Protein AF-A0A164LSU2-F1 (afdb_monomer_lite)

InterPro domains:
  IPR001678 SAM-dependent methyltransferase RsmB-F/NOP2-type domain [PS51686] (448-570)
  IPR003137 PA domain [PF02225] (157-243)
  IPR029063 S-adenosyl-L-methionine-dependent methyltransferase superfamily [G3DSA:3.40.50.150] (449-662)
  IPR029063 S-adenosyl-L-methionine-dependent methyltransferase superfamily [SSF53335] (451-570)
  IPR039373 Transferrin receptor protein 1/Glutamate carboxypeptidase 2-like [PTHR10404] (7-455)
  IPR046450 PA domain superfamily [SSF52025] (101-316)
  IPR049560 SAM-dependent methyltransferase RsmB-F/NOP2-type, catalytic core [PF01189] (448-568)

Radius of gyration: 34.33 Å; chains: 1; bounding box: 78×91×132 Å

Secondary structure (DSSP, 8-state):
-PPPP-HHHHHHHHHHHHHHHHHHHHHHS-----S--HHHHHHHHHHHHH--HHHHHHHHHHHTSS---TTSHHHHHHHHHHHHHHHHTT-SEEEEEE--EEEE---SSS--EEEEE-TTS-EEEE--SSPPP-S-GGGG-TTSPPS-EETPPPEEEEE-EEE-TT--HHHHHHHHHTT---TTSEEEEESSSS-HHHHHHHHHHTT-SEEEEE--HHHH-TT-TTS-TTSSSSPPTT----EE--SSSS-TTSTTS---TT-----TTTSS---S-EEEE-HHHHHHHHHHS-SSSBPPGGG--SSSS--B---SS-SS-PEEEEEE---EEEE--EEEEEEE-SEEEEEEEEEEE---SS--TTTTHHHHHHHHHHHHHHHHHHHHH----SEEEEEEEESS-TTTSHHHHHHHHHTHHHHHHHEEEEEE-S-S-S-SS-------GGGSSTTTTT-GGGGTS--HHHHHHHHHHHHHHHHHHHHHSPTT-EEEEEES---STTTHHHHHHHHHHSSEEEE-----SSEEP-SEETTEE--GGGGGSEEE-HHHHSS--EEEEEEEE--SPPPP--------PPPPP---------------------------------------------------------------------------------

Organism: NCBI:txid35525

Sequence (670 aa):
MAQKPNWILICAASVIFLIIGILIGRYGINNNKDTESPEKAKMSAVVMEEISASNIGEYLKYLSSVPNLAGTPQDLEVARWVHDRFIKGGLDEAHLVPYKVLLSYPDKNNPNQVSLLDPDGKVNFTTSGRQTPLFSSEEFSPLVQPNFNAYSANGTVEGDLVYANYGRKQDFEYLKSIGIDIRGRIVIARYGAIFRGNIVKSAEDGGALGVILFSDPKDFAPEGRSSVYPNTTRLPGMAVQSGSVLLGYGDPLTPLYPALEGAYRLPETEAPLPKIPVQPIGYDEAEILLRSMSIDNPAPEDWQGGLNTTYFLGSKSTQRKWTVRLQVRMPKSLQQPITQLGSFMEEKNRYVLIGNHMDAWTLGGIDPASGTSVLVEMARTFGHIKEESKWRPRRTLMFCGWGAEEYGMIGSYEWAEEHAKVLIQRAVAYINVDSAMEGNYTLKSQTVPSLGTGVISKDPSAKTSKDSKDINRCSHLQKELILAAIDCADEGGYIVYSTCSVLVQENEWVVDYALKKRHVKVVDTGLEFGREGFPRFQKLVFHPSVKLCRRFYPHTHNMDGFFVAKLKKISNNIPSTAEEIEEEEPAEEKNSNDSDDDTSAKSRRMKRKKGSKANDSNNKNLNPKIKKGSDAKHEKANGVAKTGIVKKKVGNLKKKVLGKQMKGPIKQRK

Structure (mmCIF, N/CA/C/O backbone):
data_AF-A0A164LSU2-F1
#
_entry.id   AF-A0A164LSU2-F1
#
loop_
_atom_site.group_PDB
_atom_site.id
_atom_site.type_symbol
_atom_site.label_atom_id
_atom_site.label_alt_id
_atom_site.label_comp_id
_atom_site.label_asym_id
_atom_site.label_entity_id
_atom_site.label_seq_id
_atom_site.pdbx_PDB_ins_code
_atom_site.Cartn_x
_atom_site.Cartn_y
_atom_site.Cartn_z
_atom_site.occupancy
_atom_site.B_iso_or_equiv
_atom_site.auth_seq_id
_atom_site.auth_comp_id
_atom_site.auth_asym_id
_atom_site.auth_atom_id
_atom_site.pdbx_PDB_model_num
ATOM 1 N N . MET A 1 1 ? -15.999 5.440 -84.286 1.00 41.38 1 MET A N 1
ATOM 2 C CA . MET A 1 1 ? -15.565 4.047 -84.035 1.00 41.38 1 MET A CA 1
ATOM 3 C C . MET A 1 1 ? -14.816 4.022 -82.714 1.00 41.38 1 MET A C 1
ATOM 5 O O . MET A 1 1 ? -13.760 4.629 -82.632 1.00 41.38 1 MET A O 1
ATOM 9 N N . ALA A 1 2 ? -15.381 3.407 -81.676 1.00 46.34 2 ALA A N 1
ATOM 10 C CA . ALA A 1 2 ? -14.697 3.241 -80.395 1.00 46.34 2 ALA A CA 1
ATOM 11 C C . ALA A 1 2 ? -13.743 2.037 -80.486 1.00 46.34 2 ALA A C 1
ATOM 13 O O . ALA A 1 2 ? -14.178 0.933 -80.821 1.00 46.34 2 ALA A O 1
ATOM 14 N N . GLN A 1 3 ? -12.449 2.259 -80.235 1.00 56.78 3 GLN A N 1
ATOM 15 C CA . GLN A 1 3 ? -11.451 1.194 -80.123 1.00 56.78 3 GLN A CA 1
ATOM 16 C C . GLN A 1 3 ? -11.831 0.277 -78.956 1.00 56.78 3 GLN A C 1
ATOM 18 O O . GLN A 1 3 ? -11.955 0.725 -77.817 1.00 56.78 3 GLN A O 1
ATOM 23 N N . LYS A 1 4 ? -12.036 -1.012 -79.245 1.00 59.34 4 LYS A N 1
ATOM 24 C CA . LYS A 1 4 ? -12.250 -2.024 -78.208 1.00 59.34 4 LYS A CA 1
ATOM 25 C C . LYS A 1 4 ? -10.976 -2.136 -77.355 1.00 59.34 4 LYS A C 1
ATOM 27 O O . LYS A 1 4 ? -9.890 -2.219 -77.932 1.00 59.34 4 LYS A O 1
ATOM 32 N N . PRO A 1 5 ? -11.082 -2.161 -76.016 1.00 61.16 5 PRO A N 1
ATOM 33 C CA . PRO A 1 5 ? -9.924 -2.334 -75.153 1.00 61.16 5 PRO A CA 1
ATOM 34 C C . PRO A 1 5 ? -9.273 -3.690 -75.426 1.00 61.16 5 PRO A C 1
ATOM 36 O O . PRO A 1 5 ? -9.946 -4.717 -75.548 1.00 61.16 5 PRO A O 1
ATOM 39 N N . ASN A 1 6 ? -7.950 -3.675 -75.566 1.00 71.94 6 ASN A N 1
ATOM 40 C CA . ASN A 1 6 ? -7.164 -4.851 -75.900 1.00 71.94 6 ASN A CA 1
ATOM 41 C C . ASN A 1 6 ? -6.973 -5.693 -74.629 1.00 71.94 6 ASN A C 1
ATOM 43 O O . ASN A 1 6 ? -5.971 -5.574 -73.927 1.00 71.94 6 ASN A O 1
ATOM 47 N N . TRP A 1 7 ? -7.984 -6.500 -74.301 1.00 69.19 7 TRP A N 1
ATOM 48 C CA . TRP A 1 7 ? -8.053 -7.330 -73.090 1.00 69.19 7 TRP A CA 1
ATOM 49 C C . TRP A 1 7 ? -6.818 -8.215 -72.882 1.00 69.19 7 TRP A C 1
ATOM 51 O O . TRP A 1 7 ? -6.429 -8.467 -71.748 1.00 69.19 7 TRP A O 1
ATOM 61 N N . ILE A 1 8 ? -6.144 -8.598 -73.967 1.00 71.56 8 ILE A N 1
ATOM 62 C CA . ILE A 1 8 ? -4.902 -9.378 -73.936 1.00 71.56 8 ILE A CA 1
ATOM 63 C C . ILE A 1 8 ? -3.775 -8.611 -73.225 1.00 71.56 8 ILE A C 1
ATOM 65 O O . ILE A 1 8 ? -3.051 -9.189 -72.420 1.00 71.56 8 ILE A O 1
ATOM 69 N N . LEU A 1 9 ? -3.656 -7.301 -73.461 1.00 71.69 9 LEU A N 1
ATOM 70 C CA . LEU A 1 9 ? -2.646 -6.443 -72.828 1.00 71.69 9 LEU A CA 1
ATOM 71 C C . LEU A 1 9 ? -2.929 -6.228 -71.338 1.00 71.69 9 LEU A C 1
ATOM 73 O O . LEU A 1 9 ? -2.002 -6.211 -70.533 1.00 71.69 9 LEU A O 1
ATOM 77 N N . ILE A 1 10 ? -4.207 -6.116 -70.969 1.00 76.00 10 ILE A N 1
ATOM 78 C CA . ILE A 1 10 ? -4.624 -5.969 -69.570 1.00 76.00 10 ILE A CA 1
ATOM 79 C C . ILE A 1 10 ? -4.348 -7.270 -68.809 1.00 76.00 10 ILE A C 1
ATOM 81 O O . ILE A 1 10 ? -3.718 -7.232 -67.757 1.00 76.00 10 ILE A O 1
ATOM 85 N N . CYS A 1 11 ? -4.721 -8.424 -69.371 1.00 75.25 11 CYS A N 1
ATOM 86 C CA . CYS A 1 11 ? -4.433 -9.724 -68.766 1.00 75.25 11 CYS A CA 1
ATOM 87 C C . CYS A 1 11 ? -2.925 -9.985 -68.641 1.00 75.25 11 CYS A C 1
ATOM 89 O O . CYS A 1 11 ? -2.476 -10.449 -67.594 1.00 75.25 11 CYS A O 1
ATOM 91 N N . ALA A 1 12 ? -2.129 -9.640 -69.660 1.00 76.94 12 ALA A N 1
ATOM 92 C CA . ALA A 1 12 ? -0.674 -9.776 -69.603 1.00 76.94 12 ALA A CA 1
ATOM 93 C C . ALA A 1 12 ? -0.057 -8.895 -68.502 1.00 76.94 12 ALA A C 1
ATOM 95 O O . ALA A 1 12 ? 0.768 -9.371 -67.723 1.00 76.94 12 ALA A O 1
ATOM 96 N N . ALA A 1 13 ? -0.503 -7.641 -68.377 1.00 79.19 13 ALA A N 1
ATOM 97 C CA . ALA A 1 13 ? -0.054 -6.749 -67.313 1.00 79.19 13 ALA A CA 1
ATOM 98 C C . ALA A 1 13 ? -0.434 -7.282 -65.921 1.00 79.19 13 ALA A C 1
ATOM 100 O O . ALA A 1 13 ? 0.404 -7.289 -65.021 1.00 79.19 13 ALA A O 1
ATOM 101 N N . SER A 1 14 ? -1.657 -7.792 -65.742 1.00 76.69 14 SER A N 1
ATOM 102 C CA . SER A 1 14 ? -2.103 -8.376 -64.470 1.00 76.69 14 SER A CA 1
ATOM 103 C C . SER A 1 14 ? -1.270 -9.590 -64.054 1.00 76.69 14 SER A C 1
ATOM 105 O O . SER A 1 14 ? -0.922 -9.711 -62.881 1.00 76.69 14 SER A O 1
ATOM 107 N N . VAL A 1 15 ? -0.896 -10.457 -65.001 1.00 84.06 15 VAL A N 1
ATOM 108 C CA . VAL A 1 15 ? -0.025 -11.613 -64.729 1.00 84.06 15 VAL A CA 1
ATOM 109 C C . VAL A 1 15 ? 1.380 -11.158 -64.332 1.00 84.06 15 VAL A C 1
ATOM 111 O O . VAL A 1 15 ? 1.945 -11.690 -63.379 1.00 84.06 15 VAL A O 1
ATOM 114 N N . ILE A 1 16 ? 1.924 -10.131 -64.989 1.00 87.12 16 ILE A N 1
ATOM 115 C CA . ILE A 1 16 ? 3.232 -9.563 -64.634 1.00 87.12 16 ILE A CA 1
ATOM 116 C C . ILE A 1 16 ? 3.203 -8.964 -63.221 1.00 87.12 16 ILE A C 1
ATOM 118 O O . ILE A 1 16 ? 4.091 -9.257 -62.422 1.00 87.12 16 ILE A O 1
ATOM 122 N N . PHE A 1 17 ? 2.171 -8.191 -62.868 1.00 84.44 17 PHE A N 1
ATOM 123 C CA . PHE A 1 17 ? 2.026 -7.647 -61.512 1.00 84.44 17 PHE A CA 1
ATOM 124 C C . PHE A 1 17 ? 1.844 -8.741 -60.454 1.00 84.44 17 PHE A C 1
ATOM 126 O O . PHE A 1 17 ? 2.392 -8.616 -59.359 1.00 84.44 17 PHE A O 1
ATOM 133 N N . LEU A 1 18 ? 1.145 -9.833 -60.780 1.00 84.75 18 LEU A N 1
ATOM 134 C CA . LEU A 1 18 ? 1.013 -10.989 -59.894 1.00 84.75 18 LEU A CA 1
ATOM 135 C C . LEU A 1 18 ? 2.369 -11.677 -59.667 1.00 84.75 18 LEU A C 1
ATOM 137 O O . LEU A 1 18 ? 2.725 -11.965 -58.529 1.00 84.75 18 LEU A O 1
ATOM 141 N N . ILE A 1 19 ? 3.152 -11.890 -60.729 1.00 86.69 19 ILE A N 1
ATOM 142 C CA . ILE A 1 19 ? 4.489 -12.497 -60.645 1.00 86.69 19 ILE A CA 1
ATOM 143 C C . ILE A 1 19 ? 5.437 -11.602 -59.842 1.00 86.69 19 ILE A C 1
ATOM 145 O O . ILE A 1 19 ? 6.143 -12.098 -58.967 1.00 86.69 19 ILE A O 1
ATOM 149 N N . ILE A 1 20 ? 5.420 -10.286 -60.072 1.00 86.50 20 ILE A N 1
ATOM 150 C CA . ILE A 1 20 ? 6.201 -9.321 -59.286 1.00 86.50 20 ILE A CA 1
ATOM 151 C C . ILE A 1 20 ? 5.758 -9.347 -57.817 1.00 86.50 20 ILE A C 1
ATOM 153 O O . ILE A 1 20 ? 6.609 -9.389 -56.934 1.00 86.50 20 ILE A O 1
ATOM 157 N N . GLY A 1 21 ? 4.453 -9.398 -57.538 1.00 78.50 21 GLY A N 1
ATOM 158 C CA . GLY A 1 21 ? 3.919 -9.526 -56.180 1.00 78.50 21 GLY A CA 1
ATOM 159 C C . GLY A 1 21 ? 4.359 -10.818 -55.483 1.00 78.50 21 GLY A C 1
ATOM 160 O O . GLY A 1 21 ? 4.750 -10.782 -54.318 1.00 78.50 21 GLY A O 1
ATOM 161 N N . ILE A 1 22 ? 4.381 -11.944 -56.202 1.00 78.75 22 ILE A N 1
ATOM 162 C CA . ILE A 1 22 ? 4.872 -13.236 -55.697 1.00 78.75 22 ILE A CA 1
ATOM 163 C C . ILE A 1 22 ? 6.383 -13.187 -55.452 1.00 78.75 22 ILE A C 1
ATOM 165 O O . ILE A 1 22 ? 6.847 -13.698 -54.437 1.00 78.75 22 ILE A O 1
ATOM 169 N N . LEU A 1 23 ? 7.160 -12.557 -56.336 1.00 77.19 23 LEU A N 1
ATOM 170 C CA . LEU A 1 23 ? 8.607 -12.405 -56.167 1.00 77.19 23 LEU A CA 1
ATOM 171 C C . LEU A 1 23 ? 8.943 -11.471 -54.996 1.00 77.19 23 LEU A C 1
ATOM 173 O O . LEU A 1 23 ? 9.800 -11.811 -54.186 1.00 77.19 23 LEU A O 1
ATOM 177 N N . ILE A 1 24 ? 8.229 -10.354 -54.833 1.00 77.50 24 ILE A N 1
ATOM 178 C CA . ILE A 1 24 ? 8.365 -9.472 -53.664 1.00 77.50 24 ILE A CA 1
ATOM 179 C C . ILE A 1 24 ? 7.932 -10.204 -52.388 1.00 77.50 24 ILE A C 1
ATOM 181 O O . ILE A 1 24 ? 8.610 -10.096 -51.375 1.00 77.50 24 ILE A O 1
ATOM 185 N N . GLY A 1 25 ? 6.862 -11.001 -52.418 1.00 67.06 25 GLY A N 1
ATOM 186 C CA . GLY A 1 25 ? 6.458 -11.823 -51.273 1.00 67.06 25 GLY A CA 1
ATOM 187 C C . GLY A 1 25 ? 7.486 -12.904 -50.923 1.00 67.06 25 GLY A C 1
ATOM 188 O O . GLY A 1 25 ? 7.773 -13.133 -49.752 1.00 67.06 25 GLY A O 1
ATOM 189 N N . ARG A 1 26 ? 8.091 -13.539 -51.932 1.00 69.62 26 ARG A N 1
ATOM 190 C CA . ARG A 1 26 ? 9.056 -14.636 -51.765 1.00 69.62 26 ARG A CA 1
ATOM 191 C C . ARG A 1 26 ? 10.452 -14.163 -51.353 1.00 69.62 26 ARG A C 1
ATOM 193 O O . ARG A 1 26 ? 11.137 -14.901 -50.654 1.00 69.62 26 ARG A O 1
ATOM 200 N N . TYR A 1 27 ? 10.868 -12.968 -51.775 1.00 66.81 27 TYR A N 1
ATOM 201 C CA . TYR A 1 27 ? 12.208 -12.423 -51.508 1.00 66.81 27 TYR A CA 1
ATOM 202 C C . TYR A 1 27 ? 12.222 -11.218 -50.552 1.00 66.81 27 TYR A C 1
ATOM 204 O O . TYR A 1 27 ? 13.272 -10.888 -50.013 1.00 66.81 27 TYR A O 1
ATOM 212 N N . GLY A 1 28 ? 11.082 -10.564 -50.316 1.00 54.28 28 GLY A N 1
ATOM 213 C CA . GLY A 1 28 ? 10.928 -9.463 -49.357 1.00 54.28 28 GLY A CA 1
ATOM 214 C C . GLY A 1 28 ? 10.588 -9.924 -47.937 1.00 54.28 28 GLY A C 1
ATOM 215 O O . GLY A 1 28 ? 10.787 -9.173 -46.983 1.00 54.28 28 GLY A O 1
ATOM 216 N N . ILE A 1 29 ? 10.128 -11.168 -47.771 1.00 47.47 29 ILE A N 1
ATOM 217 C CA . ILE A 1 29 ? 10.026 -11.812 -46.461 1.00 47.47 29 ILE A CA 1
ATOM 218 C C . ILE A 1 29 ? 11.379 -12.460 -46.173 1.00 47.47 29 ILE A C 1
ATOM 220 O O . ILE A 1 29 ? 11.641 -13.601 -46.551 1.00 47.47 29 ILE A O 1
ATOM 224 N N . ASN A 1 30 ? 12.257 -11.721 -45.495 1.00 41.25 30 ASN A N 1
ATOM 225 C CA . ASN A 1 30 ? 13.386 -12.340 -44.813 1.00 41.25 30 ASN A CA 1
ATOM 226 C C . ASN A 1 30 ? 12.823 -13.381 -43.838 1.00 41.25 30 ASN A C 1
ATOM 228 O O . ASN A 1 30 ? 12.221 -13.027 -42.824 1.00 41.25 30 ASN A O 1
ATOM 232 N N . ASN A 1 31 ? 13.039 -14.661 -44.138 1.00 40.84 31 ASN A N 1
ATOM 233 C CA . ASN A 1 31 ? 12.878 -15.756 -43.190 1.00 40.84 31 ASN A CA 1
ATOM 234 C C . ASN A 1 31 ? 13.967 -15.644 -42.110 1.00 40.84 31 ASN A C 1
ATOM 236 O O . ASN A 1 31 ? 14.868 -16.476 -42.032 1.00 40.84 31 ASN A O 1
ATOM 240 N N . ASN A 1 32 ? 13.877 -14.631 -41.248 1.00 40.03 32 ASN A N 1
ATOM 241 C CA . ASN A 1 32 ? 14.422 -14.758 -39.906 1.00 40.03 32 ASN A CA 1
ATOM 242 C C . ASN A 1 32 ? 13.497 -15.727 -39.178 1.00 40.03 32 ASN A C 1
ATOM 244 O O . ASN A 1 32 ? 12.478 -15.339 -38.611 1.00 40.03 32 ASN A O 1
ATOM 248 N N . LYS A 1 33 ? 13.827 -17.017 -39.260 1.00 38.34 33 LYS A N 1
ATOM 249 C CA . LYS A 1 33 ? 13.331 -17.988 -38.294 1.00 38.34 33 LYS A CA 1
ATOM 250 C C . LYS A 1 33 ? 13.700 -17.442 -36.912 1.00 38.34 33 LYS A C 1
ATOM 252 O O . LYS A 1 33 ? 14.879 -17.244 -36.636 1.00 38.34 33 LYS A O 1
ATOM 257 N N . ASP A 1 34 ? 12.698 -17.179 -36.078 1.00 42.25 34 ASP A N 1
ATOM 258 C CA . ASP A 1 34 ? 12.845 -16.864 -34.654 1.00 42.25 34 ASP A CA 1
ATOM 259 C C . ASP A 1 34 ? 13.326 -18.111 -33.885 1.00 42.25 34 ASP A C 1
ATOM 261 O O . ASP A 1 34 ? 12.666 -18.618 -32.985 1.00 42.25 34 ASP A O 1
ATOM 265 N N . THR A 1 35 ? 14.490 -18.642 -34.246 1.00 38.69 35 THR A N 1
ATOM 266 C CA . THR A 1 35 ? 15.383 -19.219 -33.243 1.00 38.69 35 THR A CA 1
ATOM 267 C C . THR A 1 35 ? 15.925 -18.035 -32.454 1.00 38.69 35 THR A C 1
ATOM 269 O O . THR A 1 35 ? 16.334 -17.052 -33.080 1.00 38.69 35 THR A O 1
ATOM 272 N N . GLU A 1 36 ? 15.907 -18.064 -31.118 1.00 40.91 36 GLU A N 1
ATOM 273 C CA . GLU A 1 36 ? 16.626 -17.057 -30.333 1.00 40.91 36 GLU A CA 1
ATOM 274 C C . GLU A 1 36 ? 18.027 -16.888 -30.922 1.00 40.91 36 GLU A C 1
ATOM 276 O O . GLU A 1 36 ? 18.828 -17.821 -30.933 1.00 40.91 36 GLU A O 1
ATOM 281 N N . SER A 1 37 ? 18.302 -15.715 -31.500 1.00 38.75 37 SER A N 1
ATOM 282 C CA . SER A 1 37 ? 19.644 -15.422 -31.983 1.00 38.75 37 SER A CA 1
ATOM 283 C C . SER A 1 37 ? 20.595 -15.612 -30.796 1.00 38.75 37 SER A C 1
ATOM 285 O O . SER A 1 37 ? 20.305 -15.064 -29.727 1.00 38.75 37 SER A O 1
ATOM 287 N N . PRO A 1 38 ? 21.730 -16.313 -30.955 1.00 45.00 38 PRO A N 1
ATOM 288 C CA . PRO A 1 38 ? 22.782 -16.394 -29.941 1.00 45.00 38 PRO A CA 1
ATOM 289 C C . PRO A 1 38 ? 23.180 -15.022 -29.361 1.00 45.00 38 PRO A C 1
ATOM 291 O O . PRO A 1 38 ? 23.678 -14.940 -28.242 1.00 45.00 38 PRO A O 1
ATOM 294 N N . GLU A 1 39 ? 22.920 -13.927 -30.085 1.00 54.09 39 GLU A N 1
ATOM 295 C CA . GLU A 1 39 ? 23.113 -12.547 -29.627 1.00 54.09 39 GLU A CA 1
ATOM 296 C C . GLU A 1 39 ? 22.120 -12.087 -28.541 1.00 54.09 39 GLU A C 1
ATOM 298 O O . GLU A 1 39 ? 22.494 -11.277 -27.693 1.00 54.09 39 GLU A O 1
ATOM 303 N N . LYS A 1 40 ? 20.875 -12.590 -28.519 1.00 52.19 40 LYS A N 1
ATOM 304 C CA . LYS A 1 40 ? 19.867 -12.234 -27.497 1.00 52.19 40 LYS A CA 1
ATOM 305 C C . LYS A 1 40 ? 20.192 -12.868 -26.144 1.00 52.19 40 LYS A C 1
ATOM 307 O O . LYS A 1 40 ? 20.240 -12.156 -25.143 1.00 52.19 40 LYS A O 1
ATOM 312 N N . ALA A 1 41 ? 20.496 -14.169 -26.135 1.00 54.25 41 ALA A N 1
ATOM 313 C CA . ALA A 1 41 ? 20.966 -14.877 -24.942 1.00 54.25 41 ALA A CA 1
ATOM 314 C C . ALA A 1 41 ? 22.271 -14.258 -24.401 1.00 54.25 41 ALA A C 1
ATOM 316 O O . ALA A 1 41 ? 22.444 -14.110 -23.192 1.00 54.25 41 ALA A O 1
ATOM 317 N N . LYS A 1 42 ? 23.148 -13.790 -25.302 1.00 71.31 42 LYS A N 1
ATOM 318 C CA . LYS A 1 42 ? 24.362 -13.044 -24.950 1.00 71.31 42 LYS A CA 1
ATOM 319 C C . LYS A 1 42 ? 24.061 -11.693 -24.287 1.00 71.31 42 LYS A C 1
ATOM 321 O O . LYS A 1 42 ? 24.708 -11.365 -23.302 1.00 71.31 42 LYS A O 1
ATOM 326 N N . MET A 1 43 ? 23.085 -10.921 -24.773 1.00 80.44 43 MET A N 1
ATOM 327 C CA . MET A 1 43 ? 22.747 -9.618 -24.178 1.00 80.44 43 MET A CA 1
ATOM 328 C C . MET A 1 43 ? 22.082 -9.750 -22.803 1.00 80.44 43 MET A C 1
ATOM 330 O O . MET A 1 43 ? 22.392 -8.974 -21.905 1.00 80.44 43 MET A O 1
ATOM 334 N N . SER A 1 44 ? 21.213 -10.747 -22.605 1.00 79.31 44 SER A N 1
ATOM 335 C CA . SER A 1 44 ? 20.643 -11.002 -21.275 1.00 79.31 44 SER A CA 1
ATOM 336 C C . SER A 1 44 ? 21.735 -11.313 -20.251 1.00 79.31 44 SER A C 1
ATOM 338 O O . SER A 1 44 ? 21.678 -10.798 -19.141 1.00 79.31 44 SER A O 1
ATOM 340 N N . ALA A 1 45 ? 22.737 -12.120 -20.616 1.00 82.62 45 ALA A N 1
ATOM 341 C CA . ALA A 1 45 ? 23.872 -12.404 -19.741 1.00 82.62 45 ALA A CA 1
ATOM 342 C C . ALA A 1 45 ? 24.674 -11.133 -19.416 1.00 82.62 45 ALA A C 1
ATOM 344 O O . ALA A 1 45 ? 24.942 -10.880 -18.249 1.00 82.62 45 ALA A O 1
ATOM 345 N N . VAL A 1 46 ? 24.957 -10.289 -20.417 1.00 87.81 46 VAL A N 1
ATOM 346 C CA . VAL A 1 46 ? 25.655 -9.003 -20.221 1.00 87.81 46 VAL A CA 1
ATOM 347 C C . VAL A 1 46 ? 24.894 -8.085 -19.259 1.00 87.81 46 VAL A C 1
ATOM 349 O O . VAL A 1 46 ? 25.499 -7.519 -18.356 1.00 87.81 46 VAL A O 1
ATOM 352 N N . VAL A 1 47 ? 23.569 -7.963 -19.404 1.00 89.12 47 VAL A N 1
ATOM 353 C CA . VAL A 1 47 ? 22.741 -7.182 -18.467 1.00 89.12 47 VAL A CA 1
ATOM 354 C C . VAL A 1 47 ? 22.852 -7.739 -17.049 1.00 89.12 47 VAL A C 1
ATOM 356 O O . VAL A 1 47 ? 23.045 -6.975 -16.112 1.00 89.12 47 VAL A O 1
ATOM 359 N N . MET A 1 48 ? 22.753 -9.060 -16.885 1.00 89.88 48 MET A N 1
ATOM 360 C CA . MET A 1 48 ? 22.820 -9.694 -15.565 1.00 89.88 48 MET A CA 1
ATOM 361 C C . MET A 1 48 ? 24.205 -9.572 -14.915 1.00 89.88 48 MET A C 1
ATOM 363 O O . MET A 1 48 ? 24.282 -9.446 -13.697 1.00 89.88 48 MET A O 1
ATOM 367 N N . GLU A 1 49 ? 25.281 -9.596 -15.704 1.00 91.88 49 GLU A N 1
ATOM 368 C CA . GLU A 1 49 ? 26.662 -9.408 -15.232 1.00 91.88 49 GLU A CA 1
ATOM 369 C C . GLU A 1 49 ? 26.962 -7.956 -14.828 1.00 91.88 49 GLU A C 1
ATOM 371 O O . GLU A 1 49 ? 27.784 -7.726 -13.943 1.00 91.88 49 GLU A O 1
ATOM 376 N N . GLU A 1 50 ? 26.294 -6.982 -15.450 1.00 93.81 50 GLU A N 1
ATOM 377 C CA . GLU A 1 50 ? 26.485 -5.552 -15.182 1.00 93.81 50 GLU A CA 1
ATOM 378 C C . GLU A 1 50 ? 25.759 -5.071 -13.911 1.00 93.81 50 GLU A C 1
ATOM 380 O O . GLU A 1 50 ? 26.172 -4.078 -13.308 1.00 93.81 50 GLU A O 1
ATOM 385 N N . ILE A 1 51 ? 24.696 -5.759 -13.476 1.00 95.75 51 ILE A N 1
ATOM 386 C CA . ILE A 1 51 ? 23.930 -5.386 -12.277 1.00 95.75 51 ILE A CA 1
ATOM 387 C C . ILE A 1 51 ? 24.788 -5.544 -11.013 1.00 95.75 51 ILE A C 1
ATOM 389 O O . ILE A 1 51 ? 25.289 -6.623 -10.693 1.00 95.75 51 ILE A O 1
ATOM 393 N N . SER A 1 52 ? 24.883 -4.474 -10.224 1.00 97.06 52 SER A N 1
ATOM 394 C CA . SER A 1 52 ? 25.669 -4.426 -8.992 1.00 97.06 52 SER A CA 1
ATOM 395 C C . SER A 1 52 ? 24.790 -4.400 -7.742 1.00 97.06 52 SER A C 1
ATOM 397 O O . SER A 1 52 ? 24.129 -3.407 -7.429 1.00 97.06 52 SER A O 1
ATOM 399 N N . ALA A 1 53 ? 24.867 -5.465 -6.938 1.00 96.69 53 ALA A N 1
ATOM 400 C CA . ALA A 1 53 ? 24.236 -5.508 -5.617 1.00 96.69 53 ALA A CA 1
ATOM 401 C C . ALA A 1 53 ? 24.777 -4.421 -4.663 1.00 96.69 53 ALA A C 1
ATOM 403 O O . ALA A 1 53 ? 24.040 -3.927 -3.810 1.00 96.69 53 ALA A O 1
ATOM 404 N N . SER A 1 54 ? 26.046 -4.018 -4.822 1.00 97.94 54 SER A N 1
ATOM 405 C CA . SER A 1 54 ? 26.646 -2.942 -4.021 1.00 97.94 54 SER A CA 1
ATOM 406 C C . SER A 1 54 ? 25.981 -1.598 -4.311 1.00 97.94 54 SER A C 1
ATOM 408 O O . SER A 1 54 ? 25.635 -0.878 -3.377 1.00 97.94 54 SER A O 1
ATOM 410 N N . ASN A 1 55 ? 25.738 -1.290 -5.590 1.00 98.19 55 ASN A N 1
ATOM 411 C CA . ASN A 1 55 ? 25.052 -0.060 -5.990 1.00 98.19 55 ASN A CA 1
ATOM 412 C C . ASN A 1 55 ? 23.629 -0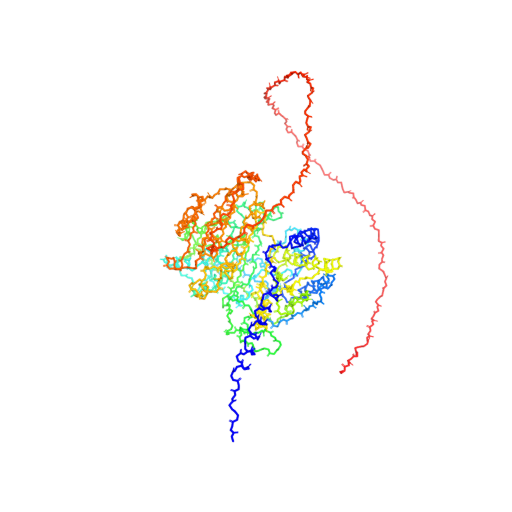.028 -5.431 1.00 98.19 55 ASN A C 1
ATOM 414 O O . ASN A 1 55 ? 23.234 0.963 -4.822 1.00 98.19 55 ASN A O 1
ATOM 418 N N . ILE A 1 56 ? 22.889 -1.136 -5.571 1.00 98.31 56 ILE A N 1
ATOM 419 C CA . ILE A 1 56 ? 21.528 -1.266 -5.029 1.00 98.31 56 ILE A CA 1
ATOM 420 C C . ILE A 1 56 ? 21.532 -1.007 -3.515 1.00 98.31 56 ILE A C 1
ATOM 422 O O . ILE A 1 56 ? 20.694 -0.254 -3.025 1.00 98.31 56 ILE A O 1
ATOM 426 N N . GLY A 1 57 ? 22.497 -1.563 -2.774 1.00 97.94 57 GLY A N 1
ATOM 427 C CA . GLY A 1 57 ? 22.635 -1.330 -1.333 1.00 97.94 57 GLY A CA 1
ATOM 428 C C . GLY A 1 57 ? 22.936 0.129 -0.963 1.00 97.94 57 GLY A C 1
ATOM 429 O O . GLY A 1 57 ? 22.386 0.647 0.012 1.00 97.94 57 GLY A O 1
ATOM 430 N N . GLU A 1 58 ? 23.773 0.818 -1.740 1.00 98.25 58 GLU A N 1
ATOM 431 C CA . GLU A 1 58 ? 24.062 2.245 -1.541 1.00 98.25 58 GLU A CA 1
ATOM 432 C C . GLU A 1 58 ? 22.852 3.135 -1.850 1.00 98.25 58 GLU A C 1
ATOM 434 O O . GLU A 1 58 ? 22.562 4.070 -1.096 1.00 98.25 58 GLU A O 1
ATOM 439 N N . TYR A 1 59 ? 22.127 2.835 -2.930 1.00 98.44 59 TYR A N 1
ATOM 440 C CA . TYR A 1 59 ? 20.897 3.534 -3.305 1.00 98.44 59 TYR A CA 1
ATOM 441 C C . TYR A 1 59 ? 19.829 3.356 -2.237 1.00 98.44 59 TYR A C 1
ATOM 443 O O . TYR A 1 59 ? 19.253 4.349 -1.791 1.00 98.44 59 TYR A O 1
ATOM 451 N N . LEU A 1 60 ? 19.654 2.127 -1.755 1.00 98.12 60 LEU A N 1
ATOM 452 C CA . LEU A 1 60 ? 18.691 1.811 -0.714 1.00 98.12 60 LEU A CA 1
ATOM 453 C C . LEU A 1 60 ? 18.985 2.608 0.555 1.00 98.12 60 LEU A C 1
ATOM 455 O O . LEU A 1 60 ? 18.100 3.276 1.084 1.00 98.12 60 LEU A O 1
ATOM 459 N N . LYS A 1 61 ? 20.247 2.614 0.997 1.00 96.62 61 LYS A N 1
ATOM 460 C CA . LYS A 1 61 ? 20.668 3.366 2.183 1.00 96.62 61 LYS A CA 1
ATOM 461 C C . LYS A 1 61 ? 20.406 4.866 2.049 1.00 96.62 61 LYS A C 1
ATOM 463 O O . LYS A 1 61 ? 20.065 5.507 3.039 1.00 96.62 61 LYS A O 1
ATOM 468 N N . TYR A 1 62 ? 20.588 5.436 0.857 1.00 97.06 62 TYR A N 1
ATOM 469 C CA . TYR A 1 62 ? 20.263 6.841 0.616 1.00 97.06 62 TYR A CA 1
ATOM 470 C C . TYR A 1 62 ? 18.750 7.079 0.674 1.00 97.06 62 TYR A C 1
ATOM 472 O O . TYR A 1 62 ? 18.295 7.947 1.421 1.00 97.06 62 TYR A O 1
ATOM 480 N N . LEU A 1 63 ? 17.984 6.302 -0.094 1.00 97.31 63 LEU A N 1
ATOM 481 C CA . LEU A 1 63 ? 16.539 6.473 -0.250 1.00 97.31 63 LEU A CA 1
ATOM 482 C C . LEU A 1 63 ? 15.791 6.263 1.070 1.00 97.31 63 LEU A C 1
ATOM 484 O O . LEU A 1 63 ? 14.824 6.969 1.327 1.00 97.31 63 LEU A O 1
ATOM 488 N N . SER A 1 64 ? 16.291 5.386 1.945 1.00 95.81 64 SER A N 1
ATOM 489 C CA . SER A 1 64 ? 15.682 5.103 3.247 1.00 95.81 64 SER A CA 1
ATOM 490 C C . SER A 1 64 ? 16.259 5.907 4.421 1.00 95.81 64 SER A C 1
ATOM 492 O O . SER A 1 64 ? 16.063 5.531 5.578 1.00 95.81 64 SER A O 1
ATOM 494 N N . SER A 1 65 ? 17.029 6.971 4.161 1.00 95.50 65 SER A N 1
ATOM 495 C CA . SER A 1 65 ? 17.701 7.750 5.220 1.00 95.50 65 SER A CA 1
ATOM 496 C C . SER A 1 65 ? 16.858 8.888 5.800 1.00 95.50 65 SER A C 1
ATOM 498 O O . SER A 1 65 ? 17.121 9.355 6.909 1.00 95.50 65 SER A O 1
ATOM 500 N N . VAL A 1 66 ? 15.848 9.356 5.065 1.00 96.50 66 VAL A N 1
ATOM 501 C CA . VAL A 1 66 ? 14.994 10.482 5.461 1.00 96.50 66 VAL A CA 1
ATOM 502 C C . VAL A 1 66 ? 13.550 10.158 5.091 1.00 96.50 66 VAL A C 1
ATOM 504 O O . VAL A 1 66 ? 13.318 9.782 3.946 1.00 96.50 66 VAL A O 1
ATOM 507 N N . PRO A 1 67 ? 12.571 10.348 5.999 1.00 96.00 67 PRO A N 1
ATOM 508 C CA . PRO A 1 67 ? 11.181 10.079 5.665 1.00 96.00 67 PRO A CA 1
ATOM 509 C C . PRO A 1 67 ? 10.679 10.910 4.480 1.00 96.00 67 PRO A C 1
ATOM 511 O O . PRO A 1 67 ? 10.770 12.142 4.515 1.00 96.00 67 PRO A O 1
ATOM 514 N N . ASN A 1 68 ? 10.126 10.250 3.464 1.00 95.56 68 ASN A N 1
ATOM 515 C CA . ASN A 1 68 ? 9.783 10.841 2.168 1.00 95.56 68 ASN A CA 1
ATOM 516 C C . ASN A 1 68 ? 8.297 10.657 1.812 1.00 95.56 68 ASN A C 1
ATOM 518 O O . ASN A 1 68 ? 7.933 10.163 0.749 1.00 95.56 68 ASN A O 1
ATOM 522 N N . LEU A 1 69 ? 7.426 11.099 2.717 1.00 97.00 69 LEU A N 1
ATOM 523 C CA . LEU A 1 69 ? 5.981 11.062 2.512 1.00 97.00 69 LEU A CA 1
ATOM 524 C C . LEU A 1 69 ? 5.553 11.892 1.293 1.00 97.00 69 LEU A C 1
ATOM 526 O O . LEU A 1 69 ? 6.042 13.010 1.106 1.00 97.00 69 LEU A O 1
ATOM 530 N N . ALA A 1 70 ? 4.600 11.373 0.518 1.00 98.00 70 ALA A N 1
ATOM 531 C CA . ALA A 1 70 ? 4.093 11.999 -0.700 1.00 98.00 70 ALA A CA 1
ATOM 532 C C . ALA A 1 70 ? 3.714 13.476 -0.514 1.00 98.00 70 ALA A C 1
ATOM 534 O O . ALA A 1 70 ? 3.096 13.854 0.489 1.00 98.00 70 ALA A O 1
ATOM 535 N N . GLY A 1 71 ? 4.071 14.316 -1.487 1.00 96.56 71 GLY A N 1
ATOM 536 C CA . GLY A 1 71 ? 3.763 15.750 -1.498 1.00 96.56 71 GLY A CA 1
ATOM 537 C C . GLY A 1 71 ? 4.570 16.593 -0.501 1.00 96.56 71 GLY A C 1
ATOM 538 O O . GLY A 1 71 ? 4.363 17.803 -0.414 1.00 96.56 71 GLY A O 1
ATOM 539 N N . THR A 1 72 ? 5.495 15.998 0.259 1.00 96.25 72 THR A N 1
ATOM 540 C CA . THR A 1 72 ? 6.406 16.753 1.133 1.00 96.25 72 THR A CA 1
ATOM 541 C C . THR A 1 72 ? 7.618 17.288 0.360 1.00 96.25 72 THR A C 1
ATOM 543 O O . THR A 1 72 ? 7.932 16.802 -0.723 1.00 96.25 72 THR A O 1
ATOM 546 N N . PRO A 1 73 ? 8.383 18.254 0.908 1.00 96.38 73 PRO A N 1
ATOM 547 C CA . PRO A 1 73 ? 9.627 18.687 0.271 1.00 96.38 73 PRO A CA 1
ATOM 548 C C . PRO A 1 73 ? 10.628 17.548 0.026 1.00 96.38 73 PRO A C 1
ATOM 550 O O . PRO A 1 73 ? 11.367 17.597 -0.950 1.00 96.38 73 PRO A O 1
ATOM 553 N N . GLN A 1 74 ? 10.641 16.519 0.883 1.00 96.19 74 GLN A N 1
ATOM 554 C CA . GLN A 1 74 ? 11.540 15.376 0.726 1.00 96.19 74 GLN A CA 1
ATOM 555 C C . GLN A 1 74 ? 11.149 14.483 -0.460 1.00 96.19 74 GLN A C 1
ATOM 557 O O . GLN A 1 74 ? 12.035 13.952 -1.121 1.00 96.19 74 GLN A O 1
ATOM 562 N N . ASP A 1 75 ? 9.854 14.358 -0.765 1.00 96.12 75 ASP A N 1
ATOM 563 C CA . ASP A 1 75 ? 9.355 13.651 -1.955 1.00 96.12 75 ASP A CA 1
ATOM 564 C C . ASP A 1 75 ? 9.946 14.256 -3.245 1.00 96.12 75 ASP A C 1
ATOM 566 O O . ASP A 1 75 ? 10.544 13.561 -4.066 1.00 96.12 75 ASP A O 1
ATOM 570 N N . LEU A 1 76 ? 9.930 15.591 -3.359 1.00 96.94 76 LEU A N 1
ATOM 571 C CA . LEU A 1 76 ? 10.564 16.301 -4.475 1.00 96.94 76 LEU A CA 1
ATOM 572 C C . LEU A 1 76 ? 12.084 16.071 -4.544 1.00 96.94 76 LEU A C 1
ATOM 574 O O . LEU A 1 76 ? 12.633 15.936 -5.640 1.00 96.94 76 LEU A O 1
ATOM 578 N N . GLU A 1 77 ? 12.778 16.039 -3.405 1.00 97.62 77 GLU A N 1
ATOM 579 C CA . GLU A 1 77 ? 14.223 15.780 -3.375 1.00 97.62 77 GLU A CA 1
ATOM 580 C C . GLU A 1 77 ? 14.557 14.350 -3.826 1.00 97.62 77 GLU A C 1
ATOM 582 O O . GLU A 1 77 ? 15.505 14.163 -4.592 1.00 97.62 77 GLU A O 1
ATOM 587 N N . VAL A 1 78 ? 13.749 13.354 -3.444 1.00 97.75 78 VAL A N 1
ATOM 588 C CA . VAL A 1 78 ? 13.883 11.974 -3.940 1.00 97.75 78 VAL A CA 1
ATOM 589 C C . VAL A 1 78 ? 13.624 11.909 -5.447 1.00 97.75 78 VAL A C 1
ATOM 591 O O . VAL A 1 78 ? 14.450 11.365 -6.182 1.00 97.75 78 VAL A O 1
ATOM 594 N N . ALA A 1 79 ? 12.553 12.533 -5.943 1.00 97.94 79 ALA A N 1
ATOM 595 C CA . ALA A 1 79 ? 12.246 12.551 -7.374 1.00 97.94 79 ALA A CA 1
ATOM 596 C C . ALA A 1 79 ? 13.365 13.211 -8.208 1.00 97.94 79 ALA A C 1
ATOM 598 O O . ALA A 1 79 ? 13.753 12.700 -9.262 1.00 97.94 79 ALA A O 1
ATOM 599 N N . ARG A 1 80 ? 13.950 14.314 -7.715 1.00 98.12 80 ARG A N 1
ATOM 600 C CA . ARG A 1 80 ? 15.131 14.960 -8.323 1.00 98.12 80 ARG A CA 1
ATOM 601 C C . ARG A 1 80 ? 16.357 14.061 -8.296 1.00 98.12 80 ARG A C 1
ATOM 603 O O . ARG A 1 80 ? 17.088 13.979 -9.280 1.00 98.12 80 ARG A O 1
ATOM 610 N N . TRP A 1 81 ? 16.581 13.370 -7.185 1.00 98.25 81 TRP A N 1
ATOM 611 C CA . TRP A 1 81 ? 17.701 12.451 -7.052 1.00 98.25 81 TRP A CA 1
ATOM 612 C C . TRP A 1 81 ? 17.621 11.300 -8.060 1.00 98.25 81 TRP A C 1
ATOM 614 O O . TRP A 1 81 ? 18.646 10.970 -8.669 1.00 98.25 81 TRP A O 1
ATOM 624 N N . VAL A 1 82 ? 16.423 10.736 -8.270 1.00 98.38 82 VAL A N 1
ATOM 625 C CA . VAL A 1 82 ? 16.152 9.704 -9.287 1.00 98.38 82 VAL A CA 1
ATOM 626 C C . VAL A 1 82 ? 16.346 10.276 -10.691 1.00 98.38 82 VAL A C 1
ATOM 628 O O . VAL A 1 82 ? 17.089 9.696 -11.481 1.00 98.38 82 VAL A O 1
ATOM 631 N N . HIS A 1 83 ? 15.777 11.451 -10.977 1.00 98.19 83 HIS A N 1
ATOM 632 C CA . HIS A 1 83 ? 15.971 12.160 -12.246 1.00 98.19 83 HIS A CA 1
ATOM 633 C C . HIS A 1 83 ? 17.457 12.327 -12.597 1.00 98.19 83 HIS A C 1
ATOM 635 O O . HIS A 1 83 ? 17.890 11.966 -13.692 1.00 98.19 83 HIS A O 1
ATOM 641 N N . ASP A 1 84 ? 18.265 12.816 -11.657 1.00 98.00 84 ASP A N 1
ATOM 642 C CA . ASP A 1 84 ? 19.693 13.037 -11.884 1.00 98.00 84 ASP A CA 1
ATOM 643 C C . ASP A 1 84 ? 20.447 11.736 -12.162 1.00 98.00 84 ASP A C 1
ATOM 645 O O . ASP A 1 84 ? 21.416 11.729 -12.923 1.00 98.00 84 ASP A O 1
ATOM 649 N N . ARG A 1 85 ? 20.019 10.626 -11.555 1.00 97.94 85 ARG A N 1
ATOM 650 C CA . ARG A 1 85 ? 20.579 9.295 -11.821 1.00 97.94 85 ARG A CA 1
ATOM 651 C C . ARG A 1 85 ? 20.145 8.719 -13.146 1.00 97.94 85 ARG A C 1
ATOM 653 O O . ARG A 1 85 ? 20.952 8.049 -13.771 1.00 97.94 85 ARG A O 1
ATOM 660 N N . PHE A 1 86 ? 18.939 9.012 -13.603 1.00 97.56 86 PHE A N 1
ATOM 661 C CA . PHE A 1 86 ? 18.506 8.631 -14.940 1.00 97.56 86 PHE A CA 1
ATOM 662 C C . PHE A 1 86 ? 19.338 9.345 -16.007 1.00 97.56 86 PHE A C 1
ATOM 664 O O . PHE A 1 86 ? 19.872 8.691 -16.899 1.00 97.56 86 PHE A O 1
ATOM 671 N N . ILE A 1 87 ? 19.558 10.656 -15.860 1.00 96.56 87 ILE A N 1
ATOM 672 C CA . ILE A 1 87 ? 20.424 11.418 -16.773 1.00 96.56 87 ILE A CA 1
ATOM 673 C C . ILE A 1 87 ? 21.876 10.924 -16.720 1.00 96.56 87 ILE A C 1
ATOM 675 O O . ILE A 1 87 ? 22.474 10.647 -17.757 1.00 96.56 87 ILE A O 1
ATOM 679 N N . LYS A 1 88 ? 22.455 10.778 -15.520 1.00 95.75 88 LYS A N 1
ATOM 680 C CA . LYS A 1 88 ? 23.834 10.271 -15.358 1.00 95.75 88 LYS A CA 1
ATOM 681 C C . LYS A 1 88 ? 23.988 8.821 -15.802 1.00 95.75 88 LYS A C 1
ATOM 683 O O . LYS A 1 88 ? 25.058 8.439 -16.250 1.00 95.75 88 LYS A O 1
ATOM 688 N N . GLY A 1 89 ? 22.929 8.034 -15.664 1.00 93.31 89 GLY A N 1
ATOM 689 C CA . GLY A 1 89 ? 22.827 6.658 -16.123 1.00 93.31 89 GLY A CA 1
ATOM 690 C C . GLY A 1 89 ? 22.538 6.553 -17.613 1.00 93.31 89 GLY A C 1
ATOM 691 O O . GLY A 1 89 ? 22.117 5.496 -18.050 1.00 93.31 89 GLY A O 1
ATOM 692 N N . GLY A 1 90 ? 22.713 7.622 -18.393 1.00 93.50 90 GLY A N 1
ATOM 693 C CA . GLY A 1 90 ? 22.713 7.560 -19.848 1.00 93.50 90 GLY A CA 1
ATOM 694 C C . GLY A 1 90 ? 21.336 7.447 -20.498 1.00 93.50 90 GLY A C 1
ATOM 695 O O . GLY A 1 90 ? 21.283 7.114 -21.682 1.00 93.50 90 GLY A O 1
ATOM 696 N N . LEU A 1 91 ? 20.227 7.715 -19.800 1.00 94.75 91 LEU A N 1
ATOM 697 C CA . LEU A 1 91 ? 18.913 7.793 -20.452 1.00 94.75 91 LEU A CA 1
ATOM 698 C C . LEU A 1 91 ? 18.881 8.987 -21.417 1.00 94.75 91 LEU A C 1
ATOM 700 O O . LEU A 1 91 ? 19.554 9.994 -21.201 1.00 94.75 91 LEU A O 1
ATOM 704 N N . ASP A 1 92 ? 18.125 8.866 -22.510 1.00 93.81 92 ASP A N 1
ATOM 705 C CA . ASP A 1 92 ? 18.095 9.901 -23.549 1.00 93.81 92 ASP A CA 1
ATOM 706 C C . ASP A 1 92 ? 17.279 11.126 -23.095 1.00 93.81 92 ASP A C 1
ATOM 708 O O . ASP A 1 92 ? 17.615 12.257 -23.440 1.00 93.81 92 ASP A O 1
ATOM 712 N N . GLU A 1 93 ? 16.238 10.905 -22.287 1.00 94.56 93 GLU A N 1
ATOM 713 C CA . GLU A 1 93 ? 15.426 11.957 -21.670 1.00 94.56 93 GLU A CA 1
ATOM 714 C C . GLU A 1 93 ? 14.993 11.566 -20.253 1.00 94.56 93 GLU A C 1
ATOM 716 O O . GLU A 1 93 ? 14.749 10.387 -19.978 1.00 94.56 93 GLU A O 1
ATOM 721 N N . ALA A 1 94 ? 14.836 12.566 -19.380 1.00 96.62 94 ALA A N 1
ATOM 722 C CA . ALA A 1 94 ? 14.202 12.424 -18.076 1.00 96.62 94 ALA A CA 1
ATOM 723 C C . ALA A 1 94 ? 13.386 13.680 -17.727 1.00 96.62 94 ALA A C 1
ATOM 725 O O . ALA A 1 94 ? 13.830 14.797 -17.983 1.00 96.62 94 ALA A O 1
ATOM 726 N N . HIS A 1 95 ? 12.206 13.492 -17.135 1.00 96.25 95 HIS A N 1
ATOM 727 C CA . HIS A 1 95 ? 11.233 14.547 -16.846 1.00 96.25 95 HIS A CA 1
ATOM 728 C C . HIS A 1 95 ? 10.616 14.359 -15.457 1.00 96.25 95 HIS A C 1
ATOM 730 O O . HIS A 1 95 ? 10.473 13.233 -14.977 1.00 96.25 95 HIS A O 1
ATOM 736 N N . LEU A 1 96 ? 10.231 15.468 -14.825 1.00 97.62 96 LEU A N 1
ATOM 737 C CA . LEU A 1 96 ? 9.423 15.487 -13.605 1.00 97.62 96 LEU A CA 1
ATOM 738 C C . LEU A 1 96 ? 8.011 15.957 -13.959 1.00 97.62 96 LEU A C 1
ATOM 740 O O . LEU A 1 96 ? 7.850 17.011 -14.574 1.00 97.62 96 LEU A O 1
ATOM 744 N N . VAL A 1 97 ? 7.006 15.186 -13.562 1.00 96.69 97 VAL A N 1
ATOM 745 C CA . VAL A 1 97 ? 5.596 15.397 -13.895 1.00 96.69 97 VAL A CA 1
ATOM 746 C C . VAL A 1 97 ? 4.791 15.543 -12.599 1.00 96.69 97 VAL A C 1
ATOM 748 O O . VAL A 1 97 ? 4.591 14.556 -11.889 1.00 96.69 97 VAL A O 1
ATOM 751 N N . PRO A 1 98 ? 4.365 16.767 -12.244 1.00 95.88 98 PRO A N 1
ATOM 752 C CA . PRO A 1 98 ? 3.522 17.000 -11.079 1.00 95.88 98 PRO A CA 1
ATOM 753 C C . PRO A 1 98 ? 2.028 16.903 -11.426 1.00 95.88 98 PRO A C 1
ATOM 755 O O . PRO A 1 98 ? 1.572 17.508 -12.396 1.00 95.88 98 PRO A O 1
ATOM 758 N N . TYR A 1 99 ? 1.249 16.263 -10.553 1.00 97.06 99 TYR A N 1
ATOM 759 C CA . TYR A 1 99 ? -0.219 16.322 -10.558 1.00 97.06 99 TYR A CA 1
ATOM 760 C C . TYR A 1 99 ? -0.715 17.017 -9.294 1.00 97.06 99 TYR A C 1
ATOM 762 O O . TYR A 1 99 ? -0.134 16.843 -8.227 1.00 97.06 99 TYR A O 1
ATOM 770 N N . LYS A 1 100 ? -1.774 17.829 -9.383 1.00 97.31 100 LYS A N 1
ATOM 771 C CA . LYS A 1 100 ? -2.309 18.568 -8.230 1.00 97.31 100 LYS A CA 1
ATOM 772 C C . LYS A 1 100 ? -3.472 17.801 -7.600 1.00 97.31 100 LYS A C 1
ATOM 774 O O . LYS A 1 100 ? -4.618 17.991 -7.992 1.00 97.31 100 LYS A O 1
ATOM 779 N N . VAL A 1 101 ? -3.182 16.985 -6.600 1.00 98.00 101 VAL A N 1
ATOM 780 C CA . VAL A 1 101 ? -4.085 15.935 -6.094 1.00 98.00 101 VAL A CA 1
ATOM 781 C C . VAL A 1 101 ? -4.458 16.164 -4.634 1.00 98.00 101 VAL A C 1
ATOM 783 O O . VAL A 1 101 ? -3.734 16.855 -3.910 1.00 98.00 101 VAL A O 1
ATOM 786 N N . LEU A 1 102 ? -5.576 15.603 -4.176 1.00 98.12 102 LEU A N 1
ATOM 787 C CA . LEU A 1 102 ? -5.975 15.677 -2.772 1.00 98.12 102 LEU A CA 1
ATOM 788 C C . LEU A 1 102 ? -5.215 14.644 -1.937 1.00 98.12 102 LEU A C 1
ATOM 790 O O . LEU A 1 102 ? -5.472 13.448 -2.037 1.00 98.12 102 LEU A O 1
ATOM 794 N N . LEU A 1 103 ? -4.351 15.109 -1.035 1.00 98.31 103 LEU A N 1
ATOM 795 C CA . LEU A 1 103 ? -3.700 14.272 -0.020 1.00 98.31 103 LEU A CA 1
ATOM 796 C C . LEU A 1 103 ? -4.209 14.623 1.384 1.00 98.31 103 LEU A C 1
ATOM 798 O O . LEU A 1 103 ? -4.836 15.664 1.608 1.00 98.31 103 LEU A O 1
ATOM 802 N N . SER A 1 104 ? -3.925 13.754 2.354 1.00 97.75 104 SER A N 1
ATOM 803 C CA . SER A 1 104 ? -4.314 13.938 3.757 1.00 97.75 104 SER A CA 1
ATOM 804 C C . SER A 1 104 ? -3.155 13.665 4.710 1.00 97.75 104 SER A C 1
ATOM 806 O O . SER A 1 104 ? -2.434 12.681 4.537 1.00 97.75 104 SER A O 1
ATOM 808 N N . TYR A 1 105 ? -3.027 14.457 5.766 1.00 97.62 105 TYR A N 1
ATOM 809 C CA . TYR A 1 105 ? -1.969 14.285 6.764 1.00 97.62 105 TYR A CA 1
ATOM 810 C C . TYR A 1 105 ? -2.547 14.402 8.169 1.00 97.62 105 TYR A C 1
ATOM 812 O O . TYR A 1 105 ? -3.506 15.151 8.348 1.00 97.62 105 TYR A O 1
ATOM 820 N N . PRO A 1 106 ? -1.987 13.711 9.172 1.00 96.75 106 PRO A N 1
ATOM 821 C CA . PRO A 1 106 ? -2.372 13.947 10.555 1.00 96.75 106 PRO A CA 1
ATOM 822 C C . PRO A 1 106 ? -1.912 15.333 11.014 1.00 96.75 106 PRO A C 1
ATOM 824 O O . PRO A 1 106 ? -0.867 15.838 10.592 1.00 96.75 106 PRO A O 1
ATOM 827 N N . ASP A 1 107 ? -2.656 15.935 11.939 1.00 94.50 107 ASP A N 1
ATOM 828 C CA . ASP A 1 107 ? -2.166 17.114 12.653 1.00 94.50 107 ASP A CA 1
ATOM 829 C C . ASP A 1 107 ? -0.950 16.733 13.519 1.00 94.50 107 ASP A C 1
ATOM 831 O O . ASP A 1 107 ? -1.054 16.014 14.516 1.00 94.50 107 ASP A O 1
ATOM 835 N N . LYS A 1 108 ? 0.229 17.241 13.140 1.00 91.31 108 LYS A N 1
ATOM 836 C CA . LYS A 1 108 ? 1.502 16.971 13.827 1.00 91.31 108 LYS A CA 1
ATOM 837 C C . LYS A 1 108 ? 1.514 17.414 15.289 1.00 91.31 108 LYS A C 1
ATOM 839 O O . LYS A 1 108 ? 2.184 16.768 16.103 1.00 91.31 108 LYS A O 1
ATOM 844 N N . ASN A 1 109 ? 0.827 18.515 15.591 1.00 92.38 109 ASN A N 1
ATOM 845 C CA . ASN A 1 109 ? 0.809 19.141 16.912 1.00 92.38 109 ASN A CA 1
ATOM 846 C C . ASN A 1 109 ? -0.278 18.540 17.799 1.00 92.38 109 ASN A C 1
ATOM 848 O O . ASN A 1 109 ? -0.123 18.504 19.017 1.00 92.38 109 ASN A O 1
ATOM 852 N N . ASN A 1 110 ? -1.346 18.030 17.186 1.00 93.56 110 ASN A N 1
ATOM 853 C CA . ASN A 1 110 ? -2.455 17.392 17.879 1.00 93.56 110 ASN A CA 1
ATOM 854 C C . ASN A 1 110 ? -2.676 15.972 17.327 1.00 93.56 110 ASN A C 1
ATOM 856 O O . ASN A 1 110 ? -3.653 15.763 16.596 1.00 93.56 110 ASN A O 1
ATOM 860 N N . PRO A 1 111 ? -1.816 14.992 17.684 1.00 95.44 111 PRO A N 1
ATOM 861 C CA . PRO A 1 111 ? -1.936 13.608 17.228 1.00 95.44 111 PRO A CA 1
ATOM 862 C C . PRO A 1 111 ? -3.338 13.037 17.431 1.00 95.44 111 PRO A C 1
ATOM 864 O O . PRO A 1 111 ? -4.037 13.408 18.378 1.00 95.44 111 PRO A O 1
ATOM 867 N N . ASN A 1 112 ? -3.738 12.122 16.555 1.00 98.00 112 ASN A N 1
ATOM 868 C CA . ASN A 1 112 ? -4.968 11.361 16.732 1.00 98.00 112 ASN A CA 1
ATOM 869 C C . ASN A 1 112 ? -4.876 10.500 17.996 1.00 98.00 112 ASN A C 1
ATOM 871 O O . ASN A 1 112 ? -3.800 10.005 18.345 1.00 98.00 112 ASN A O 1
ATOM 875 N N . GLN A 1 113 ? -6.000 10.332 18.686 1.00 97.12 113 GLN A N 1
ATOM 876 C CA . GLN A 1 113 ? -6.041 9.670 19.985 1.00 97.12 113 GLN A CA 1
ATOM 877 C C . GLN A 1 113 ? -7.242 8.741 20.101 1.00 97.12 113 GLN A C 1
ATOM 879 O O . GLN A 1 113 ? -8.345 9.053 19.649 1.00 97.12 113 GLN A O 1
ATOM 884 N N . VAL A 1 114 ? -7.013 7.618 20.773 1.00 98.50 114 VAL A N 1
ATOM 885 C CA . VAL A 1 114 ? -8.053 6.743 21.302 1.00 98.50 114 VAL A CA 1
ATOM 886 C C . VAL A 1 114 ? -7.951 6.782 22.820 1.00 98.50 114 VAL A C 1
ATOM 888 O O . VAL A 1 114 ? -6.887 6.511 23.378 1.00 98.50 114 VAL A O 1
ATOM 891 N N . SER A 1 115 ? -9.046 7.123 23.490 1.00 98.31 115 SER A N 1
ATOM 892 C CA . SER A 1 115 ? -9.112 7.199 24.948 1.00 98.31 115 SER A CA 1
ATOM 893 C C . SER A 1 115 ? -10.145 6.235 25.510 1.00 98.31 115 SER A C 1
ATOM 895 O O . SER A 1 115 ? -11.201 6.031 24.916 1.00 98.31 115 SER A O 1
ATOM 897 N N . LEU A 1 116 ? -9.852 5.688 26.685 1.00 96.88 116 LEU A N 1
ATOM 898 C CA . LEU A 1 116 ? -10.760 4.864 27.472 1.00 96.88 116 LEU A CA 1
ATOM 899 C C . LEU A 1 116 ? -11.321 5.696 28.631 1.00 96.88 116 LEU A C 1
ATOM 901 O O . LEU A 1 116 ? -10.553 6.241 29.432 1.00 96.88 116 LEU A O 1
ATOM 905 N N . LEU A 1 117 ? -12.645 5.789 28.708 1.00 95.25 117 LEU A N 1
ATOM 906 C CA . LEU A 1 117 ? -13.380 6.595 29.677 1.00 95.25 117 LEU A CA 1
ATOM 907 C C . LEU A 1 117 ? -14.160 5.703 30.627 1.00 95.25 117 LEU A C 1
ATOM 909 O O . LEU A 1 117 ? -14.824 4.762 30.189 1.00 95.25 117 LEU A O 1
ATOM 913 N N . ASP A 1 118 ? -14.080 6.012 31.914 1.00 91.06 118 ASP A N 1
ATOM 914 C CA . ASP A 1 118 ? -14.883 5.350 32.938 1.00 91.06 118 ASP A CA 1
ATOM 915 C C . ASP A 1 118 ? -16.355 5.827 32.919 1.00 91.06 118 ASP A C 1
ATOM 917 O O . ASP A 1 118 ? -16.705 6.728 32.146 1.00 91.06 118 ASP A O 1
ATOM 921 N N . PRO A 1 119 ? -17.245 5.236 33.743 1.00 87.88 119 PRO A N 1
ATOM 922 C CA . PRO A 1 119 ? -18.658 5.613 33.774 1.00 87.88 119 PRO A CA 1
ATOM 923 C C . PRO A 1 119 ? -18.922 7.081 34.139 1.00 87.88 119 PRO A C 1
ATOM 925 O O . PRO A 1 119 ? -19.989 7.592 33.798 1.00 87.88 119 PRO A O 1
ATOM 928 N N . ASP A 1 120 ? -17.974 7.745 34.809 1.00 90.44 120 ASP A N 1
ATOM 929 C CA . ASP A 1 120 ? -18.056 9.156 35.200 1.00 90.44 120 ASP A CA 1
ATOM 930 C C . ASP A 1 120 ? -17.503 10.092 34.104 1.00 90.44 120 ASP A C 1
ATOM 932 O O . ASP A 1 120 ? -17.492 11.315 34.260 1.00 90.44 120 ASP A O 1
ATOM 936 N N . GLY A 1 121 ? -17.044 9.535 32.977 1.00 89.50 121 GLY A N 1
ATOM 937 C CA . GLY A 1 121 ? -16.475 10.275 31.851 1.00 89.50 121 GLY A CA 1
ATOM 938 C C . GLY A 1 121 ? -15.014 10.686 32.052 1.00 89.50 121 GLY A C 1
ATOM 939 O O . GLY A 1 121 ? -14.491 11.502 31.283 1.00 89.50 121 GLY A O 1
ATOM 940 N N . LYS A 1 122 ? -14.326 10.142 33.060 1.00 94.25 122 LYS A N 1
ATOM 941 C CA . LYS A 1 122 ? -12.908 10.417 33.298 1.00 94.25 122 LYS A CA 1
ATOM 942 C C . LYS A 1 122 ? -12.039 9.523 32.416 1.00 94.25 122 LYS A C 1
ATOM 944 O O . LYS A 1 122 ? -12.242 8.318 32.295 1.00 94.25 122 LYS A O 1
ATOM 949 N N . VAL A 1 123 ? -11.027 10.138 31.805 1.00 96.56 123 VAL A N 1
ATOM 950 C CA . VAL A 1 123 ? -10.054 9.454 30.949 1.00 96.56 123 VAL A CA 1
ATOM 951 C C . VAL A 1 123 ? -9.067 8.666 31.809 1.00 96.56 123 VAL A C 1
ATOM 953 O O . VAL A 1 123 ? -8.315 9.258 32.585 1.00 96.56 123 VAL A O 1
ATOM 956 N N . ASN A 1 124 ? -9.038 7.344 31.632 1.00 95.44 124 ASN A N 1
ATOM 957 C CA . ASN A 1 124 ? -8.133 6.444 32.358 1.00 95.44 124 ASN A CA 1
ATOM 958 C C . ASN A 1 124 ? -6.983 5.915 31.497 1.00 95.44 124 ASN A C 1
ATOM 960 O O . ASN A 1 124 ? -5.948 5.521 32.029 1.00 95.44 124 ASN A O 1
ATOM 964 N N . PHE A 1 125 ? -7.137 5.938 30.176 1.00 97.38 125 PHE A N 1
ATOM 965 C CA . PHE A 1 125 ? -6.076 5.609 29.231 1.00 97.38 125 PHE A CA 1
ATOM 966 C C . PHE A 1 125 ? -6.233 6.449 27.965 1.00 97.38 125 PHE A C 1
ATOM 968 O O . PHE A 1 125 ? -7.358 6.717 27.547 1.00 97.38 125 PHE A O 1
ATOM 975 N N . THR A 1 126 ? -5.114 6.828 27.352 1.00 97.94 126 THR A N 1
ATOM 976 C CA . THR A 1 126 ? -5.058 7.471 26.037 1.00 97.94 126 THR A CA 1
ATOM 977 C C . THR A 1 126 ? -3.854 6.927 25.287 1.00 97.94 126 THR A C 1
ATOM 979 O O . THR A 1 126 ? -2.760 6.869 25.848 1.00 97.94 126 THR A O 1
ATOM 982 N N . THR A 1 127 ? -4.048 6.557 24.025 1.00 97.62 127 THR A N 1
ATOM 983 C CA . THR A 1 127 ? -2.963 6.118 23.141 1.00 97.62 127 THR A CA 1
ATOM 984 C C . THR A 1 127 ? -1.939 7.226 22.911 1.00 97.62 127 THR A C 1
ATOM 986 O O . THR A 1 127 ? -2.303 8.403 22.841 1.00 97.62 127 THR A O 1
ATOM 989 N N . SER A 1 128 ? -0.678 6.866 22.681 1.00 94.62 128 SER A N 1
ATOM 990 C CA . SER A 1 128 ? 0.403 7.821 22.402 1.00 94.62 128 SER A CA 1
ATOM 991 C C . SER A 1 128 ? 0.160 8.648 21.132 1.00 94.62 128 SER A C 1
ATOM 993 O O . SER A 1 128 ? 0.645 9.776 21.019 1.00 94.62 128 SER A O 1
ATOM 995 N N . GLY A 1 129 ? -0.545 8.072 20.150 1.00 93.81 129 GLY A N 1
ATOM 996 C CA . GLY A 1 129 ? -0.705 8.639 18.808 1.00 93.81 129 GLY A CA 1
ATOM 997 C C . GLY A 1 129 ? 0.594 8.664 17.989 1.00 93.81 129 GLY A C 1
ATOM 998 O O . GLY A 1 129 ? 0.625 9.251 16.907 1.00 93.81 129 GLY A O 1
ATOM 999 N N . ARG A 1 130 ? 1.681 8.055 18.485 1.00 92.25 130 ARG A N 1
ATOM 1000 C CA . ARG A 1 130 ? 3.006 8.017 17.848 1.00 92.25 130 ARG A CA 1
ATOM 1001 C C . ARG A 1 130 ? 3.694 6.679 18.103 1.00 92.25 130 ARG A C 1
ATOM 1003 O O . ARG A 1 130 ? 3.636 6.148 19.210 1.00 92.25 130 ARG A O 1
ATOM 1010 N N . GLN A 1 131 ? 4.388 6.168 17.093 1.00 88.81 131 GLN A N 1
ATOM 1011 C CA . GLN A 1 131 ? 5.282 5.024 17.268 1.00 88.81 131 GLN A CA 1
ATOM 1012 C C . GLN A 1 131 ? 6.452 5.390 18.188 1.00 88.81 131 GLN A C 1
ATOM 1014 O O . GLN A 1 131 ? 6.895 6.541 18.218 1.00 88.81 131 GLN A O 1
ATOM 1019 N N . THR A 1 132 ? 6.962 4.398 18.913 1.00 86.56 132 THR A N 1
ATOM 1020 C CA . THR A 1 132 ? 8.186 4.527 19.711 1.00 86.56 132 THR A CA 1
ATOM 1021 C C . THR A 1 132 ? 9.388 4.177 18.832 1.00 86.56 132 THR A C 1
ATOM 1023 O O . THR A 1 132 ? 9.459 3.027 18.401 1.00 86.56 132 THR A O 1
ATOM 1026 N N . PRO A 1 133 ? 10.331 5.105 18.577 1.00 86.38 133 PRO A N 1
ATOM 1027 C CA . PRO A 1 133 ? 11.596 4.783 17.917 1.00 86.38 133 PRO A CA 1
ATOM 1028 C C . PRO A 1 133 ? 12.391 3.762 18.739 1.00 86.38 133 PRO A C 1
ATOM 1030 O O . PRO A 1 133 ? 12.441 3.867 19.968 1.00 86.38 133 PRO A O 1
ATOM 1033 N N . LEU A 1 134 ? 13.013 2.785 18.082 1.00 84.38 134 LEU A N 1
ATOM 1034 C CA . LEU A 1 134 ? 13.638 1.639 18.749 1.00 84.38 134 LEU A CA 1
ATOM 1035 C C . LEU A 1 134 ? 15.148 1.581 18.580 1.00 84.38 134 LEU A C 1
ATOM 1037 O O . LEU A 1 134 ? 15.841 1.245 19.541 1.00 84.38 134 LEU A O 1
ATOM 1041 N N . PHE A 1 135 ? 15.661 1.855 17.381 1.00 80.25 135 PHE A N 1
ATOM 1042 C CA . PHE A 1 135 ? 17.052 1.524 17.075 1.00 80.25 135 PHE A CA 1
ATOM 1043 C C . PHE A 1 135 ? 17.791 2.611 16.304 1.00 80.25 135 PHE A C 1
ATOM 1045 O O . PHE A 1 135 ? 18.828 3.088 16.769 1.00 80.25 135 PHE A O 1
ATOM 1052 N N . SER A 1 136 ? 17.288 2.997 15.133 1.00 82.56 136 SER A N 1
ATOM 1053 C CA . SER A 1 136 ? 18.033 3.862 14.218 1.00 82.56 136 SER A CA 1
ATOM 1054 C C . SER A 1 136 ? 17.819 5.348 14.528 1.00 82.56 136 SER A C 1
ATOM 1056 O O . SER A 1 136 ? 16.761 5.755 15.005 1.00 82.56 136 SER A O 1
ATOM 1058 N N . SER A 1 137 ? 18.820 6.193 14.253 1.00 86.19 137 SER A N 1
ATO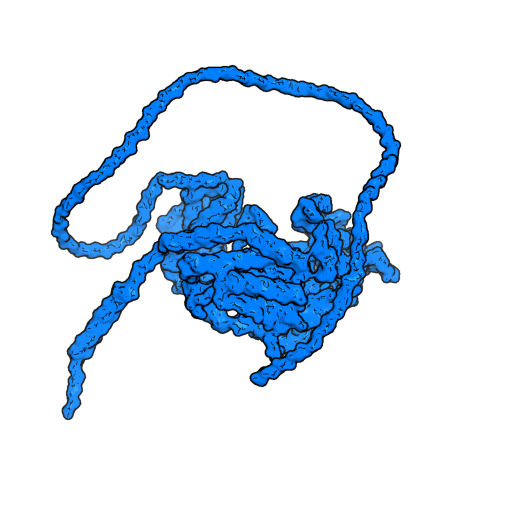M 1059 C CA . SER A 1 137 ? 18.695 7.651 14.426 1.00 86.19 137 SER A CA 1
ATOM 1060 C C . SER A 1 137 ? 17.641 8.269 13.507 1.00 86.19 137 SER A C 1
ATOM 1062 O O . SER A 1 137 ? 17.031 9.280 13.851 1.00 86.19 137 SER A O 1
ATOM 1064 N N . GLU A 1 138 ? 17.418 7.654 12.351 1.00 88.44 138 GLU A N 1
ATOM 1065 C CA . GLU A 1 138 ? 16.450 8.061 11.336 1.00 88.44 138 GLU A CA 1
ATOM 1066 C C . GLU A 1 138 ? 15.007 7.913 11.849 1.00 88.44 138 GLU A C 1
ATOM 1068 O O . GLU A 1 138 ? 14.159 8.749 11.532 1.00 88.44 138 GLU A O 1
ATOM 1073 N N . GLU A 1 139 ? 14.742 6.931 12.722 1.00 86.25 139 GLU A N 1
ATOM 1074 C CA . GLU A 1 139 ? 13.441 6.746 13.388 1.00 86.25 139 GLU A CA 1
ATOM 1075 C C . GLU A 1 139 ? 13.082 7.922 14.322 1.00 86.25 139 GLU A C 1
ATOM 1077 O O . GLU A 1 139 ? 11.905 8.199 14.552 1.00 86.25 139 GLU A O 1
ATOM 1082 N N . PHE A 1 140 ? 14.076 8.665 14.828 1.00 89.19 140 PHE A N 1
ATOM 1083 C CA . PHE A 1 140 ? 13.868 9.862 15.659 1.00 89.19 140 PHE A CA 1
ATOM 1084 C C . PHE A 1 140 ? 13.618 11.137 14.839 1.00 89.19 140 PHE A C 1
ATOM 1086 O O . PHE A 1 140 ? 13.508 12.230 15.405 1.00 89.19 140 PHE A O 1
ATOM 1093 N N . SER A 1 141 ? 13.549 11.036 13.509 1.00 92.56 141 SER A N 1
ATOM 1094 C CA . SER A 1 141 ? 13.336 12.192 12.645 1.00 92.56 141 SER A CA 1
ATOM 1095 C C . SER A 1 141 ? 11.999 12.888 12.952 1.00 92.56 141 SER A C 1
ATOM 1097 O O . SER A 1 141 ? 10.952 12.239 12.975 1.00 92.56 141 SER A O 1
ATOM 1099 N N . PRO A 1 142 ? 11.970 14.230 13.088 1.00 91.31 142 PRO A N 1
ATOM 1100 C CA . PRO A 1 142 ? 10.723 14.983 13.266 1.00 91.31 142 PRO A CA 1
ATOM 1101 C C . PRO A 1 142 ? 9.821 14.957 12.017 1.00 91.31 142 PRO A C 1
ATOM 1103 O O . PRO A 1 142 ? 8.704 15.484 12.042 1.00 91.31 142 PRO A O 1
ATOM 1106 N N . LEU A 1 143 ? 10.309 14.390 10.908 1.00 93.50 143 LEU A N 1
ATOM 1107 C CA . LEU A 1 143 ? 9.537 14.176 9.686 1.00 93.50 143 LEU A CA 1
ATOM 1108 C C . LEU A 1 143 ? 8.637 12.936 9.767 1.00 93.50 143 LEU A C 1
ATOM 1110 O O . LEU A 1 143 ? 7.671 12.864 9.006 1.00 93.50 143 LEU A O 1
ATOM 1114 N N . VAL A 1 144 ? 8.897 12.014 10.704 1.00 93.38 144 VAL A N 1
ATOM 1115 C CA . VAL A 1 144 ? 7.999 10.886 10.984 1.00 93.38 144 VAL A CA 1
ATOM 1116 C C . VAL A 1 144 ? 6.671 11.428 11.519 1.00 93.38 144 VAL A C 1
ATOM 1118 O O . VAL A 1 144 ? 6.611 12.160 12.517 1.00 93.38 144 VAL A O 1
ATOM 1121 N N . GLN A 1 145 ? 5.588 11.098 10.819 1.00 94.69 145 GLN A N 1
ATOM 1122 C CA . GLN A 1 145 ? 4.249 11.563 11.167 1.00 94.69 145 GLN A CA 1
ATOM 1123 C C . GLN A 1 145 ? 3.700 10.826 12.400 1.00 94.69 145 GLN A C 1
ATOM 1125 O O . GLN A 1 145 ? 4.096 9.691 12.667 1.00 94.69 145 GLN A O 1
ATOM 1130 N N . PRO A 1 146 ? 2.766 11.441 13.153 1.00 96.12 146 PRO A N 1
ATOM 1131 C CA . PRO A 1 146 ? 1.881 10.700 14.051 1.00 96.12 146 PRO A CA 1
ATOM 1132 C C . PRO A 1 146 ? 1.189 9.523 13.357 1.00 96.12 146 PRO A C 1
ATOM 1134 O O . PRO A 1 146 ? 1.033 9.540 12.143 1.00 96.12 146 PRO A O 1
ATOM 1137 N N . ASN A 1 147 ? 0.721 8.542 14.128 1.00 96.31 147 ASN A N 1
ATOM 1138 C CA . ASN A 1 147 ? 0.005 7.371 13.615 1.00 96.31 147 ASN A CA 1
ATOM 1139 C C . ASN A 1 147 ? -1.310 7.790 12.948 1.00 96.31 147 ASN A C 1
ATOM 1141 O O . ASN A 1 147 ? -2.087 8.532 13.554 1.00 96.31 147 ASN A O 1
ATOM 1145 N N . PHE A 1 148 ? -1.600 7.284 11.748 1.00 97.94 148 PHE A N 1
ATOM 1146 C CA . PHE A 1 148 ? -2.813 7.654 11.019 1.00 97.94 148 PHE A CA 1
ATOM 1147 C C . PHE A 1 148 ? -3.192 6.655 9.926 1.00 97.94 148 PHE A C 1
ATOM 1149 O O . PHE A 1 148 ? -2.354 5.908 9.423 1.00 97.94 148 PHE A O 1
ATOM 1156 N N . ASN A 1 149 ? -4.459 6.707 9.517 1.00 98.38 149 ASN A N 1
ATOM 1157 C CA . ASN A 1 149 ? -4.904 6.195 8.228 1.00 98.38 149 ASN A CA 1
ATOM 1158 C C . ASN A 1 149 ? -5.267 7.374 7.316 1.00 98.38 149 ASN A C 1
ATOM 1160 O O . ASN A 1 149 ? -6.049 8.248 7.703 1.00 98.38 149 ASN A O 1
ATOM 1164 N N . ALA A 1 150 ? -4.691 7.417 6.113 1.00 98.38 150 ALA A N 1
ATOM 1165 C CA . ALA A 1 150 ? -4.959 8.494 5.163 1.00 98.38 150 ALA A CA 1
ATOM 1166 C C . ALA A 1 150 ? -6.422 8.466 4.696 1.00 98.38 150 ALA A C 1
ATOM 1168 O O . ALA A 1 150 ? -7.002 7.397 4.521 1.00 98.38 150 ALA A O 1
ATOM 1169 N N . TYR A 1 151 ? -6.999 9.653 4.502 1.00 98.44 151 TYR A N 1
ATOM 1170 C CA . TYR A 1 151 ? -8.403 9.924 4.170 1.00 98.44 151 TYR A CA 1
ATOM 1171 C C . TYR A 1 151 ? -9.440 9.577 5.240 1.00 98.44 151 TYR A C 1
ATOM 1173 O O . TYR A 1 151 ? -10.633 9.684 4.966 1.00 98.44 151 TYR A O 1
ATOM 1181 N N . SER A 1 152 ? -9.031 9.234 6.465 1.00 98.44 152 SER A N 1
ATOM 1182 C CA . SER A 1 152 ? -9.983 9.134 7.576 1.00 98.44 152 SER A CA 1
ATOM 1183 C C . SER A 1 152 ? -10.807 10.420 7.721 1.00 98.44 152 SER A C 1
ATOM 1185 O O . SER A 1 152 ? -10.269 11.527 7.614 1.00 98.44 152 SER A O 1
ATOM 1187 N N . ALA A 1 153 ? -12.093 10.281 8.051 1.00 98.06 153 ALA A N 1
ATOM 1188 C CA . ALA A 1 153 ? -12.921 11.430 8.381 1.00 98.06 153 ALA A CA 1
ATOM 1189 C C . ALA A 1 153 ? -12.423 12.128 9.657 1.00 98.06 153 ALA A C 1
ATOM 1191 O O . ALA A 1 153 ? -11.877 11.500 10.570 1.00 98.06 153 ALA A O 1
ATOM 1192 N N . ASN A 1 154 ? -12.642 13.441 9.717 1.00 97.31 154 ASN A N 1
ATOM 1193 C CA . ASN A 1 154 ? -12.413 14.236 10.917 1.00 97.31 154 ASN A CA 1
ATOM 1194 C C . ASN A 1 154 ? -13.574 14.054 11.887 1.00 97.31 154 ASN A C 1
ATOM 1196 O O . ASN A 1 154 ? -14.733 14.072 11.476 1.00 97.31 154 ASN A O 1
ATOM 1200 N N . GLY A 1 155 ? -13.280 13.962 13.179 1.00 97.19 155 GLY A N 1
ATOM 1201 C CA . GLY A 1 155 ? -14.331 13.905 14.184 1.00 97.19 155 GLY A CA 1
ATOM 1202 C C . GLY A 1 155 ? -13.846 13.445 15.545 1.00 97.19 155 GLY A C 1
ATOM 1203 O O . GLY A 1 155 ? -12.757 12.897 15.700 1.00 97.19 155 GLY A O 1
ATOM 1204 N N . THR A 1 156 ? -14.680 13.690 16.549 1.00 98.38 156 THR A N 1
ATOM 1205 C CA . THR A 1 156 ? -14.579 13.041 17.854 1.00 98.38 156 THR A CA 1
ATOM 1206 C C . THR A 1 156 ? -15.878 12.289 18.079 1.00 98.38 156 THR A C 1
ATOM 1208 O O . THR A 1 156 ? -16.943 12.901 18.057 1.00 98.38 156 THR A O 1
ATOM 1211 N N . VAL A 1 157 ? -15.784 10.976 18.251 1.00 98.38 157 VAL A N 1
ATOM 1212 C CA . VAL A 1 157 ? -16.929 10.099 18.513 1.00 98.38 157 VAL A CA 1
ATOM 1213 C C . VAL A 1 157 ? -16.688 9.314 19.790 1.00 98.38 157 VAL A C 1
ATOM 1215 O O . VAL A 1 157 ? -15.546 8.992 20.122 1.00 98.38 157 VAL A O 1
ATOM 1218 N N . GLU A 1 158 ? -17.763 9.012 20.505 1.00 97.44 158 GLU A N 1
ATOM 1219 C CA . GLU A 1 158 ? -17.735 8.203 21.717 1.00 97.44 158 GLU A CA 1
ATOM 1220 C C . GLU A 1 158 ? -18.723 7.054 21.583 1.00 97.44 158 GLU A C 1
ATOM 1222 O O . GLU A 1 158 ? -19.850 7.258 21.132 1.00 97.44 158 GLU A O 1
ATOM 1227 N N . GLY A 1 159 ? -18.309 5.851 21.964 1.00 94.00 159 GLY A N 1
ATOM 1228 C CA . GLY A 1 159 ? -19.182 4.689 21.928 1.00 94.00 159 GLY A CA 1
ATOM 1229 C C . GLY A 1 159 ? -18.548 3.444 22.527 1.00 94.00 159 GLY A C 1
ATOM 1230 O O . GLY A 1 159 ? -17.350 3.402 22.818 1.00 94.00 159 GLY A O 1
ATOM 1231 N N . ASP A 1 160 ? -19.378 2.420 22.694 1.00 92.56 160 ASP A N 1
ATOM 1232 C CA . ASP A 1 160 ? -18.932 1.103 23.133 1.00 92.56 160 ASP A CA 1
ATOM 1233 C C . ASP A 1 160 ? -18.050 0.453 22.063 1.00 92.56 160 ASP A C 1
ATOM 1235 O O . ASP A 1 160 ? -18.249 0.652 20.861 1.00 92.56 160 ASP A O 1
ATOM 1239 N N . LEU A 1 161 ? -17.097 -0.366 22.502 1.00 94.44 161 LEU A N 1
ATOM 1240 C CA . LEU A 1 161 ? -16.192 -1.091 21.619 1.00 94.44 161 LEU A CA 1
ATOM 1241 C C . LEU A 1 161 ? -16.804 -2.434 21.180 1.00 94.44 161 LEU A C 1
ATOM 1243 O O . LEU A 1 161 ? -17.300 -3.198 22.013 1.00 94.44 161 LEU A O 1
ATOM 1247 N N . VAL A 1 162 ? -16.723 -2.753 19.886 1.00 96.25 162 VAL A N 1
ATOM 1248 C CA . VAL A 1 162 ? -17.056 -4.075 19.321 1.00 96.25 162 VAL A CA 1
ATOM 1249 C C . VAL A 1 162 ? -15.868 -4.622 18.548 1.00 96.25 162 VAL A C 1
ATOM 1251 O O . VAL A 1 162 ? -15.347 -3.953 17.659 1.00 96.25 162 VAL A O 1
ATOM 1254 N N . TYR A 1 163 ? -15.463 -5.854 18.854 1.00 98.12 163 TYR A N 1
ATOM 1255 C CA . TYR A 1 163 ? -14.403 -6.537 18.117 1.00 98.12 163 TYR A CA 1
ATOM 1256 C C . TYR A 1 163 ? -14.979 -7.279 16.911 1.00 98.12 163 TYR A C 1
ATOM 1258 O O . TYR A 1 163 ? -15.851 -8.136 17.060 1.00 98.12 163 TYR A O 1
ATOM 1266 N N . ALA A 1 164 ? -14.471 -6.964 15.720 1.00 98.00 164 ALA A N 1
ATOM 1267 C CA . ALA A 1 164 ? -14.969 -7.492 14.450 1.00 98.00 164 ALA A CA 1
ATOM 1268 C C . ALA A 1 164 ? -13.941 -8.351 13.699 1.00 98.00 164 ALA A C 1
ATOM 1270 O O . ALA A 1 164 ? -13.961 -8.390 12.470 1.00 98.00 164 ALA A O 1
ATOM 1271 N N . ASN A 1 165 ? -13.043 -9.045 14.410 1.00 98.50 165 ASN A N 1
ATOM 1272 C CA . ASN A 1 165 ? -12.030 -9.912 13.798 1.00 98.50 165 ASN A CA 1
ATOM 1273 C C . ASN A 1 165 ? -11.202 -9.167 12.737 1.00 98.50 165 ASN A C 1
ATOM 1275 O O . ASN A 1 165 ? -10.629 -8.126 13.050 1.00 98.50 165 ASN A O 1
ATOM 1279 N N . TYR A 1 166 ? -11.157 -9.661 11.496 1.00 98.06 166 TYR A N 1
ATOM 1280 C CA . TYR A 1 166 ? -10.479 -9.015 10.371 1.00 98.06 166 TYR A CA 1
ATOM 1281 C C . TYR A 1 166 ? -11.367 -8.008 9.624 1.00 98.06 166 TYR A C 1
ATOM 1283 O O . TYR A 1 166 ? -10.979 -7.507 8.570 1.00 98.06 166 TYR A O 1
ATOM 1291 N N . GLY A 1 167 ? -12.576 -7.735 10.120 1.00 97.69 167 GLY A N 1
ATOM 1292 C CA . GLY A 1 167 ? -13.508 -6.785 9.522 1.00 97.69 167 GLY A CA 1
ATOM 1293 C C . GLY A 1 167 ? -14.063 -7.230 8.170 1.00 97.69 167 GLY A C 1
ATOM 1294 O O . GLY A 1 167 ? -14.403 -6.391 7.336 1.00 97.69 167 GLY A O 1
ATOM 1295 N N . ARG A 1 168 ? -14.136 -8.540 7.909 1.00 95.38 168 ARG A N 1
ATOM 1296 C CA . ARG A 1 168 ? -14.736 -9.067 6.677 1.00 95.38 168 ARG A CA 1
ATOM 1297 C C . ARG A 1 168 ? -16.247 -8.929 6.746 1.00 95.38 168 ARG A C 1
ATOM 1299 O O . ARG A 1 168 ? -16.841 -8.976 7.819 1.00 95.38 168 ARG A O 1
ATOM 1306 N N . LYS A 1 169 ? -16.898 -8.888 5.584 1.00 93.31 169 LYS A N 1
ATOM 1307 C CA . LYS A 1 169 ? -18.366 -8.896 5.505 1.00 93.31 169 LYS A CA 1
ATOM 1308 C C . LYS A 1 169 ? -18.988 -10.045 6.320 1.00 93.31 169 LYS A C 1
ATOM 1310 O O . LYS A 1 169 ? -19.930 -9.821 7.068 1.00 93.31 169 LYS A O 1
ATOM 1315 N N . GLN A 1 170 ? -18.388 -11.234 6.246 1.00 95.56 170 GLN A N 1
ATOM 1316 C CA . GLN A 1 170 ? -18.792 -12.425 7.005 1.00 95.56 170 GLN A CA 1
ATOM 1317 C C . GLN A 1 170 ? -18.625 -12.254 8.524 1.00 95.56 170 GLN A C 1
ATOM 1319 O O . GLN A 1 170 ? -19.425 -12.785 9.287 1.00 95.56 170 GLN A O 1
ATOM 1324 N N . ASP A 1 171 ? -17.615 -11.496 8.971 1.00 97.56 171 ASP A N 1
ATOM 1325 C CA . ASP A 1 171 ? -17.406 -11.216 10.394 1.00 97.56 171 ASP A CA 1
ATOM 1326 C C . ASP A 1 171 ? -18.551 -10.332 10.926 1.00 97.56 171 ASP A C 1
ATOM 1328 O O . ASP A 1 171 ? -19.145 -10.627 11.963 1.00 97.56 171 ASP A O 1
ATOM 1332 N N . PHE A 1 172 ? -18.945 -9.299 10.174 1.00 97.06 172 PHE A N 1
ATOM 1333 C CA . PHE A 1 172 ? -20.097 -8.458 10.524 1.00 97.06 172 PHE A CA 1
ATOM 1334 C C . PHE A 1 172 ? -21.436 -9.209 10.451 1.00 97.06 172 PHE A C 1
ATOM 1336 O O . PHE A 1 172 ? -22.302 -9.020 11.308 1.00 97.06 172 PHE A O 1
ATOM 1343 N N . GLU A 1 173 ? -21.616 -10.084 9.459 1.00 96.06 173 GLU A N 1
ATOM 1344 C CA . GLU A 1 173 ? -22.791 -10.959 9.354 1.00 96.06 173 GLU A CA 1
ATOM 1345 C C . GLU A 1 173 ? -22.887 -11.916 10.551 1.00 96.06 173 GLU A C 1
ATOM 1347 O O . GLU A 1 173 ? -23.968 -12.074 11.125 1.00 96.06 173 GLU A O 1
ATOM 1352 N N . TYR A 1 174 ? -21.758 -12.487 10.983 1.00 96.25 174 TYR A N 1
ATOM 1353 C CA . TYR A 1 174 ? -21.690 -13.321 12.179 1.00 96.25 174 TYR A CA 1
ATOM 1354 C C . TYR A 1 174 ? -22.074 -12.538 13.439 1.00 96.25 174 TYR A C 1
ATOM 1356 O O . TYR A 1 174 ? -22.976 -12.974 14.158 1.00 96.25 174 TYR A O 1
ATOM 1364 N N . LEU A 1 175 ? -21.482 -11.356 13.670 1.00 96.06 175 LEU A N 1
ATOM 1365 C CA . LEU A 1 175 ? -21.839 -10.485 14.802 1.00 96.06 175 LEU A CA 1
ATOM 1366 C C . LEU A 1 175 ? -23.349 -10.215 14.848 1.00 96.06 175 LEU A C 1
ATOM 1368 O O . LEU A 1 175 ? -23.989 -10.394 15.888 1.00 96.06 175 LEU A O 1
ATOM 1372 N N . LYS A 1 176 ? -23.942 -9.878 13.699 1.00 94.69 176 LYS A N 1
ATOM 1373 C CA . LYS A 1 176 ? -25.386 -9.659 13.576 1.00 94.69 176 LYS A CA 1
ATOM 1374 C C . LYS A 1 176 ? -26.195 -10.918 13.901 1.00 94.69 176 LYS A C 1
ATOM 1376 O O . LYS A 1 176 ? -27.218 -10.811 14.576 1.00 94.69 176 LYS A O 1
ATOM 1381 N N . SER A 1 177 ? -25.746 -12.097 13.465 1.00 95.19 177 SER A N 1
ATOM 1382 C CA . SER A 1 177 ? -26.446 -13.373 13.689 1.00 95.19 177 SER A CA 1
ATOM 1383 C C . SER A 1 177 ? -26.565 -13.758 15.169 1.00 95.19 177 SER A C 1
ATOM 1385 O O . SER A 1 177 ? -27.576 -14.323 15.578 1.00 95.19 177 SER A O 1
ATOM 1387 N N . ILE A 1 178 ? -25.585 -13.374 15.992 1.00 93.50 178 ILE A N 1
ATOM 1388 C CA . ILE A 1 178 ? -25.594 -13.581 17.452 1.00 93.50 178 ILE A CA 1
ATOM 1389 C C . ILE A 1 178 ? -26.163 -12.368 18.221 1.00 93.50 178 ILE A C 1
ATOM 1391 O O . ILE A 1 178 ? -26.181 -12.312 19.458 1.00 93.50 178 ILE A O 1
ATOM 1395 N N . GLY A 1 179 ? -26.678 -11.377 17.489 1.00 92.25 179 GLY A N 1
ATOM 1396 C CA . GLY A 1 179 ? -27.336 -10.188 18.021 1.00 92.25 179 GLY A CA 1
ATOM 1397 C C . GLY A 1 179 ? -26.388 -9.126 18.580 1.00 92.25 179 GLY A C 1
ATOM 1398 O O . GLY A 1 179 ? -26.802 -8.364 19.452 1.00 92.25 179 GLY A O 1
ATOM 1399 N N . ILE A 1 180 ? -25.133 -9.080 18.135 1.00 92.56 180 ILE A N 1
ATOM 1400 C CA . ILE A 1 180 ? -24.220 -7.966 18.412 1.00 92.56 180 ILE A CA 1
ATOM 1401 C C . ILE A 1 180 ? -24.398 -6.927 17.305 1.00 92.56 180 ILE A C 1
ATOM 1403 O O . ILE A 1 180 ? -24.040 -7.155 16.152 1.00 92.56 180 ILE A O 1
ATOM 1407 N N . ASP A 1 181 ? -24.987 -5.789 17.663 1.00 91.31 181 ASP A N 1
ATOM 1408 C CA . ASP A 1 181 ? -25.181 -4.656 16.759 1.00 91.31 181 ASP A CA 1
ATOM 1409 C C . ASP A 1 181 ? -23.966 -3.725 16.813 1.00 91.31 181 ASP A C 1
ATOM 1411 O O . ASP A 1 181 ? -23.457 -3.449 17.897 1.00 91.31 181 ASP A O 1
ATOM 1415 N N . ILE A 1 182 ? -23.510 -3.239 15.661 1.00 95.31 182 ILE A N 1
ATOM 1416 C CA . ILE A 1 182 ? -22.400 -2.277 15.554 1.00 95.31 182 ILE A CA 1
ATOM 1417 C C . ILE A 1 182 ? -22.882 -0.838 15.353 1.00 95.31 182 ILE A C 1
ATOM 1419 O O . ILE A 1 182 ? -22.077 0.092 15.432 1.00 95.31 182 ILE A O 1
ATOM 1423 N N . ARG A 1 183 ? -24.185 -0.630 15.128 1.00 96.19 183 ARG A N 1
ATOM 1424 C CA . ARG A 1 183 ? -24.759 0.707 14.960 1.00 96.19 183 ARG A CA 1
ATOM 1425 C C . ARG A 1 183 ? -24.524 1.554 16.205 1.00 96.19 183 ARG A C 1
ATOM 1427 O O . ARG A 1 183 ? -24.864 1.139 17.312 1.00 96.19 183 ARG A O 1
ATOM 1434 N N . GLY A 1 184 ? -23.959 2.745 16.020 1.00 95.31 184 GLY A N 1
ATOM 1435 C CA . GLY A 1 184 ? -23.657 3.652 17.130 1.00 95.31 184 GLY A CA 1
ATOM 1436 C C . GLY A 1 184 ? -22.484 3.200 18.011 1.00 95.31 184 GLY A C 1
ATOM 1437 O O . GLY A 1 184 ? -22.354 3.685 19.131 1.00 95.31 184 GLY A O 1
ATOM 1438 N N . ARG A 1 185 ? -21.644 2.269 17.539 1.00 95.88 185 ARG A N 1
ATOM 1439 C CA . ARG A 1 185 ? -20.490 1.732 18.280 1.00 95.88 185 ARG A CA 1
ATOM 1440 C C . ARG A 1 185 ? -19.179 1.984 17.547 1.00 95.88 185 ARG A C 1
ATOM 1442 O O . ARG A 1 185 ? -19.174 2.257 16.348 1.00 95.88 185 ARG A O 1
ATOM 1449 N N . ILE A 1 186 ? -18.065 1.878 18.262 1.00 98.25 186 ILE A N 1
ATOM 1450 C CA . ILE A 1 186 ? -16.724 1.925 17.675 1.00 98.25 186 ILE A CA 1
ATOM 1451 C C . ILE A 1 186 ? -16.272 0.490 17.416 1.00 98.25 186 ILE A C 1
ATOM 1453 O O . ILE A 1 186 ? -16.287 -0.357 18.309 1.00 98.25 186 ILE A O 1
ATOM 1457 N N . VAL A 1 187 ? -15.875 0.207 16.181 1.00 98.56 187 VAL A N 1
ATOM 1458 C CA . VAL A 1 187 ? -15.383 -1.115 15.786 1.00 98.56 187 VAL A CA 1
ATOM 1459 C C . VAL A 1 187 ? -13.874 -1.169 15.988 1.00 98.56 187 VAL A C 1
ATOM 1461 O O . VAL A 1 187 ? -13.167 -0.273 15.544 1.00 98.56 187 VAL A O 1
ATOM 1464 N N . ILE A 1 188 ? -13.364 -2.232 16.604 1.00 98.75 188 ILE A N 1
ATOM 1465 C CA . ILE A 1 188 ? -11.942 -2.583 16.585 1.00 98.75 188 ILE A CA 1
ATOM 1466 C C . ILE A 1 188 ? -11.738 -3.842 15.741 1.00 98.75 188 ILE A C 1
ATOM 1468 O O . ILE A 1 188 ? -12.427 -4.847 15.926 1.00 98.75 188 ILE A O 1
ATOM 1472 N N . ALA A 1 189 ? -10.806 -3.790 14.794 1.00 98.75 189 ALA A N 1
ATOM 1473 C CA . ALA A 1 189 ? -10.503 -4.897 13.891 1.00 98.75 189 ALA A CA 1
ATOM 1474 C C . ALA A 1 189 ? -8.991 -5.039 13.687 1.00 98.75 189 ALA A C 1
ATOM 1476 O O . ALA A 1 189 ? -8.248 -4.056 13.726 1.00 98.75 189 ALA A O 1
ATOM 1477 N N . ARG A 1 190 ? -8.534 -6.271 13.463 1.00 98.44 190 ARG A N 1
ATOM 1478 C CA . ARG A 1 190 ? -7.135 -6.559 13.137 1.00 98.44 190 ARG A CA 1
ATOM 1479 C C . ARG A 1 190 ? -6.891 -6.525 11.629 1.00 98.44 190 ARG A C 1
ATOM 1481 O O . ARG A 1 190 ? -7.738 -6.949 10.844 1.00 98.44 190 ARG A O 1
ATOM 1488 N N . TYR A 1 191 ? -5.721 -6.045 11.222 1.00 98.12 191 TYR A N 1
ATOM 1489 C CA . TYR A 1 191 ? -5.246 -6.146 9.840 1.00 98.12 191 TYR A CA 1
ATOM 1490 C C . TYR A 1 191 ? -4.964 -7.604 9.442 1.00 98.12 191 TYR A C 1
ATOM 1492 O O . TYR A 1 191 ? -4.675 -8.425 10.304 1.00 98.12 191 TYR A O 1
ATOM 1500 N N . GLY A 1 192 ? -4.998 -7.920 8.138 1.00 90.31 192 GLY A N 1
ATOM 1501 C CA . GLY A 1 192 ? -4.391 -9.153 7.604 1.00 90.31 192 GLY A CA 1
ATOM 1502 C C . GLY A 1 192 ? -5.182 -9.905 6.527 1.00 90.31 192 GLY A C 1
ATOM 1503 O O . GLY A 1 192 ? -4.567 -10.517 5.662 1.00 90.31 192 GLY A O 1
ATOM 1504 N N . ALA A 1 193 ? -6.520 -9.853 6.525 1.00 91.38 193 ALA A N 1
ATOM 1505 C CA . ALA A 1 193 ? -7.321 -10.688 5.611 1.00 91.38 193 ALA A CA 1
ATOM 1506 C C . ALA A 1 193 ? -7.858 -9.963 4.366 1.00 91.38 193 ALA A C 1
ATOM 1508 O O . ALA A 1 193 ? -8.035 -10.583 3.320 1.00 91.38 193 ALA A O 1
ATOM 1509 N N . ILE A 1 194 ? -8.165 -8.671 4.479 1.00 91.75 194 ILE A N 1
ATOM 1510 C CA . ILE A 1 194 ? -8.710 -7.845 3.394 1.00 91.75 194 ILE A CA 1
ATOM 1511 C C . ILE A 1 194 ? -8.075 -6.455 3.426 1.00 91.75 194 ILE A C 1
ATOM 1513 O O . ILE A 1 194 ? -7.472 -6.058 4.425 1.00 91.75 194 ILE A O 1
ATOM 1517 N N . PHE A 1 195 ? -8.232 -5.701 2.339 1.00 94.12 195 PHE A N 1
ATOM 1518 C CA . PHE A 1 195 ? -7.789 -4.314 2.293 1.00 94.12 195 PHE A CA 1
ATOM 1519 C C . PHE A 1 195 ? -8.519 -3.464 3.345 1.00 94.12 195 PHE A C 1
ATOM 1521 O O . PHE A 1 195 ? -9.731 -3.567 3.542 1.00 94.12 195 PHE A O 1
ATOM 1528 N N . ARG A 1 196 ? -7.768 -2.590 4.019 1.00 97.31 196 ARG A N 1
ATOM 1529 C CA . ARG A 1 196 ? -8.245 -1.803 5.164 1.00 97.31 196 ARG A CA 1
ATOM 1530 C C . ARG A 1 196 ? -9.426 -0.888 4.846 1.00 97.31 196 ARG A C 1
ATOM 1532 O O . ARG A 1 196 ? -10.333 -0.774 5.666 1.00 97.31 196 ARG A O 1
ATOM 1539 N N . GLY A 1 197 ? -9.480 -0.314 3.642 1.00 96.38 197 GLY A N 1
ATOM 1540 C CA . GLY A 1 197 ? -10.636 0.472 3.202 1.00 96.38 197 GLY A CA 1
ATOM 1541 C C . GLY A 1 197 ? -11.931 -0.349 3.155 1.00 96.38 197 GLY A C 1
ATOM 1542 O O . GLY A 1 197 ? -13.001 0.174 3.453 1.00 96.38 197 GLY A O 1
ATOM 1543 N N . ASN A 1 198 ? -11.863 -1.660 2.874 1.00 97.38 198 ASN A N 1
ATOM 1544 C CA . ASN A 1 198 ? -13.047 -2.527 2.895 1.00 97.38 198 ASN A CA 1
ATOM 1545 C C . ASN A 1 198 ? -13.554 -2.804 4.318 1.00 97.38 198 ASN A C 1
ATOM 1547 O O . ASN A 1 198 ? -14.767 -2.933 4.503 1.00 97.38 198 ASN A O 1
ATOM 1551 N N . ILE A 1 199 ? -12.657 -2.855 5.312 1.00 98.44 199 ILE A N 1
ATOM 1552 C CA . ILE A 1 199 ? -13.033 -2.932 6.733 1.00 98.44 199 ILE A CA 1
ATOM 1553 C C . ILE A 1 199 ? -13.834 -1.684 7.106 1.00 98.44 199 ILE A C 1
ATOM 1555 O O . ILE A 1 199 ? -14.948 -1.786 7.619 1.00 98.44 199 ILE A O 1
ATOM 1559 N N . VAL A 1 200 ? -13.282 -0.509 6.784 1.00 98.44 200 VAL A N 1
ATOM 1560 C CA . VAL A 1 200 ? -13.900 0.792 7.074 1.00 98.44 200 VAL A CA 1
ATOM 1561 C C . VAL A 1 200 ? -15.259 0.910 6.399 1.00 98.44 200 VAL A C 1
ATOM 1563 O O . VAL A 1 200 ? -16.237 1.234 7.064 1.00 98.44 200 VAL A O 1
ATOM 1566 N N . LYS A 1 201 ? -15.355 0.562 5.113 1.00 97.44 201 LYS A N 1
ATOM 1567 C CA . LYS A 1 201 ? -16.620 0.610 4.375 1.00 97.44 201 LYS A CA 1
ATOM 1568 C C . LYS A 1 201 ? -17.684 -0.312 4.957 1.00 97.44 201 LYS A C 1
ATOM 1570 O O . LYS A 1 201 ? -18.838 0.085 5.061 1.00 97.44 201 LYS A O 1
ATOM 1575 N N . SER A 1 202 ? -17.305 -1.527 5.350 1.00 97.44 202 SER A N 1
ATOM 1576 C CA . SER A 1 202 ? -18.243 -2.481 5.951 1.00 97.44 202 SER A CA 1
ATOM 1577 C C . SER A 1 202 ? -18.742 -1.999 7.318 1.00 97.44 202 SER A C 1
ATOM 1579 O O . SER A 1 202 ? -19.922 -2.149 7.628 1.00 97.44 202 SER A O 1
ATOM 1581 N N . ALA A 1 203 ? -17.866 -1.380 8.117 1.00 98.38 203 ALA A N 1
ATOM 1582 C CA . ALA A 1 203 ? -18.240 -0.763 9.386 1.00 98.38 203 ALA A CA 1
ATOM 1583 C C . ALA A 1 203 ? -19.142 0.470 9.184 1.00 98.38 203 ALA A C 1
ATOM 1585 O O . ALA A 1 203 ? -20.148 0.607 9.881 1.00 98.38 203 ALA A O 1
ATOM 1586 N N . GLU A 1 204 ? -18.823 1.326 8.208 1.00 98.12 204 GLU A N 1
ATOM 1587 C CA . GLU A 1 204 ? -19.627 2.493 7.822 1.00 98.12 204 GLU A CA 1
ATOM 1588 C C . GLU A 1 204 ? -21.036 2.078 7.375 1.00 98.12 204 GLU A C 1
ATOM 1590 O O . GLU A 1 204 ? -22.023 2.583 7.908 1.00 98.12 204 GLU A O 1
ATOM 1595 N N . ASP A 1 205 ? -21.147 1.094 6.478 1.00 96.75 205 ASP A N 1
ATOM 1596 C CA . ASP A 1 205 ? -22.435 0.552 6.015 1.00 96.75 205 ASP A CA 1
ATOM 1597 C C . ASP A 1 205 ? -23.240 -0.093 7.148 1.00 96.75 205 ASP A C 1
ATOM 1599 O O . ASP A 1 205 ? -24.474 -0.088 7.141 1.00 96.75 205 ASP A O 1
ATOM 1603 N N . GLY A 1 206 ? -22.539 -0.645 8.138 1.00 96.50 206 GLY A N 1
ATOM 1604 C CA . GLY A 1 206 ? -23.120 -1.176 9.363 1.00 96.50 206 GLY A CA 1
ATOM 1605 C C . GLY A 1 206 ? -23.525 -0.114 10.387 1.00 96.50 206 GLY A C 1
ATOM 1606 O O . GLY A 1 206 ? -24.102 -0.473 11.410 1.00 96.50 206 GLY A O 1
ATOM 1607 N N . GLY A 1 207 ? -23.259 1.172 10.138 1.00 97.62 207 GLY A N 1
ATOM 1608 C CA . GLY A 1 207 ? -23.606 2.288 11.021 1.00 97.62 207 GLY A CA 1
ATOM 1609 C C . GLY A 1 207 ? -22.681 2.466 12.228 1.00 97.62 207 GLY A C 1
ATOM 1610 O O . GLY A 1 207 ? -23.103 3.042 13.236 1.00 97.62 207 GLY A O 1
ATOM 1611 N N . ALA A 1 208 ? -21.447 1.959 12.161 1.00 98.44 208 ALA A N 1
ATOM 1612 C CA . ALA A 1 208 ? -20.430 2.225 13.175 1.00 98.44 208 ALA A CA 1
ATOM 1613 C C . ALA A 1 208 ? -20.095 3.726 13.242 1.00 98.44 208 ALA A C 1
ATOM 1615 O O . ALA A 1 208 ? -20.139 4.432 12.238 1.00 98.44 208 ALA A O 1
ATOM 1616 N N . LEU A 1 209 ? -19.722 4.211 14.427 1.00 98.50 209 LEU A N 1
ATOM 1617 C CA . LEU A 1 209 ? -19.282 5.595 14.633 1.00 98.50 209 LEU A CA 1
ATOM 1618 C C . LEU A 1 209 ? -17.844 5.829 14.173 1.00 98.50 209 LEU A C 1
ATOM 1620 O O . LEU A 1 209 ? -17.486 6.955 13.851 1.00 98.50 209 LEU A O 1
ATOM 1624 N N . GLY A 1 210 ? -17.017 4.786 14.181 1.00 98.69 210 GLY A N 1
ATOM 1625 C CA . GLY A 1 210 ? -15.608 4.855 13.824 1.00 98.69 210 GLY A CA 1
ATOM 1626 C C . GLY A 1 210 ? -14.923 3.499 13.929 1.00 98.69 210 GLY A C 1
ATOM 1627 O O . GLY A 1 210 ? -15.511 2.531 14.425 1.00 98.69 210 GLY A O 1
ATOM 1628 N N . VAL A 1 211 ? -13.683 3.433 13.447 1.00 98.88 211 VAL A N 1
ATOM 1629 C CA . VAL A 1 211 ? -12.901 2.194 13.361 1.00 98.88 211 VAL A CA 1
ATOM 1630 C C . VAL A 1 211 ? -11.517 2.373 13.979 1.00 98.88 211 VAL A C 1
ATOM 1632 O O . VAL A 1 211 ? -10.811 3.342 13.715 1.00 98.88 211 VAL A O 1
ATOM 1635 N N . ILE A 1 212 ? -11.107 1.398 14.778 1.00 98.88 212 ILE A N 1
ATOM 1636 C CA . ILE A 1 212 ? -9.755 1.252 15.304 1.00 98.88 212 ILE A CA 1
ATOM 1637 C C . ILE A 1 212 ? -9.128 0.033 14.635 1.00 98.88 212 ILE A C 1
ATOM 1639 O O . ILE A 1 212 ? -9.700 -1.058 14.661 1.00 98.88 212 ILE A O 1
ATOM 1643 N N . LEU A 1 213 ? -7.953 0.212 14.038 1.00 98.88 213 LEU A N 1
ATOM 1644 C CA . LEU A 1 213 ? -7.219 -0.865 13.373 1.00 98.88 213 LEU A CA 1
ATOM 1645 C C . LEU A 1 213 ? -5.940 -1.193 14.142 1.00 98.88 213 LEU A C 1
ATOM 1647 O O . LEU A 1 213 ? -5.260 -0.295 14.629 1.00 98.88 213 LEU A O 1
ATOM 1651 N N . PHE A 1 214 ? -5.590 -2.471 14.254 1.00 98.69 214 PHE A N 1
ATOM 1652 C CA . PHE A 1 214 ? -4.335 -2.884 14.888 1.00 98.69 214 PHE A CA 1
ATOM 1653 C C . PHE A 1 214 ? -3.733 -4.116 14.208 1.00 98.69 214 PHE A C 1
ATOM 1655 O O . PHE A 1 214 ? -4.422 -4.872 13.524 1.00 98.69 214 PHE A O 1
ATOM 1662 N N . SER A 1 215 ? -2.432 -4.325 14.385 1.00 98.31 215 SER A N 1
ATOM 1663 C CA . SER A 1 215 ? -1.707 -5.477 13.835 1.00 98.31 215 SER A CA 1
ATOM 1664 C C . SER A 1 215 ? -1.534 -6.545 14.913 1.00 98.31 215 SER A C 1
ATOM 1666 O O . SER A 1 215 ? -0.673 -6.418 15.774 1.00 98.31 215 SER A O 1
ATOM 1668 N N . ASP A 1 216 ? -2.367 -7.584 14.899 1.00 98.38 216 ASP A N 1
ATOM 1669 C CA . ASP A 1 216 ? -2.369 -8.615 15.943 1.00 98.38 216 ASP A CA 1
ATOM 1670 C C . ASP A 1 216 ? -1.053 -9.432 15.965 1.00 98.38 216 ASP A C 1
ATOM 1672 O O . ASP A 1 216 ? -0.602 -9.881 14.906 1.00 98.38 216 ASP A O 1
ATOM 1676 N N . PRO A 1 217 ? -0.434 -9.696 17.135 1.00 97.62 217 PRO A N 1
ATOM 1677 C CA . PRO A 1 217 ? 0.788 -10.496 17.223 1.00 97.62 217 PRO A CA 1
ATOM 1678 C C . PRO A 1 217 ? 0.651 -11.907 16.661 1.00 97.62 217 PRO A C 1
ATOM 1680 O O . PRO A 1 217 ? 1.650 -12.461 16.215 1.00 97.62 217 PRO A O 1
ATOM 1683 N N . LYS A 1 218 ? -0.560 -12.481 16.625 1.00 96.50 218 LYS A N 1
ATOM 1684 C CA . LYS A 1 218 ? -0.806 -13.775 15.968 1.00 96.50 218 LYS A CA 1
ATOM 1685 C C . LYS A 1 218 ? -0.308 -13.783 14.522 1.00 96.50 218 LYS A C 1
ATOM 1687 O O . LYS A 1 218 ? 0.235 -14.788 14.075 1.00 96.50 218 LYS A O 1
ATOM 1692 N N . ASP A 1 219 ? -0.468 -12.658 13.831 1.00 95.88 219 ASP A N 1
ATOM 1693 C CA . ASP A 1 219 ? -0.146 -12.517 12.414 1.00 95.88 219 ASP A CA 1
ATOM 1694 C C . ASP A 1 219 ? 1.218 -11.839 12.204 1.00 95.88 219 ASP A C 1
ATOM 1696 O O . ASP A 1 219 ? 1.958 -12.198 11.288 1.00 95.88 219 ASP A O 1
ATOM 1700 N N . PHE A 1 220 ? 1.580 -10.878 13.065 1.00 96.06 220 PHE A N 1
ATOM 1701 C CA . PHE A 1 220 ? 2.730 -9.987 12.842 1.00 96.06 220 PHE A CA 1
ATOM 1702 C C . PHE A 1 220 ? 3.915 -10.189 13.806 1.00 96.06 220 PHE A C 1
ATOM 1704 O O . PHE A 1 220 ? 5.012 -9.687 13.540 1.00 96.06 220 PHE A O 1
ATOM 1711 N N . ALA A 1 221 ? 3.728 -10.925 14.904 1.00 96.50 221 ALA A N 1
ATOM 1712 C CA . ALA A 1 221 ? 4.777 -11.258 15.873 1.00 96.50 221 ALA A CA 1
ATOM 1713 C C . ALA A 1 221 ? 4.526 -12.622 16.562 1.00 96.50 221 ALA A C 1
ATOM 1715 O O . ALA A 1 221 ? 4.435 -12.681 17.795 1.00 96.50 221 ALA A O 1
ATOM 1716 N N . PRO A 1 222 ? 4.398 -13.727 15.796 1.00 94.06 222 PRO A N 1
ATOM 1717 C CA . PRO A 1 222 ? 3.965 -15.020 16.333 1.00 94.06 222 PRO A CA 1
ATOM 1718 C C . PRO A 1 222 ? 4.969 -15.637 17.318 1.00 94.06 222 PRO A C 1
ATOM 1720 O O . PRO A 1 222 ? 4.588 -16.433 18.173 1.00 94.06 222 PRO A O 1
ATOM 1723 N N . GLU A 1 223 ? 6.244 -15.249 17.248 1.00 93.69 223 GLU A N 1
ATOM 1724 C CA . GLU A 1 223 ? 7.295 -15.665 18.186 1.00 93.69 223 GLU A CA 1
ATOM 1725 C C . GLU A 1 223 ? 7.294 -14.851 19.500 1.00 93.69 223 GLU A C 1
ATOM 1727 O O . GLU A 1 223 ? 8.116 -15.088 20.390 1.00 93.69 223 GLU A O 1
ATOM 1732 N N . GLY A 1 224 ? 6.362 -13.905 19.647 1.00 90.56 224 GLY A N 1
ATOM 1733 C CA . GLY A 1 224 ? 6.140 -13.119 20.857 1.00 90.56 224 GLY A CA 1
ATOM 1734 C C . GLY A 1 224 ? 6.990 -11.849 20.968 1.00 90.56 224 GLY A C 1
ATOM 1735 O O . GLY A 1 224 ? 7.928 -11.600 20.213 1.00 90.56 224 GLY A O 1
ATOM 1736 N N . ARG A 1 225 ? 6.667 -11.027 21.977 1.00 91.06 225 ARG A N 1
ATOM 1737 C CA . ARG A 1 225 ? 7.216 -9.667 22.182 1.00 91.06 225 ARG A CA 1
ATOM 1738 C C . ARG A 1 225 ? 8.727 -9.596 22.407 1.00 91.06 225 ARG A C 1
ATOM 1740 O O . ARG A 1 225 ? 9.315 -8.541 22.212 1.00 91.06 225 ARG A O 1
ATOM 1747 N N . SER A 1 226 ? 9.359 -10.683 22.840 1.00 90.19 226 SER A N 1
ATOM 1748 C CA . SER A 1 226 ? 10.817 -10.744 23.013 1.00 90.19 226 SER A CA 1
ATOM 1749 C C . SER A 1 226 ? 11.569 -10.932 21.695 1.00 90.19 226 SER A C 1
ATOM 1751 O O . SER A 1 226 ? 12.781 -10.739 21.653 1.00 90.19 226 SER A O 1
ATOM 1753 N N . SER A 1 227 ? 10.866 -11.329 20.634 1.00 94.50 227 SER A N 1
ATOM 1754 C CA . SER A 1 227 ? 11.429 -11.718 19.344 1.00 94.50 227 SER A CA 1
ATOM 1755 C C . SER A 1 227 ? 10.965 -10.770 18.235 1.00 94.50 227 SER A C 1
ATOM 1757 O O . SER A 1 227 ? 10.478 -11.218 17.199 1.00 94.50 227 SER A O 1
ATOM 1759 N N . VAL A 1 228 ? 11.119 -9.461 18.460 1.00 95.25 228 VAL A N 1
ATOM 1760 C CA . VAL A 1 228 ? 10.711 -8.368 17.553 1.00 95.25 228 VAL A CA 1
ATOM 1761 C C . VAL A 1 228 ? 11.898 -7.495 17.135 1.00 95.25 228 VAL A C 1
ATOM 1763 O O . VAL A 1 228 ? 12.993 -7.611 17.698 1.00 95.25 228 VAL A O 1
ATOM 1766 N N . TYR A 1 229 ? 11.690 -6.616 16.152 1.00 93.94 229 TYR A N 1
ATOM 1767 C CA . TYR A 1 229 ? 12.669 -5.597 15.760 1.00 93.94 229 TYR A CA 1
ATOM 1768 C C . TYR A 1 229 ? 13.140 -4.787 16.989 1.00 93.94 229 TYR A C 1
ATOM 1770 O O . TYR A 1 229 ? 12.311 -4.417 17.825 1.00 93.94 229 TYR A O 1
ATOM 1778 N N . PRO A 1 230 ? 14.454 -4.526 17.148 1.00 91.88 230 PRO A N 1
ATOM 1779 C CA . PRO A 1 230 ? 15.524 -4.672 16.149 1.00 91.88 230 PRO A CA 1
ATOM 1780 C C . PRO A 1 230 ? 16.172 -6.060 16.047 1.00 91.88 230 PRO A C 1
ATOM 1782 O O . PRO A 1 230 ? 17.056 -6.257 15.219 1.00 91.88 230 PRO A O 1
ATOM 1785 N N . ASN A 1 231 ? 15.769 -7.030 16.868 1.00 91.12 231 ASN A N 1
ATOM 1786 C CA . ASN A 1 231 ? 16.437 -8.336 16.912 1.00 91.12 231 ASN A CA 1
ATOM 1787 C C . ASN A 1 231 ? 15.960 -9.295 15.811 1.00 91.12 231 ASN A C 1
ATOM 1789 O O . ASN A 1 231 ? 16.685 -10.212 15.431 1.00 91.12 231 ASN A O 1
ATOM 1793 N N . THR A 1 232 ? 14.738 -9.103 15.313 1.00 93.12 232 THR A N 1
ATOM 1794 C CA . THR A 1 232 ? 14.136 -9.884 14.223 1.00 93.12 232 THR A CA 1
ATOM 1795 C C . THR A 1 232 ? 13.373 -8.963 13.266 1.00 93.12 232 THR A C 1
ATOM 1797 O O . THR A 1 232 ? 13.286 -7.756 13.482 1.00 93.12 232 THR A O 1
ATOM 1800 N N . THR A 1 233 ? 12.772 -9.526 12.217 1.00 91.62 233 THR A N 1
ATOM 1801 C CA . THR A 1 233 ? 11.893 -8.803 11.282 1.00 91.62 233 THR A CA 1
ATOM 1802 C C . THR A 1 233 ? 10.442 -8.683 11.767 1.00 91.62 233 THR A C 1
ATOM 1804 O O . THR A 1 233 ? 9.581 -8.229 11.016 1.00 91.62 233 THR A O 1
ATOM 1807 N N . ARG A 1 234 ? 10.131 -9.119 12.997 1.00 95.06 234 ARG A N 1
ATOM 1808 C CA . ARG A 1 234 ? 8.762 -9.101 13.534 1.00 95.06 234 ARG A CA 1
ATOM 1809 C C . ARG A 1 234 ? 8.384 -7.749 14.119 1.00 95.06 234 ARG A C 1
ATOM 1811 O O . ARG A 1 234 ? 9.238 -7.008 14.610 1.00 95.06 234 ARG A O 1
ATOM 1818 N N . LEU A 1 235 ? 7.085 -7.461 14.084 1.00 95.69 235 LEU A N 1
ATOM 1819 C CA . LEU A 1 235 ? 6.531 -6.160 14.437 1.00 95.69 235 LEU A CA 1
ATOM 1820 C C . LEU A 1 235 ? 6.630 -5.896 15.954 1.00 95.69 235 LEU A C 1
ATOM 1822 O O . LEU A 1 235 ? 6.170 -6.727 16.731 1.00 95.69 235 LEU A O 1
ATOM 1826 N N . PRO A 1 236 ? 7.183 -4.753 16.393 1.00 96.06 236 PRO A N 1
ATOM 1827 C CA . PRO A 1 236 ? 7.156 -4.318 17.794 1.00 96.06 236 PRO A CA 1
ATOM 1828 C C . PRO A 1 236 ? 5.770 -3.845 18.261 1.00 96.06 236 PRO A C 1
ATOM 1830 O O . PRO A 1 236 ? 4.965 -3.372 17.466 1.00 96.06 236 PRO A O 1
ATOM 1833 N N . GLY A 1 237 ? 5.508 -3.866 19.571 1.00 95.62 237 GLY A N 1
ATOM 1834 C CA . GLY A 1 237 ? 4.152 -3.644 20.107 1.00 95.62 237 GLY A CA 1
ATOM 1835 C C . GLY A 1 237 ? 3.586 -2.241 20.031 1.00 95.62 237 GLY A C 1
ATOM 1836 O O . GLY A 1 237 ? 2.367 -2.079 19.963 1.00 95.62 237 GLY A O 1
ATOM 1837 N N . MET A 1 238 ? 4.457 -1.242 19.942 1.00 94.62 238 MET A N 1
ATOM 1838 C CA . MET A 1 238 ? 4.072 0.149 19.695 1.00 94.62 238 MET A CA 1
ATOM 1839 C C . MET A 1 238 ? 4.136 0.532 18.209 1.00 94.62 238 MET A C 1
ATOM 1841 O O . MET A 1 238 ? 3.827 1.673 17.864 1.00 94.62 238 MET A O 1
ATOM 1845 N N . ALA A 1 239 ? 4.565 -0.379 17.327 1.00 94.62 239 ALA A N 1
ATOM 1846 C CA . ALA A 1 239 ? 4.613 -0.117 15.895 1.00 94.62 239 ALA A CA 1
ATOM 1847 C C . ALA A 1 239 ? 3.208 -0.205 15.288 1.00 94.62 239 ALA A C 1
ATOM 1849 O O . ALA A 1 239 ? 2.360 -0.983 15.726 1.00 94.62 239 ALA A O 1
ATOM 1850 N N . VAL A 1 240 ? 2.961 0.623 14.276 1.00 95.44 240 VAL A N 1
ATOM 1851 C CA . VAL A 1 240 ? 1.633 0.820 13.689 1.00 95.44 240 VAL A CA 1
ATOM 1852 C C . VAL A 1 240 ? 1.707 0.728 12.175 1.00 95.44 240 VAL A C 1
ATOM 1854 O O . VAL A 1 240 ? 2.550 1.360 11.547 1.00 95.44 240 VAL A O 1
ATOM 1857 N N . GLN A 1 241 ? 0.790 -0.020 11.574 1.00 96.00 241 GLN A N 1
ATOM 1858 C CA . GLN A 1 241 ? 0.626 -0.016 10.128 1.00 96.00 241 GLN A CA 1
ATOM 1859 C C . GLN A 1 241 ? -0.181 1.219 9.690 1.00 96.00 241 GLN A C 1
ATOM 1861 O O . GLN A 1 241 ? -1.398 1.282 9.901 1.00 96.00 241 GLN A O 1
ATOM 1866 N N . SER A 1 242 ? 0.506 2.184 9.073 1.00 94.75 242 SER A N 1
ATOM 1867 C CA . SER A 1 242 ? -0.115 3.278 8.316 1.00 94.75 242 SER A CA 1
ATOM 1868 C C . SER A 1 242 ? -0.728 2.759 7.009 1.00 94.75 242 SER A C 1
ATOM 1870 O O . SER A 1 242 ? -0.487 1.625 6.591 1.00 94.75 242 SER A O 1
ATOM 1872 N N . GLY A 1 243 ? -1.567 3.572 6.371 1.00 96.81 243 GLY A N 1
ATOM 1873 C CA . GLY A 1 243 ? -2.144 3.221 5.076 1.00 96.81 243 GLY A CA 1
ATOM 1874 C C . GLY A 1 243 ? -3.355 4.063 4.711 1.00 96.81 243 GLY A C 1
ATOM 1875 O O . GLY A 1 243 ? -4.087 4.520 5.597 1.00 96.81 243 GLY A O 1
ATOM 1876 N N . SER A 1 244 ? -3.606 4.207 3.412 1.00 97.94 244 SER A N 1
ATOM 1877 C CA . SER A 1 244 ? -4.845 4.781 2.888 1.00 97.94 244 SER A CA 1
ATOM 1878 C C . SER A 1 244 ? -6.045 3.875 3.166 1.00 97.94 244 SER A C 1
ATOM 1880 O O . SER A 1 244 ? -5.961 2.647 3.036 1.00 97.94 244 SER A O 1
ATOM 1882 N N . VAL A 1 245 ? -7.158 4.489 3.577 1.00 98.19 245 VAL A N 1
ATOM 1883 C CA . VAL A 1 245 ? -8.481 3.846 3.691 1.00 98.19 245 VAL A CA 1
ATOM 1884 C C . VAL A 1 245 ? -9.430 4.267 2.563 1.00 98.19 245 VAL A C 1
ATOM 1886 O O . VAL A 1 245 ? -10.612 3.927 2.605 1.00 98.19 245 VAL A O 1
ATOM 1889 N N . LEU A 1 246 ? -8.924 4.978 1.548 1.00 96.31 246 LEU A N 1
ATOM 1890 C CA . LEU A 1 246 ? -9.667 5.297 0.331 1.00 96.31 246 LEU A CA 1
ATOM 1891 C C . LEU A 1 246 ? -10.065 4.009 -0.402 1.00 96.31 246 LEU A C 1
ATOM 1893 O O . LEU A 1 246 ? -9.263 3.085 -0.537 1.00 96.31 246 LEU A O 1
ATOM 1897 N N . LEU A 1 247 ? -11.302 3.957 -0.895 1.00 90.00 247 LEU A N 1
ATOM 1898 C CA . LEU A 1 247 ? -11.743 2.918 -1.819 1.00 90.00 247 LEU A CA 1
ATOM 1899 C C . LEU A 1 247 ? -11.660 3.446 -3.249 1.00 90.00 247 LEU A C 1
ATOM 1901 O O . LEU A 1 247 ? -12.497 4.241 -3.667 1.00 90.00 247 LEU A O 1
ATOM 1905 N N . GLY A 1 248 ? -10.664 2.977 -3.993 1.00 87.44 248 GLY A N 1
ATOM 1906 C CA . GLY A 1 248 ? -10.413 3.390 -5.369 1.00 87.44 248 GLY A CA 1
ATOM 1907 C C . GLY A 1 248 ? -8.931 3.632 -5.622 1.00 87.44 248 GLY A C 1
ATOM 1908 O O . GLY A 1 248 ? -8.096 3.368 -4.758 1.00 87.44 248 GLY A O 1
ATOM 1909 N N . TYR A 1 249 ? -8.640 4.131 -6.818 1.00 93.12 249 TYR A N 1
ATOM 1910 C CA . TYR A 1 249 ? -7.308 4.508 -7.280 1.00 93.12 249 TYR A CA 1
ATOM 1911 C C . TYR A 1 249 ? -7.386 5.898 -7.923 1.00 93.12 249 TYR A C 1
ATOM 1913 O O . TYR A 1 249 ? -8.462 6.277 -8.391 1.00 93.12 249 TYR A O 1
ATOM 1921 N N . GLY A 1 250 ? -6.269 6.623 -7.957 1.00 96.62 250 GLY A N 1
ATOM 1922 C CA . GLY A 1 250 ? -6.212 7.998 -8.456 1.00 96.62 250 GLY A CA 1
ATOM 1923 C C . GLY A 1 250 ? -6.649 9.047 -7.434 1.00 96.62 250 GLY A C 1
ATOM 1924 O O . GLY A 1 250 ? -6.983 8.737 -6.285 1.00 96.62 250 GLY A O 1
ATOM 1925 N N . ASP A 1 251 ? -6.615 10.311 -7.851 1.00 98.19 251 ASP A N 1
ATOM 1926 C CA . ASP A 1 251 ? -7.099 11.438 -7.061 1.00 98.19 251 ASP A CA 1
ATOM 1927 C C . ASP A 1 251 ? -8.616 11.304 -6.842 1.00 98.19 251 ASP A C 1
ATOM 1929 O O . ASP A 1 251 ? -9.391 11.295 -7.804 1.00 98.19 251 ASP A O 1
ATOM 1933 N N . PRO A 1 252 ? -9.100 11.256 -5.585 1.00 97.50 252 PRO A N 1
ATOM 1934 C CA . PRO A 1 252 ? -10.531 11.121 -5.309 1.00 97.50 252 PRO A CA 1
ATOM 1935 C C . PRO A 1 252 ? -11.378 12.293 -5.831 1.00 97.50 252 PRO A C 1
ATOM 1937 O O . PRO A 1 252 ? -12.606 12.188 -5.845 1.00 97.50 252 PRO A O 1
ATOM 1940 N N . LEU A 1 253 ? -10.758 13.414 -6.220 1.00 97.94 253 LEU A N 1
ATOM 1941 C CA . LEU A 1 253 ? -11.461 14.595 -6.723 1.00 97.94 253 LEU A CA 1
ATOM 1942 C C . LEU A 1 253 ? -11.543 14.688 -8.250 1.00 97.94 253 LEU A C 1
ATOM 1944 O O . LEU A 1 253 ? -12.340 15.495 -8.739 1.00 97.94 253 LEU A O 1
ATOM 1948 N N . THR A 1 254 ? -10.766 13.906 -8.999 1.00 97.00 254 THR A N 1
ATOM 1949 C CA . THR A 1 254 ? -10.744 13.945 -10.472 1.00 97.00 254 THR A CA 1
ATOM 1950 C C . THR A 1 254 ? -10.932 12.560 -11.089 1.00 97.00 254 THR A C 1
ATOM 1952 O O . THR A 1 254 ? -10.132 12.134 -11.911 1.00 97.00 254 THR A O 1
ATOM 1955 N N . PRO A 1 255 ? -11.993 11.816 -10.732 1.00 93.94 255 PRO A N 1
ATOM 1956 C CA . PRO A 1 255 ? -12.177 10.491 -11.302 1.00 93.94 255 PRO A CA 1
ATOM 1957 C C . PRO A 1 255 ? -12.348 10.574 -12.826 1.00 93.94 255 PRO A C 1
ATOM 1959 O O . PRO A 1 255 ? -13.224 11.297 -13.312 1.00 93.94 255 PRO A O 1
ATOM 1962 N N . LEU A 1 256 ? -11.600 9.738 -13.556 1.00 88.75 256 LEU A N 1
ATOM 1963 C CA . LEU A 1 256 ? -11.650 9.536 -15.012 1.00 88.75 256 LEU A CA 1
ATOM 1964 C C . LEU A 1 256 ? -10.899 10.580 -15.858 1.00 88.75 256 LEU A C 1
ATOM 1966 O O . LEU A 1 256 ? -11.001 10.531 -17.091 1.00 88.75 256 LEU A O 1
ATOM 1970 N N . TYR A 1 257 ? -10.185 11.529 -15.253 1.00 94.06 257 TYR A N 1
ATOM 1971 C CA . TYR A 1 257 ? -9.386 12.516 -15.980 1.00 94.06 257 TYR A CA 1
ATOM 1972 C C . TYR A 1 257 ? -8.251 13.071 -15.108 1.00 94.06 257 TYR A C 1
ATOM 1974 O O . TYR A 1 257 ? -8.454 13.332 -13.927 1.00 94.06 257 TYR A O 1
ATOM 1982 N N . PRO A 1 258 ? -7.089 13.391 -15.706 1.00 97.00 258 PRO A N 1
ATOM 1983 C CA . PRO A 1 258 ? -5.900 13.710 -14.932 1.00 97.00 258 PRO A CA 1
ATOM 1984 C C . PRO A 1 258 ? -6.059 14.995 -14.109 1.00 97.00 258 PRO A C 1
ATOM 1986 O O . PRO A 1 258 ? -6.576 16.014 -14.593 1.00 97.00 258 PRO A O 1
ATOM 1989 N N . ALA A 1 259 ? -5.508 14.982 -12.897 1.00 97.44 259 ALA A N 1
ATOM 1990 C CA . ALA A 1 259 ? -5.496 16.064 -11.915 1.00 97.44 259 ALA A CA 1
ATOM 1991 C C . ALA A 1 259 ? -4.557 17.230 -12.285 1.00 97.44 259 ALA A C 1
ATOM 1993 O O . ALA A 1 259 ? -3.745 17.711 -11.483 1.00 97.44 259 ALA A O 1
ATOM 1994 N N . LEU A 1 260 ? -4.681 17.731 -13.512 1.00 95.50 260 LEU A N 1
ATOM 1995 C CA . LEU A 1 260 ? -3.924 18.861 -14.036 1.00 95.50 260 LEU A CA 1
ATOM 1996 C C . LEU A 1 260 ? -4.330 20.188 -13.374 1.00 95.50 260 LEU A C 1
ATOM 1998 O O . LEU A 1 260 ? -5.350 20.324 -12.675 1.00 95.50 260 LEU A O 1
ATOM 2002 N N . GLU A 1 261 ? -3.510 21.210 -13.612 1.00 90.62 261 GLU A N 1
ATOM 2003 C CA . GLU A 1 261 ? -3.874 22.585 -13.298 1.00 90.62 261 GLU A CA 1
ATOM 2004 C C . GLU A 1 261 ? -5.105 23.004 -14.119 1.00 90.62 261 GLU A C 1
ATOM 2006 O O . GLU A 1 261 ? -5.171 22.792 -15.326 1.00 90.62 261 GLU A O 1
ATOM 2011 N N . GLY A 1 262 ? -6.119 23.555 -13.448 1.00 91.19 262 GLY A N 1
ATOM 2012 C CA . GLY A 1 262 ? -7.394 23.921 -14.076 1.00 91.19 262 GLY A CA 1
ATOM 2013 C C . GLY A 1 262 ? -8.408 22.780 -14.238 1.00 91.19 262 GLY A C 1
ATOM 2014 O O . GLY A 1 262 ? -9.544 23.060 -14.611 1.00 91.19 262 GLY A O 1
ATOM 2015 N N . ALA A 1 263 ? -8.056 21.527 -13.915 1.00 95.69 263 ALA A N 1
ATOM 2016 C CA . ALA A 1 263 ? -9.015 20.419 -13.919 1.00 95.69 263 ALA A CA 1
ATOM 2017 C C . ALA A 1 263 ? -10.181 20.677 -12.942 1.00 95.69 263 ALA A C 1
ATOM 2019 O O . ALA A 1 263 ? -9.972 21.163 -11.822 1.00 95.69 263 ALA A O 1
ATOM 2020 N N . TYR A 1 264 ? -11.405 20.338 -13.356 1.00 96.38 264 TYR A N 1
ATOM 2021 C CA . TYR A 1 264 ? -12.569 20.365 -12.470 1.00 96.38 264 TYR A CA 1
ATOM 2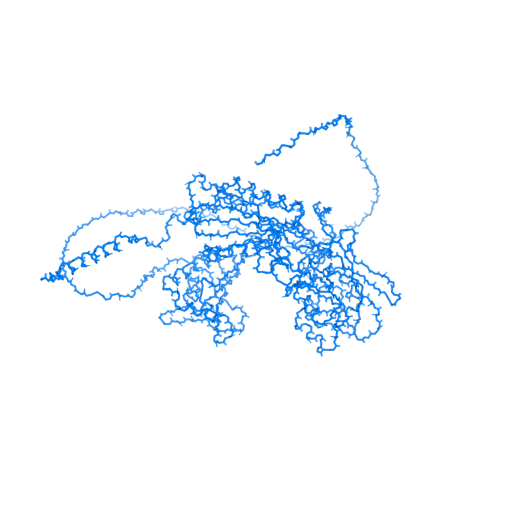022 C C . TYR A 1 264 ? -12.365 19.370 -11.325 1.00 96.38 264 TYR A C 1
ATOM 2024 O O . TYR A 1 264 ? -11.873 18.272 -11.552 1.00 96.38 264 TYR A O 1
ATOM 2032 N N . ARG A 1 265 ? -12.726 19.739 -10.097 1.00 97.50 265 ARG A N 1
ATOM 2033 C CA . ARG A 1 265 ? -12.587 18.873 -8.922 1.00 97.50 265 ARG A CA 1
ATOM 2034 C C . ARG A 1 265 ? -13.939 18.714 -8.259 1.00 97.50 265 ARG A C 1
ATOM 2036 O O . ARG A 1 265 ? -14.623 19.714 -8.029 1.00 97.50 265 ARG A O 1
ATOM 2043 N N . LEU A 1 266 ? -14.296 17.471 -7.953 1.00 97.00 266 LEU A N 1
ATOM 2044 C CA . LEU A 1 266 ? -15.495 17.175 -7.185 1.00 97.00 266 LEU A CA 1
ATOM 2045 C C . LEU A 1 266 ? -15.437 17.889 -5.826 1.00 97.00 266 LEU A C 1
ATOM 2047 O O . LEU A 1 266 ? -14.363 17.992 -5.222 1.00 97.00 266 LEU A O 1
ATOM 2051 N N . PRO A 1 267 ? -16.576 18.365 -5.301 1.00 96.25 267 PRO A N 1
ATOM 2052 C CA . PRO A 1 267 ? -16.673 18.712 -3.892 1.00 96.25 267 PRO A CA 1
ATOM 2053 C C . PRO A 1 267 ? -16.315 17.498 -3.021 1.00 96.25 267 PRO A C 1
ATOM 2055 O O . PRO A 1 267 ? -16.740 16.381 -3.311 1.00 96.25 267 PRO A O 1
ATOM 2058 N N . GLU A 1 268 ? -15.595 17.698 -1.910 1.00 93.31 268 GLU A N 1
ATOM 2059 C CA . GLU A 1 268 ? -15.218 16.591 -1.006 1.00 93.31 268 GLU A CA 1
ATOM 2060 C C . GLU A 1 268 ? -16.427 15.781 -0.502 1.00 93.31 268 GLU A C 1
ATOM 2062 O O . GLU A 1 268 ? -16.297 14.598 -0.209 1.00 93.31 268 GLU A O 1
ATOM 2067 N N . THR A 1 269 ? -17.605 16.404 -0.407 1.00 92.81 269 THR A N 1
ATOM 2068 C CA . THR A 1 269 ? -18.861 15.758 0.008 1.00 92.81 269 THR A CA 1
ATOM 2069 C C . THR A 1 269 ? -19.403 14.753 -1.007 1.00 92.81 269 THR A C 1
ATOM 2071 O O . THR A 1 269 ? -20.213 13.903 -0.641 1.00 92.81 269 THR A O 1
ATOM 2074 N N . GLU A 1 270 ? -18.992 14.868 -2.269 1.00 94.44 270 GLU A N 1
ATOM 2075 C CA . GLU A 1 270 ? -19.383 13.984 -3.374 1.00 94.44 270 GLU A CA 1
ATOM 2076 C C . GLU A 1 270 ? -18.288 12.962 -3.713 1.00 94.44 270 GLU A C 1
ATOM 2078 O O . GLU A 1 270 ? -18.567 11.941 -4.340 1.00 94.44 270 GLU A O 1
ATOM 2083 N N . ALA A 1 271 ? -17.051 13.216 -3.279 1.00 94.19 271 ALA A N 1
ATOM 2084 C CA . ALA A 1 271 ? -15.926 12.312 -3.465 1.00 94.19 271 ALA A CA 1
ATOM 2085 C C . ALA A 1 271 ? -16.111 10.996 -2.673 1.00 94.19 271 ALA A C 1
ATOM 2087 O O . ALA A 1 271 ? -16.738 10.994 -1.607 1.00 94.19 271 ALA A O 1
ATOM 2088 N N . PRO A 1 272 ? -15.535 9.868 -3.136 1.00 91.94 272 PRO A N 1
ATOM 2089 C CA . PRO A 1 272 ? -15.648 8.555 -2.491 1.00 91.94 272 PRO A CA 1
ATOM 2090 C C . PRO A 1 272 ? -14.757 8.427 -1.237 1.00 91.94 272 PRO A C 1
ATOM 2092 O O . PRO A 1 272 ? -14.022 7.455 -1.065 1.00 91.94 272 PRO A O 1
ATOM 2095 N N . LEU A 1 273 ? -14.804 9.423 -0.353 1.00 96.56 273 LEU A N 1
ATOM 2096 C CA . LEU A 1 273 ? -14.029 9.482 0.882 1.00 96.56 273 LEU A CA 1
ATOM 2097 C C . LEU A 1 273 ? -14.757 8.760 2.034 1.00 96.56 273 LEU A C 1
ATOM 2099 O O . LEU A 1 273 ? -15.986 8.842 2.122 1.00 96.56 273 LEU A O 1
ATOM 2103 N N . PRO A 1 274 ? -14.023 8.098 2.951 1.00 96.00 274 PRO A N 1
ATOM 2104 C CA . PRO A 1 274 ? -14.595 7.549 4.179 1.00 96.00 274 PRO A CA 1
ATOM 2105 C C . PRO A 1 274 ? -15.319 8.613 5.008 1.00 96.00 274 PRO A C 1
ATOM 2107 O O . PRO A 1 274 ? -14.826 9.736 5.154 1.00 96.00 274 PRO A O 1
ATOM 2110 N N . LYS A 1 275 ? -16.465 8.254 5.595 1.00 97.06 275 LYS A N 1
ATOM 2111 C CA . LYS A 1 275 ? -17.305 9.208 6.351 1.00 97.06 275 LYS A CA 1
ATOM 2112 C C . LYS A 1 275 ? -17.182 9.083 7.862 1.00 97.06 275 LYS A C 1
ATOM 2114 O O . LYS A 1 275 ? -17.681 9.942 8.587 1.00 97.06 275 LYS A O 1
ATOM 2119 N N . ILE A 1 276 ? -16.509 8.040 8.337 1.00 98.56 276 ILE A N 1
ATOM 2120 C CA . ILE A 1 276 ? -16.295 7.777 9.760 1.00 98.56 276 ILE A CA 1
ATOM 2121 C C . ILE A 1 276 ? -14.810 7.914 10.134 1.00 98.56 276 ILE A C 1
ATOM 2123 O O . ILE A 1 276 ? -13.944 7.629 9.301 1.00 98.56 276 ILE A O 1
ATOM 2127 N N . PRO A 1 277 ? -14.483 8.366 11.360 1.00 98.75 277 PRO A N 1
ATOM 2128 C CA . PRO A 1 277 ? -13.112 8.394 11.858 1.00 98.75 277 PRO A CA 1
ATOM 2129 C C . PRO A 1 277 ? -12.476 7.000 11.913 1.00 98.75 277 PRO A C 1
ATOM 2131 O O . PRO A 1 277 ? -13.102 6.033 12.351 1.00 98.75 277 PRO A O 1
ATOM 2134 N N . VAL A 1 278 ? -11.209 6.912 11.519 1.00 98.75 278 VAL A N 1
ATOM 2135 C CA . VAL A 1 278 ? -10.395 5.697 11.505 1.00 98.75 278 VAL A CA 1
ATOM 2136 C C . VAL A 1 278 ? -9.020 6.003 12.085 1.00 98.75 278 VAL A C 1
ATOM 2138 O O . VAL A 1 278 ? -8.363 6.954 11.662 1.00 98.75 278 VAL A O 1
ATOM 2141 N N . GLN A 1 279 ? -8.568 5.189 13.037 1.00 98.56 279 GLN A N 1
ATOM 2142 C CA . GLN A 1 279 ? -7.249 5.347 13.643 1.00 98.56 279 GLN A CA 1
ATOM 2143 C C . GLN A 1 279 ? -6.549 3.999 13.829 1.00 98.56 279 GLN A C 1
ATOM 2145 O O . GLN A 1 279 ? -7.107 3.113 14.481 1.00 98.56 279 GLN A O 1
ATOM 2150 N N . PRO A 1 280 ? -5.306 3.844 13.343 1.00 98.50 280 PRO A N 1
ATOM 2151 C CA . PRO A 1 280 ? -4.522 2.664 13.635 1.00 98.50 280 PRO A CA 1
ATOM 2152 C C . PRO A 1 280 ? -3.737 2.834 14.947 1.00 98.50 280 PRO A C 1
ATOM 2154 O O . PRO A 1 280 ? -3.279 3.935 15.280 1.00 98.50 280 PRO A O 1
ATOM 2157 N N . ILE A 1 281 ? -3.580 1.744 15.696 1.00 98.44 281 ILE A N 1
ATOM 2158 C CA . ILE A 1 281 ? -2.889 1.701 16.994 1.00 98.44 281 ILE A CA 1
ATOM 2159 C C . ILE A 1 281 ? -1.926 0.512 17.077 1.00 98.44 281 ILE A C 1
ATOM 2161 O O . ILE A 1 281 ? -2.039 -0.453 16.314 1.00 98.44 281 ILE A O 1
ATOM 2165 N N . GLY A 1 282 ? -0.979 0.587 18.014 1.00 97.50 282 GLY A N 1
ATOM 2166 C CA . GLY A 1 282 ? -0.070 -0.519 18.310 1.00 97.50 282 GLY A CA 1
ATOM 2167 C C . GLY A 1 282 ? -0.800 -1.649 19.029 1.00 97.50 282 GLY A C 1
ATOM 2168 O O . GLY A 1 282 ? -1.814 -1.428 19.697 1.00 97.50 282 GLY A O 1
ATOM 2169 N N . TYR A 1 283 ? -0.293 -2.874 18.924 1.00 97.69 283 TYR A N 1
ATOM 2170 C CA . TYR A 1 283 ? -0.951 -4.016 19.554 1.00 97.69 283 TYR A CA 1
ATOM 2171 C C . TYR A 1 283 ? -0.816 -4.034 21.085 1.00 97.69 283 TYR A C 1
ATOM 2173 O O . TYR A 1 283 ? -1.655 -4.630 21.759 1.00 97.69 283 TYR A O 1
ATOM 2181 N N . ASP A 1 284 ? 0.179 -3.346 21.655 1.00 96.88 284 ASP A N 1
ATOM 2182 C CA . ASP A 1 284 ? 0.269 -3.157 23.111 1.00 96.88 284 ASP A CA 1
ATOM 2183 C C . ASP A 1 284 ? -0.853 -2.248 23.631 1.00 96.88 284 ASP A C 1
ATOM 2185 O O . ASP A 1 284 ? -1.440 -2.512 24.680 1.00 96.88 284 ASP A O 1
ATOM 2189 N N . GLU A 1 285 ? -1.218 -1.221 22.863 1.00 97.69 285 GLU A N 1
ATOM 2190 C CA . GLU A 1 285 ? -2.351 -0.347 23.177 1.00 97.69 285 GLU A CA 1
ATOM 2191 C C . GLU A 1 285 ? -3.690 -1.044 22.901 1.00 97.69 285 GLU A C 1
ATOM 2193 O O . GLU A 1 285 ? -4.636 -0.910 23.682 1.00 97.69 285 GLU A O 1
ATOM 2198 N N . ALA A 1 286 ? -3.764 -1.851 21.837 1.00 98.06 286 ALA A N 1
ATOM 2199 C CA . ALA A 1 286 ? -4.934 -2.675 21.544 1.00 98.06 286 ALA A CA 1
ATOM 2200 C C . ALA A 1 286 ? -5.223 -3.679 22.671 1.00 98.06 286 ALA A C 1
ATOM 2202 O O . ALA A 1 286 ? -6.387 -3.898 23.001 1.00 98.06 286 ALA A O 1
ATOM 2203 N N . GLU A 1 287 ? -4.191 -4.240 23.317 1.00 98.00 287 GLU A N 1
ATOM 2204 C CA . GLU A 1 287 ? -4.368 -5.133 24.469 1.00 98.00 287 GLU A CA 1
ATOM 2205 C C . GLU A 1 287 ? -5.102 -4.450 25.627 1.00 98.00 287 GLU A C 1
ATOM 2207 O O . GLU A 1 287 ? -5.952 -5.072 26.264 1.00 98.00 287 GLU A O 1
ATOM 2212 N N . ILE A 1 288 ? -4.810 -3.172 25.889 1.00 97.06 288 ILE A N 1
ATOM 2213 C CA . ILE A 1 288 ? -5.474 -2.391 26.942 1.00 97.06 288 ILE A CA 1
ATOM 2214 C C . ILE A 1 288 ? -6.961 -2.220 26.608 1.00 97.06 288 ILE A C 1
ATOM 2216 O O . ILE A 1 288 ? -7.816 -2.458 27.465 1.00 97.06 288 ILE A O 1
ATOM 2220 N N . LEU A 1 289 ? -7.274 -1.871 25.355 1.00 96.38 289 LEU A N 1
ATOM 2221 C CA . LEU A 1 289 ? -8.655 -1.711 24.895 1.00 96.38 289 LEU A CA 1
ATOM 2222 C C . LEU A 1 289 ? -9.427 -3.035 24.947 1.00 96.38 289 LEU A C 1
ATOM 2224 O O . LEU A 1 289 ? -10.501 -3.086 25.543 1.00 96.38 289 LEU A O 1
ATOM 2228 N N . LEU A 1 290 ? -8.872 -4.121 24.406 1.00 95.75 290 LEU A N 1
ATOM 2229 C CA . LEU A 1 290 ? -9.532 -5.431 24.392 1.00 95.75 290 LEU A CA 1
ATOM 2230 C C . LEU A 1 290 ? -9.728 -5.994 25.809 1.00 95.75 290 LEU A C 1
ATOM 2232 O O . LEU A 1 290 ? -10.791 -6.528 26.118 1.00 95.75 290 LEU A O 1
ATOM 2236 N N . ARG A 1 291 ? -8.762 -5.793 26.715 1.00 93.50 291 ARG A N 1
ATOM 2237 C CA . ARG A 1 291 ? -8.870 -6.201 28.128 1.00 93.50 291 ARG A CA 1
ATOM 2238 C C . ARG A 1 291 ? -9.974 -5.447 28.880 1.00 93.50 291 ARG A C 1
ATOM 2240 O O . ARG A 1 291 ? -10.527 -5.976 29.848 1.00 93.50 291 ARG A O 1
ATOM 2247 N N . SER A 1 292 ? -10.287 -4.221 28.453 1.00 90.50 292 SER A N 1
ATOM 2248 C CA . SER A 1 292 ? -11.343 -3.394 29.052 1.00 90.50 292 SER A CA 1
ATOM 2249 C C . SER A 1 292 ? -12.760 -3.817 28.650 1.00 90.50 292 SER A C 1
ATOM 2251 O O . SER A 1 292 ? -13.721 -3.446 29.327 1.00 90.50 292 SER A O 1
ATOM 2253 N N . MET A 1 293 ? -12.899 -4.627 27.594 1.00 90.38 293 MET A N 1
ATOM 2254 C CA . MET A 1 293 ? -14.197 -5.062 27.087 1.00 90.38 293 MET A CA 1
ATOM 2255 C C . MET A 1 293 ? -14.963 -5.917 28.110 1.00 90.38 293 MET A C 1
ATOM 2257 O O . MET A 1 293 ? -14.407 -6.518 29.039 1.00 90.38 293 MET A O 1
ATOM 2261 N N . SER A 1 294 ? -16.285 -5.954 27.932 1.00 82.69 294 SER A N 1
ATOM 2262 C CA . SER A 1 294 ? -17.170 -6.866 28.660 1.00 82.69 294 SER A CA 1
ATOM 2263 C C . SER A 1 294 ? -16.822 -8.322 28.347 1.00 82.69 294 SER A C 1
ATOM 2265 O O . SER A 1 294 ? -16.522 -8.668 27.207 1.00 82.69 294 SER A O 1
ATOM 2267 N N . ILE A 1 295 ? -16.927 -9.168 29.371 1.00 82.69 295 ILE A N 1
ATOM 2268 C CA . ILE A 1 295 ? -16.587 -10.592 29.309 1.00 82.69 295 ILE A CA 1
ATOM 2269 C C . ILE A 1 295 ? -17.762 -11.490 28.875 1.00 82.69 295 ILE A C 1
ATOM 2271 O O . ILE A 1 295 ? -17.662 -12.711 28.953 1.00 82.69 295 ILE A O 1
ATOM 2275 N N . ASP A 1 296 ? -18.883 -10.906 28.439 1.00 82.31 296 ASP A N 1
ATOM 2276 C CA . ASP A 1 296 ? -20.143 -11.642 28.245 1.00 82.31 296 ASP A CA 1
ATOM 2277 C C . ASP A 1 296 ? -20.170 -12.483 26.959 1.00 82.31 296 ASP A C 1
ATOM 2279 O O . ASP A 1 296 ? -20.826 -13.519 26.910 1.00 82.31 296 ASP A O 1
ATOM 2283 N N . ASN A 1 297 ? -19.472 -12.038 25.909 1.00 88.44 297 ASN A N 1
ATOM 2284 C CA . ASN A 1 297 ? -19.483 -12.677 24.591 1.00 88.44 297 ASN A CA 1
ATOM 2285 C C . ASN A 1 297 ? -18.046 -12.984 24.151 1.00 88.44 297 ASN A C 1
ATOM 2287 O O . ASN A 1 297 ? -17.450 -12.163 23.444 1.00 88.44 297 ASN A O 1
ATOM 2291 N N . PRO A 1 298 ? -17.443 -14.103 24.594 1.00 93.75 298 PRO A N 1
ATOM 2292 C CA . PRO A 1 298 ? -16.119 -14.489 24.122 1.00 93.75 298 PRO A CA 1
ATOM 2293 C C . PRO A 1 298 ? -16.149 -14.675 22.604 1.00 93.75 298 PRO A C 1
ATOM 2295 O O . PRO A 1 298 ? -17.094 -15.238 22.048 1.00 93.75 298 PRO A O 1
ATOM 2298 N N . ALA A 1 299 ? -15.122 -14.167 21.928 1.00 96.69 299 ALA A N 1
ATOM 2299 C CA . ALA A 1 299 ? -14.972 -14.375 20.499 1.00 96.69 299 ALA A CA 1
ATOM 2300 C C . ALA A 1 299 ? -14.709 -15.866 20.207 1.00 96.69 299 ALA A C 1
ATOM 2302 O O . ALA A 1 299 ? -14.073 -16.533 21.031 1.00 96.69 299 ALA A O 1
ATOM 2303 N N . PRO A 1 300 ? -15.158 -16.385 19.047 1.00 97.00 300 PRO A N 1
ATOM 2304 C CA . PRO A 1 300 ? -14.823 -17.733 18.588 1.00 97.00 300 PRO A CA 1
ATOM 2305 C C . PRO A 1 300 ? -13.324 -18.048 18.681 1.00 97.00 300 PRO A C 1
ATOM 2307 O O . PRO A 1 300 ? -12.487 -17.146 18.635 1.00 97.00 300 PRO A O 1
ATOM 2310 N N . GLU A 1 301 ? -12.970 -19.329 18.794 1.00 96.62 301 GLU A N 1
ATOM 2311 C CA . GLU A 1 301 ? -11.574 -19.763 18.960 1.00 96.62 301 GLU A CA 1
ATOM 2312 C C . GLU A 1 301 ? -10.668 -19.276 17.814 1.00 96.62 301 GLU A C 1
ATOM 2314 O O . GLU A 1 301 ? -9.572 -18.768 18.047 1.00 96.62 301 GLU A O 1
ATOM 2319 N N . ASP A 1 302 ? -11.152 -19.327 16.574 1.00 96.00 302 ASP A N 1
ATOM 2320 C CA . ASP A 1 302 ? -10.439 -18.840 15.391 1.00 96.00 302 ASP A CA 1
ATOM 2321 C C . ASP A 1 302 ? -10.296 -17.302 15.362 1.00 96.00 302 ASP A C 1
ATOM 2323 O O . ASP A 1 302 ? -9.358 -16.765 14.756 1.00 96.00 302 ASP A O 1
ATOM 2327 N N . TRP A 1 303 ? -11.166 -16.586 16.081 1.00 97.88 303 TRP A N 1
ATOM 2328 C CA . TRP A 1 303 ? -11.126 -15.130 16.251 1.00 97.88 303 TRP A CA 1
ATOM 2329 C C . TRP A 1 303 ? -10.180 -14.683 17.365 1.00 97.88 303 TRP A C 1
ATOM 2331 O O . TRP A 1 303 ? -9.806 -13.512 17.398 1.00 97.88 303 TRP A O 1
ATOM 2341 N N . GLN A 1 304 ? -9.733 -15.586 18.238 1.00 98.00 304 GLN A N 1
ATOM 2342 C CA . GLN A 1 304 ? -8.700 -15.254 19.217 1.00 98.00 304 GLN A CA 1
ATOM 2343 C C . GLN A 1 304 ? -7.392 -14.852 18.509 1.00 98.00 304 GLN A C 1
ATOM 2345 O O . GLN A 1 304 ? -7.089 -15.282 17.380 1.00 98.00 304 GLN A O 1
ATOM 2350 N N . GLY A 1 305 ? -6.635 -13.969 19.156 1.00 96.81 305 GLY A N 1
ATOM 2351 C CA . GLY A 1 305 ? -5.355 -13.453 18.675 1.00 96.81 305 GLY A CA 1
ATOM 2352 C C . GLY A 1 305 ? -4.184 -13.787 19.596 1.00 96.81 305 GLY A C 1
ATOM 2353 O O . GLY A 1 305 ? -4.277 -14.674 20.440 1.00 96.81 305 GLY A O 1
ATOM 2354 N N . GLY A 1 306 ? -3.065 -13.096 19.396 1.00 96.19 306 GLY A N 1
ATOM 2355 C CA . GLY A 1 306 ? -1.800 -13.323 20.099 1.00 96.19 306 GLY A CA 1
ATOM 2356 C C . GLY A 1 306 ? -1.584 -12.428 21.321 1.00 96.19 306 GLY A C 1
ATOM 2357 O O . GLY A 1 306 ? -0.492 -12.431 21.890 1.00 96.19 306 GLY A O 1
ATOM 2358 N N . LEU A 1 307 ? -2.577 -11.625 21.714 1.00 97.06 307 LEU A N 1
ATOM 2359 C CA . LEU A 1 307 ? -2.487 -10.755 22.889 1.00 97.06 307 LEU A CA 1
ATOM 2360 C C . LEU A 1 307 ? -2.749 -11.513 24.192 1.00 97.06 307 LEU A C 1
ATOM 2362 O O . LEU A 1 307 ? -3.443 -12.526 24.221 1.00 97.06 307 LEU A O 1
ATOM 2366 N N . ASN A 1 308 ? -2.223 -10.991 25.304 1.00 94.94 308 ASN A N 1
ATOM 2367 C CA . ASN A 1 308 ? -2.357 -11.616 26.622 1.00 94.94 308 ASN A CA 1
ATOM 2368 C C . ASN A 1 308 ? -3.693 -11.249 27.296 1.00 94.94 308 ASN A C 1
ATOM 2370 O O . ASN A 1 308 ? -3.744 -10.713 28.411 1.00 94.94 308 ASN A O 1
ATOM 2374 N N . THR A 1 309 ? -4.789 -11.479 26.582 1.00 94.19 309 THR A N 1
ATOM 2375 C CA . THR A 1 309 ? -6.160 -11.280 27.048 1.00 94.19 309 THR A CA 1
ATOM 2376 C C . THR A 1 309 ? -7.106 -12.153 26.230 1.00 94.19 309 THR A C 1
ATOM 2378 O O . THR A 1 309 ? -6.816 -12.466 25.080 1.00 94.19 309 THR A O 1
ATOM 2381 N N . THR A 1 310 ? -8.234 -12.560 26.807 1.00 95.31 310 THR A N 1
ATOM 2382 C CA . THR A 1 310 ? -9.300 -13.212 26.038 1.00 95.31 310 THR A CA 1
ATOM 2383 C C . THR A 1 310 ? -10.016 -12.163 25.203 1.00 95.31 310 THR A C 1
ATOM 2385 O O . THR A 1 310 ? -10.369 -11.097 25.708 1.00 95.31 310 THR A O 1
ATOM 2388 N N . TYR A 1 311 ? -10.238 -12.462 23.928 1.00 97.06 311 TYR A N 1
ATOM 2389 C CA . TYR A 1 311 ? -10.889 -11.540 23.014 1.00 97.06 311 TYR A CA 1
ATOM 2390 C C . TYR A 1 311 ? -12.391 -11.703 23.188 1.00 97.06 311 TYR A C 1
ATOM 2392 O O . TYR A 1 311 ? -12.915 -12.819 23.116 1.00 97.06 311 TYR A O 1
ATOM 2400 N N . PHE A 1 312 ? -13.078 -10.589 23.402 1.00 94.94 312 PHE A N 1
ATOM 2401 C CA . PHE A 1 312 ? -14.527 -10.535 23.527 1.00 94.94 312 PHE A CA 1
ATOM 2402 C C . PHE A 1 312 ? -15.106 -9.684 22.405 1.00 94.94 312 PHE A C 1
ATOM 2404 O O . PHE A 1 312 ? -14.487 -8.730 21.948 1.00 94.94 312 PHE A O 1
ATOM 2411 N N . LEU A 1 313 ? -16.316 -10.019 21.970 1.00 94.25 313 LEU A N 1
ATOM 2412 C CA . LEU A 1 313 ? -16.996 -9.344 20.863 1.00 94.25 313 LEU A CA 1
ATOM 2413 C C . LEU A 1 313 ? -17.644 -8.016 21.283 1.00 94.25 313 LEU A C 1
ATOM 2415 O O . LEU A 1 313 ? -18.090 -7.249 20.437 1.00 94.25 313 LEU A O 1
ATOM 2419 N N . GLY A 1 314 ? -17.686 -7.727 22.584 1.00 86.00 314 GLY A N 1
ATOM 2420 C CA . GLY A 1 314 ? -18.389 -6.581 23.156 1.00 86.00 314 GLY A CA 1
ATOM 2421 C C . GLY A 1 314 ? -19.700 -6.993 23.821 1.00 86.00 314 GLY A C 1
ATOM 2422 O O . GLY A 1 314 ? -20.080 -8.167 23.833 1.00 86.00 314 GLY A O 1
ATOM 2423 N N . SER A 1 315 ? -20.382 -6.030 24.440 1.00 72.06 315 SER A N 1
ATOM 2424 C CA . SER A 1 315 ? -21.483 -6.336 25.355 1.00 72.06 315 SER A CA 1
ATOM 2425 C C . SER A 1 315 ? -22.895 -6.160 24.785 1.00 72.06 315 SER A C 1
ATOM 2427 O O . SER A 1 315 ? -23.136 -5.434 23.813 1.00 72.06 315 SER A O 1
ATOM 2429 N N . LYS A 1 316 ? -23.838 -6.797 25.492 1.00 60.56 316 LYS A N 1
ATOM 2430 C CA . LYS A 1 316 ? -25.257 -6.412 25.611 1.00 60.56 316 LYS A CA 1
ATOM 2431 C C . LYS A 1 316 ? -25.598 -5.858 27.018 1.00 60.56 316 LYS A C 1
ATOM 2433 O O . LYS A 1 316 ? -26.738 -5.485 27.257 1.00 60.56 316 LYS A O 1
ATOM 2438 N N . SER A 1 317 ? -24.641 -5.845 27.949 1.00 56.50 317 SER A N 1
ATOM 2439 C CA . SER A 1 317 ? -24.784 -5.691 29.405 1.00 56.50 317 SER A CA 1
ATOM 2440 C C . SER A 1 317 ? -23.804 -4.648 29.982 1.00 56.50 317 SER A C 1
ATOM 2442 O O . SER A 1 317 ? -22.817 -4.260 29.364 1.00 56.50 317 SER A O 1
ATOM 2444 N N . THR A 1 318 ? -24.088 -4.149 31.186 1.00 53.06 318 THR A N 1
ATOM 2445 C CA . THR A 1 318 ? -23.486 -2.936 31.771 1.00 53.06 318 THR A CA 1
ATOM 2446 C C . THR A 1 318 ? -22.378 -3.184 32.805 1.00 53.06 318 THR A C 1
ATOM 2448 O O . THR A 1 318 ? -21.983 -2.242 33.487 1.00 53.06 318 THR A O 1
ATOM 2451 N N . GLN A 1 319 ? -21.877 -4.414 32.982 1.00 55.56 319 GLN A N 1
ATOM 2452 C CA . GLN A 1 319 ? -20.970 -4.736 34.104 1.00 55.56 319 GLN A CA 1
ATOM 2453 C C . GLN A 1 319 ? -19.594 -4.042 34.040 1.00 55.56 319 GLN A C 1
ATOM 2455 O O . GLN A 1 319 ? -19.001 -3.768 35.081 1.00 55.56 319 GLN A O 1
ATOM 2460 N N . ARG A 1 320 ? -19.089 -3.728 32.840 1.00 61.78 320 ARG A N 1
ATOM 2461 C CA . ARG A 1 320 ? -17.876 -2.921 32.616 1.00 61.78 320 ARG A CA 1
ATOM 2462 C C . ARG A 1 320 ? -18.223 -1.773 31.674 1.00 61.78 320 ARG A C 1
ATOM 2464 O O . ARG A 1 320 ? -18.088 -1.906 30.463 1.00 61.78 320 ARG A O 1
ATOM 2471 N N . LYS A 1 321 ? -18.743 -0.677 32.226 1.00 72.94 321 LYS A N 1
ATOM 2472 C CA . LYS A 1 321 ? -19.130 0.517 31.460 1.00 72.94 321 LYS A CA 1
ATOM 2473 C C . LYS A 1 321 ? -17.889 1.354 31.125 1.00 72.94 321 LYS A C 1
ATOM 2475 O O . LYS A 1 321 ? -17.635 2.375 31.753 1.00 72.94 321 LYS A O 1
ATOM 2480 N N . TRP A 1 322 ? -17.089 0.873 30.180 1.00 88.06 322 TRP A N 1
ATOM 2481 C CA . TRP A 1 322 ? -16.047 1.685 29.562 1.00 88.06 322 TRP A CA 1
ATOM 2482 C C . TRP A 1 322 ? -16.539 2.197 28.219 1.00 88.06 322 TRP A C 1
ATOM 2484 O O . TRP A 1 322 ? -16.978 1.409 27.382 1.00 88.06 322 TRP A O 1
ATOM 2494 N N . THR A 1 323 ? -16.409 3.499 28.013 1.00 92.88 323 THR A N 1
ATOM 2495 C CA . THR A 1 323 ? -16.666 4.137 26.723 1.00 92.88 323 THR A CA 1
ATOM 2496 C C . THR A 1 323 ? -15.332 4.408 26.047 1.00 92.88 323 THR A C 1
ATOM 2498 O O . THR A 1 323 ? -14.365 4.807 26.700 1.00 92.88 323 THR A O 1
ATOM 2501 N N . VAL A 1 324 ? -15.256 4.213 24.735 1.00 96.94 324 VAL A N 1
ATOM 2502 C CA . VAL A 1 324 ? -14.088 4.611 23.948 1.00 96.94 324 VAL A CA 1
ATOM 2503 C C . VAL A 1 324 ? -14.378 5.951 23.287 1.00 96.94 324 VAL A C 1
ATOM 2505 O O . VAL A 1 324 ? -15.422 6.114 22.662 1.00 96.94 324 VAL A O 1
ATOM 2508 N N . ARG A 1 325 ? -13.451 6.905 23.400 1.00 98.50 325 ARG A N 1
ATOM 2509 C CA . ARG A 1 325 ? -13.438 8.146 22.613 1.00 98.50 325 ARG A CA 1
ATOM 2510 C C . ARG A 1 325 ? -12.397 8.018 21.515 1.00 98.50 325 ARG A C 1
ATOM 2512 O O . ARG A 1 325 ? -11.215 7.858 21.807 1.00 98.50 325 ARG A O 1
ATOM 2519 N N . LEU A 1 326 ? -12.829 8.140 20.269 1.00 98.69 326 LEU A N 1
ATOM 2520 C CA . LEU A 1 326 ? -11.967 8.187 19.095 1.00 98.69 326 LEU A CA 1
ATOM 2521 C C . LEU A 1 326 ? -11.929 9.621 18.569 1.00 98.69 326 LEU A C 1
ATOM 2523 O O . LEU A 1 326 ? -12.956 10.161 18.160 1.00 98.69 326 LEU A O 1
ATOM 2527 N N . GLN A 1 327 ? -10.748 10.233 18.586 1.00 98.50 327 GLN A N 1
ATOM 2528 C CA . GLN A 1 327 ? -10.523 11.595 18.119 1.00 98.50 327 GLN A CA 1
ATOM 2529 C C . GLN A 1 327 ? -9.528 11.608 16.958 1.00 98.50 327 GLN A C 1
ATOM 2531 O O . GLN A 1 327 ? -8.347 11.301 17.134 1.00 98.50 327 GLN A O 1
ATOM 2536 N N . VAL A 1 328 ? -10.005 12.022 15.782 1.00 98.50 328 VAL A N 1
ATOM 2537 C CA . VAL A 1 328 ? -9.224 12.046 14.542 1.00 98.50 328 VAL A CA 1
ATOM 2538 C C . VAL A 1 328 ? -9.244 13.431 13.899 1.00 98.50 328 VAL A C 1
ATOM 2540 O O . VAL A 1 328 ? -10.300 14.047 13.725 1.00 98.50 328 VAL A O 1
ATOM 2543 N N . ARG A 1 329 ? -8.048 13.906 13.540 1.00 97.81 329 ARG A N 1
ATOM 2544 C CA . ARG A 1 329 ? -7.766 15.154 12.824 1.00 97.81 329 ARG A CA 1
ATOM 2545 C C . ARG A 1 329 ? -6.819 14.871 11.658 1.00 97.81 329 ARG A C 1
ATOM 2547 O O . ARG A 1 329 ? -5.599 14.851 11.803 1.00 97.81 329 ARG A O 1
ATOM 2554 N N . MET A 1 330 ? -7.423 14.696 10.499 1.00 97.12 330 MET A N 1
ATOM 2555 C CA . MET A 1 330 ? -6.827 14.471 9.192 1.00 97.12 330 MET A CA 1
ATOM 2556 C C . MET A 1 330 ? -7.181 15.629 8.245 1.00 97.12 330 MET A C 1
ATOM 2558 O O . MET A 1 330 ? -8.078 15.502 7.402 1.00 97.12 330 MET A O 1
ATOM 2562 N N . PRO A 1 331 ? -6.530 16.802 8.375 1.00 96.25 331 PRO A N 1
ATOM 2563 C CA . PRO A 1 331 ? -6.630 17.840 7.357 1.00 96.25 331 PRO A CA 1
ATOM 2564 C C . PRO A 1 331 ? -6.280 17.282 5.972 1.00 96.25 331 PRO A C 1
ATOM 2566 O O . PRO A 1 331 ? -5.316 16.531 5.794 1.00 96.25 331 PRO A O 1
ATOM 2569 N N . LYS A 1 332 ? -7.086 17.677 4.986 1.00 96.62 332 LYS A N 1
ATOM 2570 C CA . LYS A 1 332 ? -6.889 17.356 3.574 1.00 96.62 332 LYS A CA 1
ATOM 2571 C C . LYS A 1 332 ? -6.494 18.621 2.832 1.00 96.62 332 LYS A C 1
ATOM 2573 O O . LYS A 1 332 ? -6.930 19.717 3.184 1.00 96.62 332 LYS A O 1
ATOM 2578 N N . SER A 1 333 ? -5.621 18.481 1.848 1.00 96.25 333 SER A N 1
ATOM 2579 C CA . SER A 1 333 ? -5.111 19.616 1.083 1.00 96.25 333 SER A CA 1
ATOM 2580 C C . SER A 1 333 ? -4.646 19.169 -0.291 1.00 96.25 333 SER A C 1
ATOM 2582 O O . SER A 1 333 ? -4.186 18.039 -0.450 1.00 96.25 333 SER A O 1
ATOM 2584 N N . LEU A 1 334 ? -4.737 20.071 -1.266 1.00 97.19 334 LEU A N 1
ATOM 2585 C CA . LEU A 1 334 ? -4.148 19.841 -2.576 1.00 97.19 334 LEU A CA 1
ATOM 2586 C C . LEU A 1 334 ? -2.625 19.923 -2.480 1.00 97.19 334 LEU A C 1
ATOM 2588 O O . LEU A 1 334 ? -2.089 20.924 -2.005 1.00 97.19 334 LEU A O 1
ATOM 2592 N N . GLN A 1 335 ? -1.957 18.883 -2.959 1.00 97.19 335 GLN A N 1
ATOM 2593 C CA . GLN A 1 335 ? -0.504 18.748 -2.985 1.00 97.19 335 GLN A CA 1
ATOM 2594 C C . GLN A 1 335 ? -0.031 18.366 -4.384 1.00 97.19 335 GLN A C 1
ATOM 2596 O O . GLN A 1 335 ? -0.838 18.030 -5.249 1.00 97.19 335 GLN A O 1
ATOM 2601 N N . GLN A 1 336 ? 1.279 18.450 -4.605 1.00 96.38 336 GLN A N 1
ATOM 2602 C CA . GLN A 1 336 ? 1.913 18.104 -5.876 1.00 96.38 336 GLN A CA 1
ATOM 2603 C C . GLN A 1 336 ? 2.992 17.038 -5.666 1.00 96.38 336 GLN A C 1
ATOM 2605 O O . GLN A 1 336 ? 4.177 17.374 -5.682 1.00 96.38 336 GLN A O 1
ATOM 2610 N N . PRO A 1 337 ? 2.605 15.771 -5.420 1.00 95.69 337 PRO A N 1
ATOM 2611 C CA . PRO A 1 337 ? 3.550 14.668 -5.493 1.00 95.69 337 PRO A CA 1
ATOM 2612 C C . PRO A 1 337 ? 4.142 14.592 -6.903 1.00 95.69 337 PRO A C 1
ATOM 2614 O O . PRO A 1 337 ? 3.499 14.970 -7.890 1.00 95.69 337 PRO A O 1
ATOM 2617 N N . ILE A 1 338 ? 5.389 14.139 -6.988 1.00 94.94 338 ILE A N 1
ATOM 2618 C CA . ILE A 1 338 ? 6.166 14.219 -8.224 1.00 94.94 338 ILE A CA 1
ATOM 2619 C C . ILE A 1 338 ? 6.350 12.829 -8.818 1.00 94.94 338 ILE A C 1
ATOM 2621 O O . ILE A 1 338 ? 6.970 11.963 -8.209 1.00 94.94 338 ILE A O 1
ATOM 2625 N N . THR A 1 339 ? 5.878 12.652 -10.048 1.00 96.56 339 THR A N 1
ATOM 2626 C CA . THR A 1 339 ? 6.217 11.493 -10.873 1.00 96.56 339 THR A CA 1
ATOM 2627 C C . THR A 1 339 ? 7.499 11.786 -11.655 1.00 96.56 339 THR A C 1
ATOM 2629 O O . THR A 1 339 ? 7.659 12.855 -12.241 1.00 96.56 339 THR A O 1
ATOM 2632 N N . GLN A 1 340 ? 8.430 10.843 -11.680 1.00 97.00 340 GLN A N 1
ATOM 2633 C CA . GLN A 1 340 ? 9.662 10.883 -12.455 1.00 97.00 340 GLN A CA 1
ATOM 2634 C C . GLN A 1 340 ? 9.514 9.933 -13.654 1.00 97.00 340 GLN A C 1
ATOM 2636 O O . GLN A 1 340 ? 9.117 8.780 -13.497 1.00 97.00 340 GLN A O 1
ATOM 2641 N N . LEU A 1 341 ? 9.840 10.406 -14.858 1.00 96.94 341 LEU A N 1
ATOM 2642 C CA . LEU A 1 341 ? 9.874 9.582 -16.067 1.00 96.94 341 LEU A CA 1
ATOM 2643 C C . LEU A 1 341 ? 11.249 9.664 -16.715 1.00 96.94 341 LEU A C 1
ATOM 2645 O O . LEU A 1 341 ? 11.793 10.753 -16.868 1.00 96.94 341 LEU A O 1
ATOM 2649 N N . GLY A 1 342 ? 11.801 8.538 -17.146 1.00 95.50 342 GLY A N 1
ATOM 2650 C CA . GLY A 1 342 ? 13.005 8.472 -17.970 1.00 95.50 342 GLY A CA 1
ATOM 2651 C C . GLY A 1 342 ? 12.811 7.545 -19.159 1.00 95.50 342 GLY A C 1
ATOM 2652 O O . GLY A 1 342 ? 12.019 6.608 -19.083 1.00 95.50 342 GLY A O 1
ATOM 2653 N N . SER A 1 343 ? 13.521 7.769 -20.267 1.00 93.81 343 SER A N 1
ATOM 2654 C CA . SER A 1 343 ? 13.430 6.854 -21.410 1.00 93.81 343 SER A CA 1
ATOM 2655 C C . SER A 1 343 ? 14.726 6.639 -22.192 1.00 93.81 343 SER A C 1
ATOM 2657 O O . SER A 1 343 ? 15.555 7.540 -22.322 1.00 93.81 343 SER A O 1
ATOM 2659 N N . PHE A 1 344 ? 14.858 5.434 -22.756 1.00 88.62 344 PHE A N 1
ATOM 2660 C CA . PHE A 1 344 ? 15.733 5.144 -23.896 1.00 88.62 344 PHE A CA 1
ATOM 2661 C C . PHE A 1 344 ? 14.886 5.121 -25.162 1.00 88.62 344 PHE A C 1
ATOM 2663 O O . PHE A 1 344 ? 13.984 4.288 -25.289 1.00 88.62 344 PHE A O 1
ATOM 2670 N N . MET A 1 345 ? 15.161 6.023 -26.098 1.00 82.50 345 MET A N 1
ATOM 2671 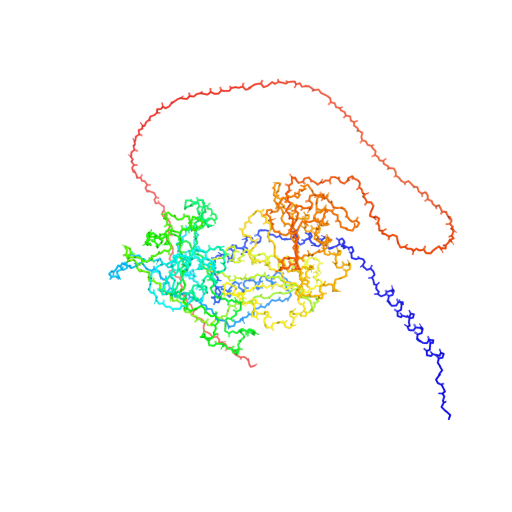C CA . MET A 1 345 ? 14.366 6.186 -27.310 1.00 82.50 345 MET A CA 1
ATOM 2672 C C . MET A 1 345 ? 14.997 5.466 -28.503 1.00 82.50 345 MET A C 1
ATOM 2674 O O . MET A 1 345 ? 16.124 5.763 -28.880 1.00 82.50 345 MET A O 1
ATOM 2678 N N . GLU A 1 346 ? 14.223 4.595 -29.155 1.00 76.81 346 GLU A N 1
ATOM 2679 C CA . GLU A 1 346 ? 14.579 3.996 -30.451 1.00 76.81 346 GLU A CA 1
ATOM 2680 C C . GLU A 1 346 ? 13.324 3.940 -31.350 1.00 76.81 346 GLU A C 1
ATOM 2682 O O . GLU A 1 346 ? 13.037 4.883 -32.093 1.00 76.81 346 GLU A O 1
ATOM 2687 N N . GLU A 1 347 ? 12.484 2.901 -31.219 1.00 75.69 347 GLU A N 1
ATOM 2688 C CA . GLU A 1 347 ? 11.167 2.825 -31.871 1.00 75.69 347 GLU A CA 1
ATOM 2689 C C . GLU A 1 347 ? 10.119 3.645 -31.095 1.00 75.69 347 GLU A C 1
ATOM 2691 O O . GLU A 1 347 ? 9.420 3.132 -30.219 1.00 75.69 347 GLU A O 1
ATOM 2696 N N . LYS A 1 348 ? 9.955 4.921 -31.472 1.00 69.00 348 LYS A N 1
ATOM 2697 C CA . LYS A 1 348 ? 9.086 5.913 -30.796 1.00 69.00 348 LYS A CA 1
ATOM 2698 C C . LYS A 1 348 ? 7.611 5.515 -30.596 1.00 69.00 348 LYS A C 1
ATOM 2700 O O . LYS A 1 348 ? 6.888 6.214 -29.887 1.00 69.00 348 LYS A O 1
ATOM 2705 N N . ASN A 1 349 ? 7.143 4.430 -31.218 1.00 82.31 349 ASN A N 1
ATOM 2706 C CA . ASN A 1 349 ? 5.736 4.021 -31.246 1.00 82.31 349 ASN A CA 1
ATOM 2707 C C . ASN A 1 349 ? 5.401 2.811 -30.356 1.00 82.31 349 ASN A C 1
ATOM 2709 O O . ASN A 1 349 ? 4.241 2.380 -30.352 1.00 82.31 349 ASN A O 1
ATOM 2713 N N . ARG A 1 350 ? 6.373 2.232 -29.638 1.00 89.50 350 ARG A N 1
ATOM 2714 C CA . ARG A 1 350 ? 6.148 1.087 -28.742 1.00 89.50 350 ARG A CA 1
ATOM 2715 C C . ARG A 1 350 ? 6.915 1.247 -27.433 1.00 89.50 350 ARG A C 1
ATOM 2717 O O . ARG A 1 350 ? 8.129 1.421 -27.466 1.00 89.50 350 ARG A O 1
ATOM 2724 N N . TYR A 1 351 ? 6.211 1.131 -26.308 1.00 91.06 351 TYR A N 1
ATOM 2725 C CA . TYR A 1 351 ? 6.754 1.371 -24.968 1.00 91.06 351 TYR A CA 1
ATOM 2726 C C . TYR A 1 351 ? 6.750 0.094 -24.131 1.00 91.06 351 TYR A C 1
ATOM 2728 O O . TYR A 1 351 ? 5.721 -0.573 -24.024 1.00 91.06 351 TYR A O 1
ATOM 2736 N N . VAL A 1 352 ? 7.885 -0.235 -23.523 1.00 93.94 352 VAL A N 1
ATOM 2737 C CA . VAL A 1 352 ? 7.948 -1.158 -22.384 1.00 93.94 352 VAL A CA 1
ATOM 2738 C C . VAL A 1 352 ? 8.217 -0.306 -21.155 1.00 93.94 352 VAL A C 1
ATOM 2740 O O . VAL A 1 352 ? 9.255 0.348 -21.081 1.00 93.94 352 VAL A O 1
ATOM 2743 N N . LEU A 1 353 ? 7.255 -0.272 -20.239 1.00 96.25 353 LEU A N 1
ATOM 2744 C CA . LEU A 1 353 ? 7.322 0.539 -19.032 1.00 96.25 353 LEU A CA 1
ATOM 2745 C C . LEU A 1 353 ? 7.827 -0.321 -17.871 1.00 96.25 353 LEU A C 1
ATOM 2747 O O . LEU A 1 353 ? 7.381 -1.456 -17.708 1.00 96.25 353 LEU A O 1
ATOM 2751 N N . ILE A 1 354 ? 8.734 0.226 -17.072 1.00 97.25 354 ILE A N 1
ATOM 2752 C CA . ILE A 1 354 ? 9.278 -0.376 -15.855 1.00 97.25 354 ILE A CA 1
ATOM 2753 C C . ILE A 1 354 ? 9.049 0.637 -14.740 1.00 97.25 354 ILE A C 1
ATOM 2755 O O . ILE A 1 354 ? 9.561 1.753 -14.821 1.00 97.25 354 ILE A O 1
ATOM 2759 N N . GLY A 1 355 ? 8.246 0.280 -13.743 1.00 97.50 355 GLY A N 1
ATOM 2760 C CA . GLY A 1 355 ? 7.768 1.222 -12.738 1.00 97.50 355 GLY A CA 1
ATOM 2761 C C . GLY A 1 355 ? 7.986 0.777 -11.297 1.00 97.50 355 GLY A C 1
ATOM 2762 O O . GLY A 1 355 ? 7.927 -0.415 -10.992 1.00 97.50 355 GLY A O 1
ATOM 2763 N N . ASN A 1 356 ? 8.183 1.772 -10.436 1.00 98.44 356 ASN A N 1
ATOM 2764 C CA . ASN A 1 356 ? 8.082 1.704 -8.979 1.00 98.44 356 ASN A CA 1
ATOM 2765 C C . ASN A 1 356 ? 7.527 3.042 -8.478 1.00 98.44 356 ASN A C 1
ATOM 2767 O O . ASN A 1 356 ? 7.875 4.080 -9.035 1.00 98.44 356 ASN A O 1
ATOM 2771 N N . HIS A 1 357 ? 6.725 3.067 -7.417 1.00 98.50 357 HIS A N 1
ATOM 2772 C CA . HIS A 1 357 ? 6.528 4.307 -6.666 1.00 98.50 357 HIS A CA 1
ATOM 2773 C C . HIS A 1 357 ? 7.745 4.716 -5.830 1.00 98.50 357 HIS A C 1
ATOM 2775 O O . HIS A 1 357 ? 8.647 3.918 -5.610 1.00 98.50 357 HIS A O 1
ATOM 2781 N N . MET A 1 358 ? 7.802 5.974 -5.409 1.00 97.38 358 MET A N 1
ATOM 2782 C CA . MET A 1 358 ? 8.945 6.522 -4.676 1.00 97.38 358 MET A CA 1
ATOM 2783 C C . MET A 1 358 ? 8.571 6.975 -3.269 1.00 97.38 358 MET A C 1
ATOM 2785 O O . MET A 1 358 ? 9.441 6.987 -2.404 1.00 97.38 358 MET A O 1
ATOM 2789 N N . ASP A 1 359 ? 7.319 7.368 -3.034 1.00 98.00 359 ASP A N 1
ATOM 2790 C CA . ASP A 1 359 ? 6.845 7.853 -1.740 1.00 98.00 359 ASP A CA 1
ATOM 2791 C C . ASP A 1 359 ? 6.659 6.723 -0.726 1.00 98.00 359 ASP A C 1
ATOM 2793 O O . ASP A 1 359 ? 6.265 5.625 -1.096 1.00 98.00 359 ASP A O 1
ATOM 2797 N N . ALA A 1 360 ? 6.903 7.014 0.554 1.00 97.38 360 ALA A N 1
ATOM 2798 C CA . ALA A 1 360 ? 6.730 6.057 1.648 1.00 97.38 360 ALA A CA 1
ATOM 2799 C C . ALA A 1 360 ? 6.014 6.685 2.849 1.00 97.38 360 ALA A C 1
ATOM 2801 O O . ALA A 1 360 ? 6.156 7.883 3.115 1.00 97.38 360 ALA A O 1
ATOM 2802 N N . TRP A 1 361 ? 5.327 5.881 3.670 1.00 96.81 361 TRP A N 1
ATOM 2803 C CA . TRP A 1 361 ? 4.753 6.383 4.933 1.00 96.81 361 TRP A CA 1
ATOM 2804 C C . TRP A 1 361 ? 5.790 6.932 5.923 1.00 96.81 361 TRP A C 1
ATOM 2806 O O . TRP A 1 361 ? 5.512 7.889 6.654 1.00 96.81 361 TRP A O 1
ATOM 2816 N N . THR A 1 362 ? 6.960 6.292 5.994 1.00 94.00 362 THR A N 1
ATOM 2817 C CA . THR A 1 362 ? 8.070 6.657 6.888 1.00 94.00 362 THR A CA 1
ATOM 2818 C C . THR A 1 362 ? 9.397 6.621 6.126 1.00 94.00 362 THR A C 1
ATOM 2820 O O . THR A 1 362 ? 9.571 7.429 5.226 1.00 94.00 362 THR A O 1
ATOM 2823 N N . LEU A 1 363 ? 10.333 5.733 6.480 1.00 94.44 363 LEU A N 1
ATOM 2824 C CA . LEU A 1 363 ? 11.640 5.578 5.827 1.00 94.44 363 LEU A CA 1
ATOM 2825 C C . LEU A 1 363 ? 11.588 4.685 4.583 1.00 94.44 363 LEU A C 1
ATOM 2827 O O . LEU A 1 363 ? 12.503 4.719 3.773 1.00 94.44 363 LEU A O 1
ATOM 2831 N N . GLY A 1 364 ? 10.573 3.829 4.474 1.00 95.25 364 GLY A N 1
ATOM 2832 C CA . GLY A 1 364 ? 10.319 3.023 3.284 1.00 95.25 364 GLY A CA 1
ATOM 2833 C C . GLY A 1 364 ? 11.428 2.062 2.849 1.00 95.25 364 GLY A C 1
ATOM 2834 O O . GLY A 1 364 ? 11.600 1.820 1.662 1.00 95.25 364 GLY A O 1
ATOM 2835 N N . GLY A 1 365 ? 12.210 1.509 3.786 1.00 95.12 365 GLY A N 1
ATOM 2836 C CA . GLY A 1 365 ? 13.376 0.674 3.454 1.00 95.12 365 GLY A CA 1
ATOM 2837 C C . GLY A 1 365 ? 13.068 -0.583 2.623 1.00 95.12 365 GLY A C 1
ATOM 2838 O O . GLY A 1 365 ? 13.918 -1.042 1.870 1.00 95.12 365 GLY A O 1
ATOM 2839 N N . ILE A 1 366 ? 11.861 -1.138 2.728 1.00 96.62 366 ILE A N 1
ATOM 2840 C CA . ILE A 1 366 ? 11.387 -2.178 1.803 1.00 96.62 366 ILE A CA 1
ATOM 2841 C C . ILE A 1 366 ? 10.483 -1.503 0.776 1.00 96.62 366 ILE A C 1
ATOM 2843 O O . ILE A 1 366 ? 10.857 -1.365 -0.388 1.00 96.62 366 ILE A O 1
ATOM 2847 N N . ASP A 1 367 ? 9.348 -1.028 1.264 1.00 97.38 367 ASP A N 1
ATOM 2848 C CA . ASP A 1 367 ? 8.295 -0.364 0.515 1.00 97.38 367 ASP A CA 1
ATOM 2849 C C . ASP A 1 367 ? 8.500 1.165 0.552 1.00 97.38 367 ASP A C 1
ATOM 2851 O O . ASP A 1 367 ? 8.321 1.746 1.629 1.00 97.38 367 ASP A O 1
ATOM 2855 N N . PRO A 1 368 ? 8.943 1.830 -0.538 1.00 97.62 368 PRO A N 1
ATOM 2856 C CA . PRO A 1 368 ? 9.346 1.289 -1.847 1.00 97.62 368 PRO A CA 1
ATOM 2857 C C . PRO A 1 368 ? 10.840 1.426 -2.176 1.00 97.62 368 PRO A C 1
ATOM 2859 O O . PRO A 1 368 ? 11.262 1.205 -3.318 1.00 97.62 368 PRO A O 1
ATOM 2862 N N . ALA A 1 369 ? 11.678 1.858 -1.227 1.00 98.00 369 ALA A N 1
ATOM 2863 C CA . ALA A 1 369 ? 13.071 2.201 -1.524 1.00 98.00 369 ALA A CA 1
ATOM 2864 C C . ALA A 1 369 ? 13.855 1.015 -2.108 1.00 98.00 369 ALA A C 1
ATOM 2866 O O . ALA A 1 369 ? 14.790 1.220 -2.891 1.00 98.00 369 ALA A O 1
ATOM 2867 N N . SER A 1 370 ? 13.467 -0.221 -1.771 1.00 98.12 370 SER A N 1
ATOM 2868 C CA . SER A 1 370 ? 14.098 -1.426 -2.311 1.00 98.12 370 SER A CA 1
ATOM 2869 C C . SER A 1 370 ? 13.922 -1.552 -3.827 1.00 98.12 370 SER A C 1
ATOM 2871 O O . SER A 1 370 ? 14.918 -1.738 -4.528 1.00 98.12 370 SER A O 1
ATOM 2873 N N . GLY A 1 371 ? 12.713 -1.389 -4.368 1.00 98.00 371 GLY A N 1
ATOM 2874 C CA . GLY A 1 371 ? 12.519 -1.423 -5.815 1.00 98.00 371 GLY A CA 1
ATOM 2875 C C . GLY A 1 371 ? 12.981 -0.142 -6.499 1.00 98.00 371 GLY A C 1
ATOM 2876 O O . GLY A 1 371 ? 13.500 -0.219 -7.609 1.00 98.00 371 GLY A O 1
ATOM 2877 N N . THR A 1 372 ? 12.921 1.022 -5.837 1.00 98.31 372 THR A N 1
ATOM 2878 C CA . THR A 1 372 ? 13.405 2.276 -6.440 1.00 98.31 372 THR A CA 1
ATOM 2879 C C . THR A 1 372 ? 14.913 2.175 -6.677 1.00 98.31 372 THR A C 1
ATOM 2881 O O . THR A 1 372 ? 15.430 2.619 -7.705 1.00 98.31 372 THR A O 1
ATOM 2884 N N . SER A 1 373 ? 15.623 1.497 -5.771 1.00 98.44 373 SER A N 1
ATOM 2885 C CA . SER A 1 373 ? 17.039 1.158 -5.931 1.00 98.44 373 SER A CA 1
ATOM 2886 C C . SER A 1 373 ? 17.286 0.234 -7.127 1.00 98.44 373 SER A C 1
ATOM 2888 O O . SER A 1 373 ? 18.225 0.463 -7.889 1.00 98.44 373 SER A O 1
ATOM 2890 N N . VAL A 1 374 ? 16.433 -0.777 -7.330 1.00 97.88 374 VAL A N 1
ATOM 2891 C CA . VAL A 1 374 ? 16.494 -1.669 -8.501 1.00 97.88 374 VAL A CA 1
ATOM 2892 C C . VAL A 1 374 ? 16.205 -0.901 -9.793 1.00 97.88 374 VAL A C 1
ATOM 2894 O O . VAL A 1 374 ? 16.949 -1.041 -10.759 1.00 97.88 374 VAL A O 1
ATOM 2897 N N . LEU A 1 375 ? 15.184 -0.042 -9.810 1.00 97.69 375 LEU A N 1
ATOM 2898 C CA . LEU A 1 375 ? 14.804 0.777 -10.961 1.00 97.69 375 LEU A CA 1
ATOM 2899 C C . LEU A 1 375 ? 15.968 1.664 -11.428 1.00 97.69 375 LEU A C 1
ATOM 2901 O O . LEU A 1 375 ? 16.273 1.723 -12.622 1.00 97.69 375 LEU A O 1
ATOM 2905 N N . VAL A 1 376 ? 16.649 2.318 -10.483 1.00 98.12 376 VAL A N 1
ATOM 2906 C CA . VAL A 1 376 ? 17.821 3.160 -10.759 1.00 98.12 376 VAL A CA 1
ATOM 2907 C C . VAL A 1 376 ? 19.017 2.341 -11.244 1.00 98.12 376 VAL A C 1
ATOM 2909 O O . VAL A 1 376 ? 19.684 2.751 -12.195 1.00 98.12 376 VAL A O 1
ATOM 2912 N N . GLU A 1 377 ? 19.279 1.177 -10.649 1.00 98.12 377 GLU A N 1
ATOM 2913 C CA . GLU A 1 377 ? 20.368 0.303 -11.098 1.00 98.12 377 GLU A CA 1
ATOM 2914 C C . GLU A 1 377 ? 20.112 -0.267 -12.500 1.00 98.12 377 GLU A C 1
ATOM 2916 O O . GLU A 1 377 ? 21.036 -0.346 -13.313 1.00 98.12 377 GLU A O 1
ATOM 2921 N N . MET A 1 378 ? 18.862 -0.601 -12.830 1.00 95.81 378 MET A N 1
ATOM 2922 C CA . MET A 1 378 ? 18.483 -1.012 -14.183 1.00 95.81 378 MET A CA 1
ATOM 2923 C C . MET A 1 378 ? 18.721 0.117 -15.189 1.00 95.81 378 MET A C 1
ATOM 2925 O O . MET A 1 378 ? 19.328 -0.116 -16.235 1.00 95.81 378 MET A O 1
ATOM 2929 N N . ALA A 1 379 ? 18.294 1.343 -14.870 1.00 95.81 379 ALA A N 1
ATOM 2930 C CA . ALA A 1 379 ? 18.520 2.517 -15.711 1.00 95.81 379 ALA A CA 1
ATOM 2931 C C . ALA A 1 379 ? 20.020 2.733 -15.993 1.00 95.81 379 ALA A C 1
ATOM 2933 O O . ALA A 1 379 ? 20.418 2.842 -17.155 1.00 95.81 379 ALA A O 1
ATOM 2934 N N . ARG A 1 380 ? 20.858 2.689 -14.945 1.00 96.88 380 ARG A N 1
ATOM 2935 C CA . ARG A 1 380 ? 22.326 2.770 -15.052 1.00 96.88 380 ARG A CA 1
ATOM 2936 C C . ARG A 1 380 ? 22.904 1.652 -15.924 1.00 96.88 380 ARG A C 1
ATOM 2938 O O . ARG A 1 380 ? 23.729 1.926 -16.791 1.00 96.88 380 ARG A O 1
ATOM 2945 N N . THR A 1 381 ? 22.466 0.414 -15.703 1.00 95.56 381 THR A N 1
ATOM 2946 C CA . THR A 1 381 ? 22.937 -0.781 -16.422 1.00 95.56 381 THR A CA 1
ATOM 2947 C C . THR A 1 381 ? 22.709 -0.651 -17.926 1.00 95.56 381 THR A C 1
ATOM 2949 O O . THR A 1 381 ? 23.642 -0.791 -18.716 1.00 95.56 381 THR A O 1
ATOM 2952 N N . PHE A 1 382 ? 21.485 -0.315 -18.343 1.00 93.50 382 PHE A N 1
ATOM 2953 C CA . PHE A 1 382 ? 21.180 -0.135 -19.764 1.00 93.50 382 PHE A CA 1
ATOM 2954 C C . PHE A 1 382 ? 21.951 1.032 -20.389 1.00 93.50 382 PHE A C 1
ATOM 2956 O O . PHE A 1 382 ? 22.350 0.943 -21.551 1.00 93.50 382 PHE A O 1
ATOM 2963 N N . GLY A 1 383 ? 22.200 2.103 -19.633 1.00 93.12 383 GLY A N 1
ATOM 2964 C CA . GLY A 1 383 ? 23.015 3.218 -20.105 1.00 93.12 383 GLY A CA 1
ATOM 2965 C C . GLY A 1 383 ? 24.478 2.867 -20.292 1.00 93.12 383 GLY A C 1
ATOM 2966 O O . GLY A 1 383 ? 25.041 3.186 -21.335 1.00 93.12 383 GLY A O 1
ATOM 2967 N N . HIS A 1 384 ? 25.075 2.150 -19.340 1.00 92.88 384 HIS A N 1
ATOM 2968 C CA . HIS A 1 384 ? 26.456 1.688 -19.457 1.00 92.88 384 HIS A CA 1
ATOM 2969 C C . HIS A 1 384 ? 26.628 0.769 -20.675 1.00 92.88 384 HIS A C 1
ATOM 2971 O O . HIS A 1 384 ? 27.512 0.974 -21.503 1.00 92.88 384 HIS A O 1
ATOM 2977 N N . ILE A 1 385 ? 25.702 -0.176 -20.869 1.00 91.38 385 ILE A N 1
ATOM 2978 C CA . ILE A 1 385 ? 25.694 -1.059 -22.043 1.00 91.38 385 ILE A CA 1
ATOM 2979 C C . ILE A 1 385 ? 25.555 -0.255 -23.346 1.00 91.38 385 ILE A C 1
ATOM 2981 O O . ILE A 1 385 ? 26.228 -0.573 -24.333 1.00 91.38 385 ILE A O 1
ATOM 2985 N N . LYS A 1 386 ? 24.720 0.794 -23.364 1.00 88.81 386 LYS A N 1
ATOM 2986 C CA . LYS A 1 386 ? 24.595 1.716 -24.506 1.00 88.81 386 LYS A CA 1
ATOM 2987 C C . LYS A 1 386 ? 25.929 2.394 -24.825 1.00 88.81 386 LYS A C 1
ATOM 2989 O O . LYS A 1 386 ? 26.278 2.502 -25.998 1.00 88.81 386 LYS A O 1
ATOM 2994 N N . GLU A 1 387 ? 26.661 2.849 -23.816 1.00 87.56 387 GLU A N 1
ATOM 2995 C CA . GLU A 1 387 ? 27.943 3.544 -23.988 1.00 87.56 387 GLU A CA 1
ATOM 2996 C C . GLU A 1 387 ? 29.055 2.602 -24.469 1.00 87.56 387 GLU A C 1
ATOM 2998 O O . GLU A 1 387 ? 29.713 2.899 -25.469 1.00 87.56 387 GLU A O 1
ATOM 3003 N N . GLU A 1 388 ? 29.201 1.436 -23.838 1.00 87.81 388 GLU A N 1
ATOM 3004 C CA . GLU A 1 388 ? 30.279 0.479 -24.126 1.00 87.81 388 GLU A CA 1
ATOM 3005 C C . GLU A 1 388 ? 30.079 -0.274 -25.449 1.00 87.81 388 GLU A C 1
ATOM 3007 O O . GLU A 1 388 ? 31.019 -0.487 -26.218 1.00 87.81 388 GLU A O 1
ATOM 3012 N N . SER A 1 389 ? 28.843 -0.685 -25.747 1.00 84.81 389 SER A N 1
ATOM 3013 C CA . SER A 1 389 ? 28.554 -1.574 -26.883 1.00 84.81 389 SER A CA 1
ATOM 3014 C C . SER A 1 389 ? 27.786 -0.911 -28.027 1.00 84.81 389 SER A C 1
ATOM 3016 O O . SER A 1 389 ? 27.561 -1.547 -29.059 1.00 84.81 389 SER A O 1
ATOM 3018 N N . LYS A 1 390 ? 27.362 0.352 -27.863 1.00 82.06 390 LYS A N 1
ATOM 3019 C CA . LYS A 1 390 ? 26.422 1.051 -28.766 1.00 82.06 390 LYS A CA 1
ATOM 3020 C C . LYS A 1 390 ? 25.087 0.324 -28.950 1.00 82.06 390 LYS A C 1
ATOM 3022 O O . LYS A 1 390 ? 24.344 0.627 -29.885 1.00 82.06 390 LYS A O 1
ATOM 3027 N N . TRP A 1 391 ? 24.780 -0.638 -28.083 1.00 85.75 391 TRP A N 1
ATOM 3028 C CA . TRP A 1 391 ? 23.520 -1.360 -28.121 1.00 85.75 391 TRP A CA 1
ATOM 3029 C C . TRP A 1 391 ? 22.356 -0.422 -27.812 1.00 85.75 391 TRP A C 1
ATOM 3031 O O . TRP A 1 391 ? 22.460 0.476 -26.975 1.00 85.75 391 TRP A O 1
ATOM 3041 N N . ARG A 1 392 ? 21.222 -0.672 -28.466 1.00 85.50 392 ARG A N 1
ATOM 3042 C CA . ARG A 1 392 ? 19.954 -0.027 -28.147 1.00 85.50 392 ARG A CA 1
ATOM 3043 C C . ARG A 1 392 ? 18.808 -1.028 -28.120 1.00 85.50 392 ARG A C 1
ATOM 3045 O O . ARG A 1 392 ? 18.802 -1.981 -28.908 1.00 85.50 392 ARG A O 1
ATOM 3052 N N . PRO A 1 393 ? 17.820 -0.823 -27.232 1.00 87.69 393 PRO A N 1
ATOM 3053 C CA . PRO A 1 393 ? 16.637 -1.657 -27.221 1.00 87.69 393 PRO A CA 1
ATOM 3054 C C . PRO A 1 393 ? 15.848 -1.421 -28.508 1.00 87.69 393 PRO A C 1
ATOM 3056 O O . PRO A 1 393 ? 15.718 -0.295 -28.975 1.00 87.69 393 PRO A O 1
ATOM 3059 N N . ARG A 1 394 ? 15.260 -2.481 -29.072 1.00 87.50 394 ARG A N 1
ATOM 3060 C CA . ARG A 1 394 ? 14.408 -2.345 -30.265 1.00 87.50 394 ARG A CA 1
ATOM 3061 C C . ARG A 1 394 ? 13.240 -1.378 -30.028 1.00 87.50 394 ARG A C 1
ATOM 3063 O O . ARG A 1 394 ? 12.880 -0.626 -30.921 1.00 87.50 394 ARG A O 1
ATOM 3070 N N . ARG A 1 395 ? 12.615 -1.457 -28.851 1.00 91.06 395 ARG A N 1
ATOM 3071 C CA . ARG A 1 395 ? 11.475 -0.625 -28.439 1.00 91.06 395 ARG A CA 1
ATOM 3072 C C . ARG A 1 395 ? 11.929 0.385 -27.403 1.00 91.06 395 ARG A C 1
ATOM 3074 O O . ARG A 1 395 ? 12.885 0.118 -26.682 1.00 91.06 395 ARG A O 1
ATOM 3081 N N . THR A 1 396 ? 11.209 1.493 -27.289 1.00 93.75 396 THR A N 1
ATOM 3082 C CA . THR A 1 396 ? 11.472 2.469 -26.235 1.00 93.75 396 THR A CA 1
ATOM 3083 C C . THR A 1 396 ? 11.253 1.830 -24.861 1.00 93.75 396 THR A C 1
ATOM 3085 O O . THR A 1 396 ? 10.182 1.279 -24.587 1.00 93.75 396 THR A O 1
ATOM 3088 N N . LEU A 1 397 ? 12.271 1.913 -24.003 1.00 94.56 397 LEU A N 1
ATOM 3089 C CA . LEU A 1 397 ? 12.167 1.558 -22.588 1.00 94.56 397 LEU A CA 1
ATOM 3090 C C . LEU A 1 397 ? 11.836 2.823 -21.803 1.00 94.56 397 LEU A C 1
ATOM 3092 O O . LEU A 1 397 ? 12.525 3.831 -21.967 1.00 94.56 397 LEU A O 1
ATOM 3096 N N . MET A 1 398 ? 10.799 2.771 -20.973 1.00 95.81 398 MET A N 1
ATOM 3097 C CA . MET A 1 398 ? 10.406 3.865 -20.088 1.00 95.81 398 MET A CA 1
ATOM 3098 C C . MET A 1 398 ? 10.562 3.426 -18.636 1.00 95.81 398 MET A C 1
ATOM 3100 O O . MET A 1 398 ? 10.017 2.400 -18.244 1.00 95.81 398 MET A O 1
ATOM 3104 N N . PHE A 1 399 ? 11.291 4.210 -17.856 1.00 97.62 399 PHE A N 1
ATOM 31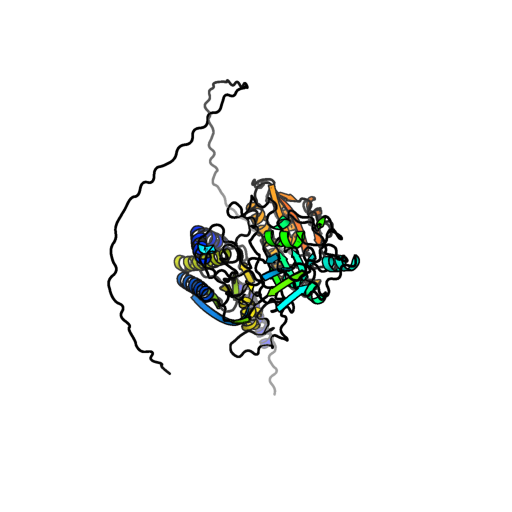05 C CA . PHE A 1 399 ? 11.476 4.033 -16.422 1.00 97.62 399 PHE A CA 1
ATOM 3106 C C . PHE A 1 399 ? 10.584 5.036 -15.702 1.00 97.62 399 PHE A C 1
ATOM 3108 O O . PHE A 1 399 ? 10.596 6.221 -16.041 1.00 97.62 399 PHE A O 1
ATOM 3115 N N . CYS A 1 400 ? 9.796 4.564 -14.744 1.00 98.06 400 CYS A N 1
ATOM 3116 C CA . CYS A 1 400 ? 8.753 5.353 -14.105 1.00 98.06 400 CYS A CA 1
ATOM 3117 C C . CYS A 1 400 ? 8.898 5.306 -12.580 1.00 98.06 400 CYS A C 1
ATOM 3119 O O . CYS A 1 400 ? 8.702 4.256 -11.973 1.00 98.06 400 CYS A O 1
ATOM 3121 N N . GLY A 1 401 ? 9.228 6.442 -11.971 1.00 98.12 401 GLY A N 1
ATOM 3122 C CA . GLY A 1 401 ? 9.136 6.668 -10.532 1.00 98.12 401 GLY A CA 1
ATOM 3123 C C . GLY A 1 401 ? 7.802 7.332 -10.194 1.00 98.12 401 GLY A C 1
ATOM 3124 O O . GLY A 1 401 ? 7.633 8.513 -10.476 1.00 98.12 401 GLY A O 1
ATOM 3125 N N . TRP A 1 402 ? 6.839 6.614 -9.628 1.00 98.62 402 TRP A N 1
ATOM 3126 C CA . TRP A 1 402 ? 5.503 7.153 -9.343 1.00 98.62 402 TRP A CA 1
ATOM 3127 C C . TRP A 1 402 ? 5.454 7.898 -8.005 1.00 98.62 402 TRP A C 1
ATOM 3129 O O . TRP A 1 402 ? 6.013 7.432 -7.018 1.00 98.62 402 TRP A O 1
ATOM 3139 N N . GLY A 1 403 ? 4.775 9.045 -7.961 1.00 97.88 403 GLY A N 1
ATOM 3140 C CA . GLY A 1 403 ? 4.493 9.747 -6.705 1.00 97.88 403 GLY A CA 1
ATOM 3141 C C . GLY A 1 403 ? 3.122 9.385 -6.123 1.00 97.88 403 GLY A C 1
ATOM 3142 O O . GLY A 1 403 ? 2.191 9.090 -6.869 1.00 97.88 403 GLY A O 1
ATOM 3143 N N . ALA A 1 404 ? 2.964 9.488 -4.805 1.00 98.25 404 ALA A N 1
ATOM 3144 C CA . ALA A 1 404 ? 1.699 9.285 -4.087 1.00 98.25 404 ALA A CA 1
ATOM 3145 C C . ALA A 1 404 ? 1.006 7.928 -4.329 1.00 98.25 404 ALA A C 1
ATOM 3147 O O . ALA A 1 404 ? -0.227 7.863 -4.413 1.00 98.25 404 ALA A O 1
ATOM 3148 N N . GLU A 1 405 ? 1.764 6.839 -4.435 1.00 98.50 405 GLU A N 1
ATOM 3149 C CA . GLU A 1 405 ? 1.175 5.497 -4.502 1.00 98.50 405 GLU A CA 1
ATOM 3150 C C . GLU A 1 405 ? 0.480 5.130 -3.197 1.00 98.50 405 GLU A C 1
ATOM 3152 O O . GLU A 1 405 ? -0.671 4.691 -3.232 1.00 98.50 405 GLU A O 1
ATOM 3157 N N . GLU A 1 406 ? 1.096 5.457 -2.063 1.00 98.00 406 GLU A N 1
ATOM 3158 C CA . GLU A 1 406 ? 0.625 5.053 -0.735 1.00 98.00 406 GLU A CA 1
ATOM 3159 C C . GLU A 1 406 ? -0.781 5.601 -0.432 1.00 98.00 406 GLU A C 1
ATOM 3161 O O . GLU A 1 406 ? -1.574 5.056 0.348 1.00 98.00 406 GLU A O 1
ATOM 3166 N N . TYR A 1 407 ? -1.125 6.704 -1.094 1.00 98.12 407 TYR A N 1
ATOM 3167 C CA . TYR A 1 407 ? -2.411 7.376 -0.992 1.00 98.12 407 TYR A CA 1
ATOM 3168 C C . TYR A 1 407 ? -3.501 6.780 -1.899 1.00 98.12 407 TYR A C 1
ATOM 3170 O O . TYR A 1 407 ? -4.685 6.983 -1.631 1.00 98.12 407 TYR A O 1
ATOM 3178 N N . GLY A 1 408 ? -3.151 5.980 -2.903 1.00 95.69 408 GLY A N 1
ATOM 3179 C CA . GLY A 1 408 ? -4.118 5.357 -3.810 1.00 95.69 408 GLY A CA 1
ATOM 3180 C C . GLY A 1 408 ? -3.616 5.228 -5.243 1.00 95.69 408 GLY A C 1
ATOM 3181 O O . GLY A 1 408 ? -4.369 5.512 -6.170 1.00 95.69 408 GLY A O 1
ATOM 3182 N N . MET A 1 409 ? -2.357 4.834 -5.445 1.00 97.00 409 MET A N 1
ATOM 3183 C CA . MET A 1 409 ? -1.728 4.718 -6.769 1.00 97.00 409 MET A CA 1
ATOM 3184 C C . MET A 1 409 ? -1.777 6.025 -7.576 1.00 97.00 409 MET A C 1
ATOM 3186 O O . MET A 1 409 ? -1.852 5.991 -8.799 1.00 97.00 409 MET A O 1
ATOM 3190 N N . ILE A 1 410 ? -1.770 7.189 -6.917 1.00 98.19 410 ILE A N 1
ATOM 3191 C CA . ILE A 1 410 ? -2.209 8.441 -7.543 1.00 98.19 410 ILE A CA 1
ATOM 3192 C C . ILE A 1 410 ? -1.325 8.813 -8.738 1.00 98.19 410 ILE A C 1
ATOM 3194 O O . ILE A 1 410 ? -1.822 8.933 -9.850 1.00 98.19 410 ILE A O 1
ATOM 3198 N N . GLY A 1 411 ? -0.009 8.940 -8.566 1.00 97.88 411 GLY A N 1
ATOM 3199 C CA . GLY A 1 411 ? 0.869 9.424 -9.636 1.00 97.88 411 GLY A CA 1
ATOM 3200 C C . GLY A 1 411 ? 0.923 8.524 -10.871 1.00 97.88 411 GLY A C 1
ATOM 3201 O O . GLY A 1 411 ? 1.076 9.042 -11.977 1.00 97.88 411 GLY A O 1
ATOM 3202 N N . SER A 1 412 ? 0.778 7.204 -10.712 1.00 97.88 412 SER A N 1
ATOM 3203 C CA . SER A 1 412 ? 0.678 6.275 -11.846 1.00 97.88 412 SER A CA 1
ATOM 3204 C C . SER A 1 412 ? -0.695 6.334 -12.511 1.00 97.88 412 SER A C 1
ATOM 3206 O O . SER A 1 412 ? -0.780 6.272 -13.739 1.00 97.88 412 SER A O 1
ATOM 3208 N N . TYR A 1 413 ? -1.759 6.492 -11.721 1.00 97.12 413 TYR A N 1
ATOM 3209 C CA . TYR A 1 413 ? -3.131 6.565 -12.210 1.00 97.12 413 TYR A CA 1
ATOM 3210 C C . TYR A 1 413 ? -3.389 7.855 -12.995 1.00 97.12 413 TYR A C 1
ATOM 3212 O O . TYR A 1 413 ? -3.802 7.779 -14.149 1.00 97.12 413 TYR A O 1
ATOM 3220 N N . GLU A 1 414 ? -3.039 9.019 -12.438 1.00 98.19 414 GLU A N 1
ATOM 3221 C CA . GLU A 1 414 ? -3.193 10.320 -13.109 1.00 98.19 414 GLU A CA 1
ATOM 3222 C C . GLU A 1 414 ? -2.405 10.371 -14.425 1.00 98.19 414 GLU A C 1
ATOM 3224 O O . GLU A 1 414 ? -2.894 10.849 -15.451 1.00 98.19 414 GLU A O 1
ATOM 3229 N N . TRP A 1 415 ? -1.191 9.811 -14.428 1.00 97.56 415 TRP A N 1
ATOM 3230 C CA . TRP A 1 415 ? -0.379 9.720 -15.639 1.00 97.56 415 TRP A CA 1
ATOM 3231 C C . TRP A 1 415 ? -1.003 8.796 -16.687 1.00 97.56 415 TRP A C 1
ATOM 3233 O O . TRP A 1 415 ? -1.014 9.105 -17.885 1.00 97.56 415 TRP A O 1
ATOM 3243 N N . ALA A 1 416 ? -1.565 7.667 -16.253 1.00 96.00 416 ALA A N 1
ATOM 3244 C CA . ALA A 1 416 ? -2.280 6.765 -17.142 1.00 96.00 416 ALA A CA 1
ATOM 3245 C C . ALA A 1 416 ? -3.548 7.410 -17.723 1.00 96.00 416 ALA A C 1
ATOM 3247 O O . ALA A 1 416 ? -3.835 7.190 -18.900 1.00 96.00 416 ALA A O 1
ATOM 3248 N N . GLU A 1 417 ? -4.276 8.225 -16.956 1.00 94.88 417 GLU A N 1
ATOM 3249 C CA . GLU A 1 417 ? -5.436 8.980 -17.443 1.00 94.88 417 GLU A CA 1
ATOM 3250 C C . GLU A 1 417 ? -5.040 10.039 -18.479 1.00 94.88 417 GLU A C 1
ATOM 3252 O O . GLU A 1 417 ? -5.652 10.109 -19.551 1.00 94.88 417 GLU A O 1
ATOM 3257 N N . GLU A 1 418 ? -3.977 10.809 -18.221 1.00 97.00 418 GLU A N 1
ATOM 3258 C CA . GLU A 1 418 ? -3.454 11.805 -19.166 1.00 97.00 418 GLU A CA 1
ATOM 3259 C C . GLU A 1 418 ? -3.051 11.173 -20.504 1.00 97.00 418 GLU A C 1
ATOM 3261 O O . GLU A 1 418 ? -3.354 11.696 -21.585 1.00 97.00 418 GLU A O 1
ATOM 3266 N N . HIS A 1 419 ? -2.405 10.008 -20.451 1.00 95.31 419 HIS A N 1
ATOM 3267 C CA . HIS A 1 419 ? -1.836 9.351 -21.624 1.00 95.31 419 HIS A CA 1
ATOM 3268 C C . HIS A 1 419 ? -2.631 8.136 -22.114 1.00 95.31 419 HIS A C 1
ATOM 3270 O O . HIS A 1 419 ? -2.145 7.407 -22.985 1.00 95.31 419 HIS A O 1
ATOM 3276 N N . ALA A 1 420 ? -3.868 7.938 -21.648 1.00 88.38 420 ALA A N 1
ATOM 3277 C CA . ALA A 1 420 ? -4.658 6.727 -21.889 1.00 88.38 420 ALA A CA 1
ATOM 3278 C C . ALA A 1 420 ? -4.703 6.317 -23.369 1.00 88.38 420 ALA A C 1
ATOM 3280 O O . ALA A 1 420 ? -4.414 5.175 -23.727 1.00 88.38 420 ALA A O 1
ATOM 3281 N N . LYS A 1 421 ? -4.985 7.272 -24.268 1.00 87.19 421 LYS A N 1
ATOM 3282 C CA . LYS A 1 421 ? -5.063 7.024 -25.722 1.00 87.19 421 LYS A CA 1
ATOM 3283 C C . LYS A 1 421 ? -3.738 6.536 -26.309 1.00 87.19 421 LYS A C 1
ATOM 3285 O O . LYS A 1 421 ? -3.729 5.683 -27.193 1.00 87.19 421 LYS A O 1
ATOM 3290 N N . VAL A 1 422 ? -2.628 7.092 -25.829 1.00 91.94 422 VAL A N 1
ATOM 3291 C CA . VAL A 1 422 ? -1.280 6.735 -26.275 1.00 91.94 422 VAL A CA 1
ATOM 3292 C C . VAL A 1 422 ? -0.907 5.357 -25.733 1.00 91.94 422 VAL A C 1
ATOM 3294 O O . VAL A 1 422 ? -0.444 4.510 -26.498 1.00 91.94 422 VAL A O 1
ATOM 3297 N N . LEU A 1 423 ? -1.158 5.108 -24.446 1.00 88.62 423 LEU A N 1
ATOM 3298 C CA . LEU A 1 423 ? -0.849 3.842 -23.786 1.00 88.62 423 LEU A CA 1
ATOM 3299 C C . LEU A 1 423 ? -1.627 2.678 -24.398 1.00 88.62 423 LEU A C 1
ATOM 3301 O O . LEU A 1 423 ? -1.011 1.682 -24.764 1.00 88.62 423 LEU A O 1
ATOM 3305 N N . ILE A 1 424 ? -2.931 2.836 -24.641 1.00 82.12 424 ILE A N 1
ATOM 3306 C CA . ILE A 1 424 ? -3.770 1.812 -25.291 1.00 82.12 424 ILE A CA 1
ATOM 3307 C C . ILE A 1 424 ? -3.204 1.384 -26.656 1.00 82.12 424 ILE A C 1
ATOM 3309 O O . ILE A 1 424 ? -3.315 0.223 -27.042 1.00 82.12 424 ILE A O 1
ATOM 3313 N N . GLN A 1 425 ? -2.590 2.304 -27.403 1.00 83.88 425 GLN A N 1
ATOM 3314 C CA . GLN A 1 425 ? -2.087 2.032 -28.754 1.00 83.88 425 GLN A CA 1
ATOM 3315 C C . GLN A 1 425 ? -0.617 1.596 -28.807 1.00 83.88 425 GLN A C 1
ATOM 3317 O O . GLN A 1 425 ? -0.179 1.036 -29.821 1.00 83.88 425 GLN A O 1
ATOM 3322 N N . ARG A 1 426 ? 0.177 1.927 -27.782 1.00 88.25 426 ARG A N 1
ATOM 3323 C CA . ARG A 1 426 ? 1.647 1.861 -27.851 1.00 88.25 426 ARG A CA 1
ATOM 3324 C C . ARG A 1 426 ? 2.301 1.115 -26.695 1.00 88.25 426 ARG A C 1
ATOM 3326 O O . ARG A 1 426 ? 3.414 0.625 -26.889 1.00 88.25 426 ARG A O 1
ATOM 3333 N N . ALA A 1 427 ? 1.662 1.014 -25.531 1.00 89.19 427 ALA A N 1
ATOM 3334 C CA . ALA A 1 427 ? 2.209 0.253 -24.415 1.00 89.19 427 ALA A CA 1
ATOM 3335 C C . ALA A 1 427 ? 2.185 -1.244 -24.751 1.00 89.19 427 ALA A C 1
ATOM 3337 O O . ALA A 1 427 ? 1.154 -1.805 -25.110 1.00 89.19 427 ALA A O 1
ATOM 3338 N N . VAL A 1 428 ? 3.350 -1.881 -24.671 1.00 88.25 428 VAL A N 1
ATOM 3339 C CA . VAL A 1 428 ? 3.522 -3.320 -24.898 1.00 88.25 428 VAL A CA 1
ATOM 3340 C C . VAL A 1 428 ? 3.353 -4.081 -23.591 1.00 88.25 428 VAL A C 1
ATOM 3342 O O . VAL A 1 428 ? 2.663 -5.094 -23.558 1.00 88.25 428 VAL A O 1
ATOM 3345 N N . ALA A 1 429 ? 3.994 -3.597 -22.528 1.00 86.38 429 ALA A N 1
ATOM 3346 C CA . ALA A 1 429 ? 3.914 -4.162 -21.189 1.00 86.38 429 ALA A CA 1
ATOM 3347 C C . ALA A 1 429 ? 4.261 -3.095 -20.142 1.00 86.38 429 ALA A C 1
ATOM 3349 O O . ALA A 1 429 ? 5.032 -2.174 -20.426 1.00 86.38 429 ALA A O 1
ATOM 3350 N N . TYR A 1 430 ? 3.713 -3.269 -18.941 1.00 93.31 430 TYR A N 1
ATOM 3351 C CA . TYR A 1 430 ? 4.115 -2.572 -17.724 1.00 93.31 430 TYR A CA 1
ATOM 3352 C C . TYR A 1 430 ? 4.676 -3.610 -16.749 1.00 93.31 430 TYR A C 1
ATOM 3354 O O . TYR A 1 430 ? 3.989 -4.577 -16.414 1.00 93.31 430 TYR A O 1
ATOM 3362 N N . ILE A 1 431 ? 5.932 -3.437 -16.348 1.00 93.38 431 ILE A N 1
ATOM 3363 C CA . ILE A 1 431 ? 6.635 -4.291 -15.393 1.00 93.38 431 ILE A CA 1
ATOM 3364 C C . ILE A 1 431 ? 6.757 -3.499 -14.096 1.00 93.38 431 ILE A C 1
ATOM 3366 O O . ILE A 1 431 ? 7.405 -2.457 -14.065 1.00 93.38 431 ILE A O 1
ATOM 3370 N N . ASN A 1 432 ? 6.129 -3.995 -13.036 1.00 95.50 432 ASN A N 1
ATOM 3371 C CA . ASN A 1 432 ? 6.181 -3.372 -11.721 1.00 95.50 432 ASN A CA 1
ATOM 3372 C C . ASN A 1 432 ? 7.209 -4.086 -10.845 1.00 95.50 432 ASN A C 1
ATOM 3374 O O . ASN A 1 432 ? 7.130 -5.308 -10.692 1.00 95.50 432 ASN A O 1
ATOM 3378 N N . VAL A 1 433 ? 8.125 -3.331 -10.247 1.00 90.81 433 VAL A N 1
ATOM 3379 C CA . VAL A 1 433 ? 8.982 -3.813 -9.159 1.00 90.81 433 VAL A CA 1
ATOM 3380 C C . VAL A 1 433 ? 8.853 -2.801 -8.043 1.00 90.81 433 VAL A C 1
ATOM 3382 O O . VAL A 1 433 ? 9.489 -1.761 -8.089 1.00 90.81 433 VAL A O 1
ATOM 3385 N N . ASP A 1 434 ? 7.969 -3.097 -7.101 1.00 93.50 434 ASP A N 1
ATOM 3386 C CA . ASP A 1 434 ? 7.653 -2.216 -5.986 1.00 93.50 434 ASP A CA 1
ATOM 3387 C C . ASP A 1 434 ? 8.555 -2.537 -4.785 1.00 93.50 434 ASP A C 1
ATOM 3389 O O . ASP A 1 434 ? 9.692 -2.085 -4.688 1.00 93.50 434 ASP A O 1
ATOM 3393 N N . SER A 1 435 ? 8.122 -3.457 -3.930 1.00 95.06 435 SER A N 1
ATOM 3394 C CA . SER A 1 435 ? 9.004 -4.077 -2.955 1.00 95.06 435 SER A CA 1
ATOM 3395 C C . SER A 1 435 ? 9.818 -5.173 -3.640 1.00 95.06 435 SER A C 1
ATOM 3397 O O . SER A 1 435 ? 9.313 -6.257 -3.936 1.00 95.06 435 SER A O 1
ATOM 3399 N N . ALA A 1 436 ? 11.103 -4.910 -3.891 1.00 92.38 436 ALA A N 1
ATOM 3400 C CA . ALA A 1 436 ? 12.005 -5.887 -4.507 1.00 92.38 436 ALA A CA 1
ATOM 3401 C C . ALA A 1 436 ? 12.294 -7.089 -3.588 1.00 92.38 436 ALA A C 1
ATOM 3403 O O . ALA A 1 436 ? 12.707 -8.149 -4.062 1.00 92.38 436 ALA A O 1
ATOM 3404 N N . MET A 1 437 ? 12.083 -6.937 -2.276 1.00 88.62 437 MET A N 1
ATOM 3405 C CA . MET A 1 437 ? 12.314 -7.985 -1.286 1.00 88.62 437 MET A CA 1
ATOM 3406 C C . MET A 1 437 ? 11.353 -7.869 -0.096 1.00 88.62 437 MET A C 1
ATOM 3408 O O . MET A 1 437 ? 11.530 -7.023 0.772 1.00 88.62 437 MET A O 1
ATOM 3412 N N . GLU A 1 438 ? 10.397 -8.793 0.007 1.00 86.44 438 GLU A N 1
ATOM 3413 C CA . GLU A 1 438 ? 9.575 -8.993 1.219 1.00 86.44 438 GLU A CA 1
ATOM 3414 C C . GLU A 1 438 ? 10.095 -10.154 2.096 1.00 86.44 438 GLU A C 1
ATOM 3416 O O . GLU A 1 438 ? 9.688 -10.335 3.243 1.00 86.44 438 GLU A O 1
ATOM 3421 N N . GLY A 1 439 ? 11.008 -10.962 1.554 1.00 87.19 439 GLY A N 1
ATOM 3422 C CA . GLY A 1 439 ? 11.610 -12.127 2.193 1.00 87.19 439 GLY A CA 1
ATOM 3423 C C . GLY A 1 439 ? 12.645 -12.775 1.273 1.00 87.19 439 GLY A C 1
ATOM 3424 O O . GLY A 1 439 ? 12.822 -12.351 0.135 1.00 87.19 439 GLY A O 1
ATOM 3425 N N . ASN A 1 440 ? 13.339 -13.804 1.757 1.00 85.50 440 ASN A N 1
ATOM 3426 C CA . ASN A 1 440 ? 14.428 -14.473 1.028 1.00 85.50 440 ASN A CA 1
ATOM 3427 C C . ASN A 1 440 ? 14.124 -15.934 0.652 1.00 85.50 440 ASN A C 1
ATOM 3429 O O . ASN A 1 440 ? 15.034 -16.660 0.270 1.00 85.50 440 ASN A O 1
ATOM 3433 N N . TYR A 1 441 ? 12.871 -16.381 0.785 1.00 79.31 441 TYR A N 1
ATOM 3434 C CA . TYR A 1 441 ? 12.516 -17.787 0.573 1.00 79.31 441 TYR A CA 1
ATOM 3435 C C . TYR A 1 441 ? 12.365 -18.159 -0.908 1.00 79.31 441 TYR A C 1
ATOM 3437 O O . TYR A 1 441 ? 12.847 -19.199 -1.344 1.00 79.31 441 TYR A O 1
ATOM 3445 N N . THR A 1 442 ? 11.649 -17.347 -1.690 1.00 79.19 442 THR A N 1
ATOM 3446 C CA . THR A 1 442 ? 11.395 -17.625 -3.110 1.00 79.19 442 THR A CA 1
ATOM 3447 C C . THR A 1 442 ? 10.950 -16.366 -3.854 1.00 79.19 442 THR A C 1
ATOM 3449 O O . THR A 1 442 ? 10.526 -15.391 -3.232 1.00 79.19 442 THR A O 1
ATOM 3452 N N . LEU A 1 443 ? 11.008 -16.405 -5.186 1.00 79.25 443 LEU A N 1
ATOM 3453 C CA . LEU A 1 443 ? 10.470 -15.359 -6.051 1.00 79.25 443 LEU A CA 1
ATOM 3454 C C . LEU A 1 443 ? 8.937 -15.441 -6.107 1.00 79.25 443 LEU A C 1
ATOM 3456 O O . LEU A 1 443 ? 8.365 -16.503 -6.357 1.00 79.25 443 LEU A O 1
ATOM 3460 N N . LYS A 1 444 ? 8.271 -14.294 -5.961 1.00 75.44 444 LYS A N 1
ATOM 3461 C CA . LYS A 1 444 ? 6.829 -14.126 -6.181 1.00 75.44 444 LYS A CA 1
ATOM 3462 C C . LYS A 1 444 ? 6.619 -13.198 -7.375 1.00 75.44 444 LYS A C 1
ATOM 3464 O O . LYS A 1 444 ? 7.163 -12.102 -7.400 1.00 75.44 444 LYS A O 1
ATOM 3469 N N . SER A 1 445 ? 5.821 -13.623 -8.354 1.00 76.00 445 SER A N 1
ATOM 3470 C CA . SER A 1 445 ? 5.454 -12.801 -9.514 1.00 76.00 445 SER A CA 1
ATOM 3471 C C . SER A 1 445 ? 3.950 -12.869 -9.787 1.00 76.00 445 SER A C 1
ATOM 3473 O O . SER A 1 445 ? 3.301 -13.881 -9.516 1.00 76.00 445 SER A O 1
ATOM 3475 N N . GLN A 1 446 ? 3.388 -11.769 -10.290 1.00 72.88 446 GLN A N 1
ATOM 3476 C CA . GLN A 1 446 ? 1.982 -11.633 -10.679 1.00 72.88 446 GLN A CA 1
ATOM 3477 C C . GLN A 1 446 ? 1.923 -11.005 -12.077 1.00 72.88 446 GLN A C 1
ATOM 3479 O O . GLN A 1 446 ? 2.663 -10.067 -12.359 1.00 72.88 446 GLN A O 1
ATOM 3484 N N . THR A 1 447 ? 1.083 -11.532 -12.974 1.00 70.56 447 THR A N 1
ATOM 3485 C CA . THR A 1 447 ? 0.999 -11.068 -14.371 1.00 70.56 447 THR A CA 1
ATOM 3486 C C . THR A 1 447 ? -0.403 -11.253 -14.953 1.00 70.56 447 THR A C 1
ATOM 3488 O O . THR A 1 447 ? -1.188 -12.065 -14.456 1.00 70.56 447 THR A O 1
ATOM 3491 N N . VAL A 1 448 ? -0.731 -10.493 -16.003 1.00 62.34 448 VAL A N 1
ATOM 3492 C CA . VAL A 1 448 ? -2.038 -10.538 -16.670 1.00 62.34 448 VAL A CA 1
ATOM 3493 C C . VAL A 1 448 ? -2.152 -11.703 -17.668 1.00 62.34 448 VAL A C 1
ATOM 3495 O O . VAL A 1 448 ? -1.209 -11.996 -18.407 1.00 62.34 448 VAL A O 1
ATOM 3498 N N . PRO A 1 449 ? -3.336 -12.336 -17.782 1.00 50.41 449 PRO A N 1
ATOM 3499 C CA . PRO A 1 449 ? -3.598 -13.414 -18.733 1.00 50.41 449 PRO A CA 1
ATOM 3500 C C . PRO A 1 449 ? -3.662 -12.999 -20.198 1.00 50.41 449 PRO A C 1
ATOM 3502 O O . PRO A 1 449 ? -3.946 -13.863 -21.012 1.00 50.41 449 PRO A O 1
ATOM 3505 N N . SER A 1 450 ? -3.454 -11.736 -20.584 1.00 54.03 450 SER A N 1
ATOM 3506 C CA . SER A 1 450 ? -3.361 -11.345 -22.006 1.00 54.03 450 SER A CA 1
ATOM 3507 C C . SER A 1 450 ? -2.134 -11.961 -22.708 1.00 54.03 450 SER A C 1
ATOM 3509 O O . SER A 1 450 ? -1.941 -11.787 -23.906 1.00 54.03 450 SER A O 1
ATOM 3511 N N . LEU A 1 451 ? -1.371 -12.787 -21.982 1.00 48.22 451 LEU A N 1
ATOM 3512 C CA . LEU A 1 451 ? -0.411 -13.769 -22.484 1.00 48.22 451 LEU A CA 1
ATOM 3513 C C . LEU A 1 451 ? -0.993 -15.206 -22.647 1.00 48.22 451 LEU A C 1
ATOM 3515 O O . LEU A 1 451 ? -0.312 -16.076 -23.178 1.00 48.22 451 LEU A O 1
ATOM 3519 N N . GLY A 1 452 ? -2.259 -15.478 -22.285 1.00 55.84 452 GLY A N 1
ATOM 3520 C CA . GLY A 1 452 ? -2.894 -16.805 -22.073 1.00 55.84 452 GLY A CA 1
ATOM 3521 C C . GLY A 1 452 ? -4.375 -16.910 -22.530 1.00 55.84 452 GLY A C 1
ATOM 3522 O O . GLY A 1 452 ? -4.932 -15.956 -23.060 1.00 55.84 452 GLY A O 1
ATOM 3523 N N . THR A 1 453 ? -5.006 -18.090 -22.434 1.00 62.62 453 THR A N 1
ATOM 3524 C CA . THR A 1 453 ? -6.387 -18.379 -22.931 1.00 62.62 453 THR A CA 1
ATOM 3525 C C . THR A 1 453 ? -7.471 -18.425 -21.841 1.00 62.62 453 THR A C 1
ATOM 3527 O O . THR A 1 453 ? -8.619 -18.788 -22.090 1.00 62.62 453 THR A O 1
ATOM 3530 N N . GLY A 1 454 ? -7.134 -18.073 -20.606 1.00 62.22 454 GLY A N 1
ATOM 3531 C CA . GLY A 1 454 ? -8.002 -18.211 -19.436 1.00 62.22 454 GLY A CA 1
ATOM 3532 C C . GLY A 1 454 ? -9.210 -17.278 -19.407 1.00 62.22 454 GLY A C 1
ATOM 3533 O O . GLY A 1 454 ? -10.212 -17.579 -18.764 1.00 62.22 454 GLY A O 1
ATOM 3534 N N . VAL A 1 455 ? -9.153 -16.173 -20.149 1.00 69.31 455 VAL A N 1
ATOM 3535 C CA . VAL A 1 455 ? -10.179 -15.116 -20.154 1.00 69.31 455 VAL A CA 1
ATOM 3536 C C . VAL A 1 455 ? -11.253 -15.299 -21.228 1.00 69.31 455 VAL A C 1
ATOM 3538 O O . VAL A 1 455 ? -12.029 -14.381 -21.462 1.00 69.31 455 VAL A O 1
ATOM 3541 N N . ILE A 1 456 ? -11.348 -16.474 -21.865 1.00 72.38 456 ILE A N 1
ATOM 3542 C CA . ILE A 1 456 ? -12.305 -16.755 -22.959 1.00 72.38 456 ILE A CA 1
ATOM 3543 C C . ILE A 1 456 ? -13.766 -16.396 -22.612 1.00 72.38 456 ILE A C 1
ATOM 3545 O O . ILE A 1 456 ? -14.551 -16.078 -23.504 1.00 72.38 456 ILE A O 1
ATOM 3549 N N . SER A 1 457 ? -14.160 -16.463 -21.338 1.00 69.94 457 SER A N 1
ATOM 3550 C CA . SER A 1 457 ? -15.497 -16.060 -20.874 1.00 69.94 457 SER A CA 1
ATOM 3551 C C . SER A 1 457 ? -15.740 -14.552 -20.932 1.00 69.94 457 SER A C 1
ATOM 3553 O O . SER A 1 457 ? -16.877 -14.136 -21.134 1.00 69.94 457 SER A O 1
ATOM 3555 N N . LYS A 1 458 ? -14.694 -13.748 -20.733 1.00 63.25 458 LYS A N 1
ATOM 3556 C CA . LYS A 1 458 ? -14.740 -12.280 -20.698 1.00 63.25 458 LYS A CA 1
ATOM 3557 C C . LYS A 1 458 ? -14.402 -11.671 -22.055 1.00 63.25 458 LYS A C 1
ATOM 3559 O O . LYS A 1 458 ? -15.011 -10.685 -22.449 1.00 63.25 458 LYS A O 1
ATOM 3564 N N . ASP A 1 459 ? -13.468 -12.290 -22.770 1.00 67.44 459 ASP A N 1
ATOM 3565 C CA . ASP A 1 459 ? -13.083 -11.933 -24.129 1.00 67.44 459 ASP A CA 1
ATOM 3566 C C . ASP A 1 459 ? -13.160 -13.168 -25.044 1.00 67.44 459 ASP A C 1
ATOM 3568 O O . ASP A 1 459 ? -12.199 -13.939 -25.160 1.00 67.44 459 ASP A O 1
ATOM 3572 N N . PRO A 1 460 ? -14.303 -13.379 -25.722 1.00 72.25 460 PRO A N 1
ATOM 3573 C CA . PRO A 1 460 ? -14.466 -14.480 -26.664 1.00 72.25 460 PRO A CA 1
ATOM 3574 C C . PRO A 1 460 ? -13.492 -14.429 -27.847 1.00 72.25 460 PRO A C 1
ATOM 3576 O O . PRO A 1 460 ? -13.239 -15.478 -28.448 1.00 72.25 460 PRO A O 1
ATOM 3579 N N . SER A 1 461 ? -12.927 -13.256 -28.175 1.00 69.38 461 SER A N 1
ATOM 3580 C CA . SER A 1 461 ? -11.963 -13.116 -29.273 1.00 69.38 461 SER A CA 1
ATOM 3581 C C . SER A 1 461 ? -10.668 -13.886 -29.003 1.00 69.38 461 SER A C 1
ATOM 3583 O O . SER A 1 461 ? -10.027 -14.336 -29.950 1.00 69.38 461 SER A O 1
ATOM 3585 N N . ALA A 1 462 ? -10.353 -14.175 -27.732 1.00 65.75 462 ALA A N 1
ATOM 3586 C CA . ALA A 1 462 ? -9.241 -15.036 -27.322 1.00 65.75 462 ALA A CA 1
ATOM 3587 C C . ALA A 1 462 ? -9.299 -16.456 -27.921 1.00 65.75 462 ALA A C 1
ATOM 3589 O O . ALA A 1 462 ? -8.277 -17.142 -27.972 1.00 65.75 462 ALA A O 1
ATOM 3590 N N . LYS A 1 463 ? -10.473 -16.911 -28.389 1.00 69.56 463 LYS A N 1
ATOM 3591 C CA . LYS A 1 463 ? -10.621 -18.190 -29.109 1.00 69.56 463 LYS A CA 1
ATOM 3592 C C . LYS A 1 463 ? -10.039 -18.152 -30.522 1.00 69.56 463 LYS A C 1
ATOM 3594 O O . LYS A 1 463 ? -9.664 -19.197 -31.040 1.00 69.56 463 LYS A O 1
ATOM 3599 N N . THR A 1 464 ? -10.036 -16.981 -31.154 1.00 73.88 464 THR A N 1
ATOM 3600 C CA . THR A 1 464 ? -9.704 -16.803 -32.576 1.00 73.88 464 THR A CA 1
ATOM 3601 C C . THR A 1 464 ? -8.484 -15.919 -32.800 1.00 73.88 464 THR A C 1
ATOM 3603 O O . THR A 1 464 ? -7.958 -15.895 -33.905 1.00 73.88 464 THR A O 1
ATOM 3606 N N . SER A 1 465 ? -8.045 -15.173 -31.784 1.00 66.38 465 SER A N 1
ATOM 3607 C CA . SER A 1 465 ? -6.935 -14.223 -31.889 1.00 66.38 465 SER A CA 1
ATOM 3608 C C . SER A 1 465 ? -5.554 -14.865 -31.776 1.00 66.38 465 SER A C 1
ATOM 3610 O O . SER A 1 465 ? -4.579 -14.226 -32.156 1.00 66.38 465 SER A O 1
ATOM 3612 N N . LYS A 1 466 ? -5.457 -16.105 -31.274 1.00 69.06 466 LYS A N 1
ATOM 3613 C CA . LYS A 1 466 ? -4.193 -16.841 -31.143 1.00 69.06 466 LYS A CA 1
ATOM 3614 C C . LYS A 1 466 ? -4.047 -17.875 -32.246 1.00 69.06 466 LYS A C 1
ATOM 3616 O O . LYS A 1 466 ? -4.931 -18.714 -32.426 1.00 69.06 466 LYS A O 1
ATOM 3621 N N . ASP A 1 467 ? -2.907 -17.855 -32.922 1.00 78.00 467 ASP A N 1
ATOM 3622 C CA . ASP A 1 467 ? -2.520 -18.906 -33.855 1.00 78.00 467 ASP A CA 1
ATOM 3623 C C . ASP A 1 467 ? -1.605 -19.953 -33.189 1.00 78.00 467 ASP A C 1
ATOM 3625 O O . ASP A 1 467 ? -1.259 -19.876 -32.004 1.00 78.00 467 ASP A O 1
ATOM 3629 N N . SER A 1 468 ? -1.218 -20.983 -33.943 1.00 77.75 468 SER A N 1
ATOM 3630 C CA . SER A 1 468 ? -0.323 -22.030 -33.444 1.00 77.75 468 SER A CA 1
ATOM 3631 C C . SER A 1 468 ? 1.068 -21.502 -33.081 1.00 77.75 468 SER A C 1
ATOM 3633 O O . SER A 1 468 ? 1.699 -22.037 -32.166 1.00 77.75 468 SER A O 1
ATOM 3635 N N . LYS A 1 469 ? 1.543 -20.442 -33.747 1.00 78.12 469 LYS A N 1
ATOM 3636 C CA . LYS A 1 469 ? 2.846 -19.830 -33.462 1.00 78.12 469 LYS A CA 1
ATOM 3637 C C . LYS A 1 469 ? 2.821 -19.121 -32.115 1.00 78.12 469 LYS A C 1
ATOM 3639 O O . LYS A 1 469 ? 3.757 -19.288 -31.335 1.00 78.12 469 LYS A O 1
ATOM 3644 N N . ASP A 1 470 ? 1.749 -18.399 -31.806 1.00 74.12 470 ASP A N 1
ATOM 3645 C CA . ASP A 1 470 ? 1.565 -17.748 -30.510 1.00 74.12 470 ASP A CA 1
ATOM 3646 C C . ASP A 1 470 ? 1.506 -18.758 -29.366 1.00 74.12 470 ASP A C 1
ATOM 3648 O O . ASP A 1 470 ? 2.196 -18.588 -28.358 1.00 74.12 470 ASP A O 1
ATOM 3652 N N . ILE A 1 471 ? 0.738 -19.840 -29.533 1.00 82.19 471 ILE A N 1
ATOM 3653 C CA . ILE A 1 471 ? 0.626 -20.904 -28.524 1.00 82.19 471 ILE A CA 1
ATOM 3654 C C . ILE A 1 471 ? 1.990 -21.558 -28.279 1.00 82.19 471 ILE A C 1
ATOM 3656 O O . ILE A 1 471 ? 2.390 -21.739 -27.126 1.00 82.19 471 ILE A O 1
ATOM 3660 N N . ASN A 1 472 ? 2.728 -21.877 -29.345 1.00 81.25 472 ASN A N 1
ATOM 3661 C CA . ASN A 1 472 ? 4.046 -22.499 -29.234 1.00 81.25 472 ASN A CA 1
ATOM 3662 C C . ASN A 1 472 ? 5.073 -21.558 -28.599 1.00 81.25 472 ASN A C 1
ATOM 3664 O O . ASN A 1 472 ? 5.833 -21.991 -27.735 1.00 81.25 472 ASN A O 1
ATOM 3668 N N . ARG A 1 473 ? 5.058 -20.269 -28.956 1.00 76.88 473 ARG A N 1
ATOM 3669 C CA . ARG A 1 473 ? 5.926 -19.249 -28.352 1.00 76.88 473 ARG A CA 1
ATOM 3670 C C . ARG A 1 473 ? 5.663 -19.101 -26.853 1.00 76.88 473 ARG A C 1
ATOM 3672 O O . ARG A 1 473 ? 6.610 -19.111 -26.072 1.00 76.88 473 ARG A O 1
ATOM 3679 N N . CYS A 1 474 ? 4.396 -19.012 -26.444 1.00 79.00 474 CYS A N 1
ATOM 3680 C CA . CYS A 1 474 ? 4.025 -18.950 -25.029 1.00 79.00 474 CYS A CA 1
ATOM 3681 C C . CYS A 1 474 ? 4.420 -20.229 -24.281 1.00 79.00 474 CYS A C 1
ATOM 3683 O O . CYS A 1 474 ? 5.021 -20.144 -23.213 1.00 79.00 474 CYS A O 1
ATOM 3685 N N . SER A 1 475 ? 4.144 -21.407 -24.850 1.00 86.88 475 SER A N 1
ATOM 3686 C CA . SER A 1 475 ? 4.545 -22.695 -24.267 1.00 86.88 475 SER A CA 1
ATOM 3687 C C . SER A 1 475 ? 6.064 -22.795 -24.097 1.00 86.88 475 SER A C 1
ATOM 3689 O O . SER A 1 475 ? 6.536 -23.242 -23.054 1.00 86.88 475 SER A O 1
ATOM 3691 N N . HIS A 1 476 ? 6.839 -22.346 -25.089 1.00 85.44 476 HIS A N 1
ATOM 3692 C CA . HIS A 1 476 ? 8.300 -22.345 -25.033 1.00 85.44 476 HIS A CA 1
ATOM 3693 C C . HIS A 1 476 ? 8.823 -21.442 -23.912 1.00 85.44 476 HIS A C 1
ATOM 3695 O O . HIS A 1 476 ? 9.535 -21.921 -23.034 1.00 85.44 476 HIS A O 1
ATOM 3701 N N . LEU A 1 477 ? 8.372 -20.186 -23.862 1.00 79.94 477 LEU A N 1
ATOM 3702 C CA . LEU A 1 477 ? 8.760 -19.256 -22.801 1.00 79.94 477 LEU A CA 1
ATOM 3703 C C . LEU A 1 477 ? 8.375 -19.786 -21.410 1.00 79.94 477 LEU A C 1
ATOM 3705 O O . LEU A 1 477 ? 9.151 -19.705 -20.464 1.00 79.94 477 LEU A O 1
ATOM 3709 N N . GLN A 1 478 ? 7.188 -20.379 -21.267 1.00 88.00 478 GLN A N 1
ATOM 3710 C CA . GLN A 1 478 ? 6.751 -20.965 -19.996 1.00 88.00 478 GLN A CA 1
ATOM 3711 C C . GLN A 1 478 ? 7.617 -22.158 -19.572 1.00 88.00 478 GLN A C 1
ATOM 3713 O O . GLN A 1 478 ? 7.868 -22.328 -18.378 1.00 88.00 478 GLN A O 1
ATOM 3718 N N . LYS A 1 479 ? 8.109 -22.957 -20.528 1.00 92.00 479 LYS A N 1
ATOM 3719 C CA . LYS A 1 479 ? 9.088 -24.024 -20.275 1.00 92.00 479 LYS A CA 1
ATOM 3720 C C . LYS A 1 479 ? 10.423 -23.462 -19.791 1.00 92.00 479 LYS A C 1
ATOM 3722 O O . LYS A 1 479 ? 11.010 -24.037 -18.884 1.00 92.00 479 LYS A O 1
ATOM 3727 N N . GLU A 1 480 ? 10.897 -22.348 -20.333 1.00 87.44 480 GLU A N 1
ATOM 3728 C CA . GLU A 1 480 ? 12.128 -21.706 -19.849 1.00 87.44 480 GLU A CA 1
ATOM 3729 C C . GLU A 1 480 ? 11.947 -21.141 -18.438 1.00 87.44 480 GLU A C 1
ATOM 3731 O O . GLU A 1 480 ? 12.748 -21.420 -17.543 1.00 87.44 480 GLU A O 1
ATOM 3736 N N . LEU A 1 481 ? 10.841 -20.427 -18.211 1.00 85.38 481 LEU A N 1
ATOM 3737 C CA . LEU A 1 481 ? 10.521 -19.814 -16.923 1.00 85.38 481 LEU A CA 1
ATOM 3738 C C . LEU A 1 481 ? 10.368 -20.847 -15.805 1.00 85.38 481 LEU A C 1
ATOM 3740 O O . LEU A 1 481 ? 10.892 -20.640 -14.711 1.00 85.38 481 LEU A O 1
ATOM 3744 N N . ILE A 1 482 ? 9.681 -21.970 -16.053 1.00 92.62 482 ILE A N 1
ATOM 3745 C CA . ILE A 1 482 ? 9.523 -23.006 -15.023 1.00 92.62 482 ILE A CA 1
ATOM 3746 C C . ILE A 1 482 ? 10.862 -23.671 -14.683 1.00 92.62 482 ILE A C 1
ATOM 3748 O O . ILE A 1 482 ? 11.093 -23.989 -13.518 1.00 92.62 482 ILE A O 1
ATOM 3752 N N . LEU A 1 483 ? 11.763 -23.853 -15.657 1.00 93.12 483 LEU A N 1
ATOM 3753 C CA . LEU A 1 483 ? 13.099 -24.391 -15.392 1.00 93.12 483 LEU A CA 1
ATOM 3754 C C . LEU A 1 483 ? 13.936 -23.417 -14.565 1.00 93.12 483 LEU A C 1
ATOM 3756 O O . LEU A 1 483 ? 14.499 -23.834 -13.557 1.00 93.12 483 LEU A O 1
ATOM 3760 N N . ALA A 1 484 ? 13.947 -22.133 -14.932 1.00 85.31 484 ALA A N 1
ATOM 3761 C CA . ALA A 1 484 ? 14.635 -21.099 -14.165 1.00 85.31 484 ALA A CA 1
ATOM 3762 C C . ALA A 1 484 ? 14.103 -21.021 -12.724 1.00 85.31 484 ALA A C 1
ATOM 3764 O O . ALA A 1 484 ? 14.883 -21.016 -11.775 1.00 85.31 484 ALA A O 1
ATOM 3765 N N . ALA A 1 485 ? 12.779 -21.065 -12.540 1.00 85.50 485 ALA A N 1
ATOM 3766 C CA . ALA A 1 485 ? 12.161 -21.075 -11.215 1.00 85.50 485 ALA A CA 1
ATOM 3767 C C . ALA A 1 485 ? 12.577 -22.297 -10.375 1.00 85.50 485 ALA A C 1
ATOM 3769 O O . ALA A 1 485 ? 12.819 -22.172 -9.175 1.00 85.50 485 ALA A O 1
ATOM 3770 N N . ILE A 1 486 ? 12.684 -23.478 -10.994 1.00 91.38 486 ILE A N 1
ATOM 3771 C CA . ILE A 1 486 ? 13.180 -24.688 -10.322 1.00 91.38 486 ILE A CA 1
ATOM 3772 C C . ILE A 1 486 ? 14.660 -24.543 -9.966 1.00 91.38 486 ILE A C 1
ATOM 3774 O O . ILE A 1 486 ? 15.066 -24.948 -8.877 1.00 91.38 486 ILE A O 1
ATOM 3778 N N . ASP A 1 487 ? 15.472 -23.972 -10.849 1.00 88.81 487 ASP A N 1
ATOM 3779 C CA . ASP A 1 487 ? 16.909 -23.808 -10.626 1.00 88.81 487 ASP A CA 1
ATOM 3780 C C . ASP A 1 487 ? 17.201 -22.812 -9.499 1.00 88.81 487 ASP A C 1
ATOM 3782 O O . ASP A 1 487 ? 18.089 -23.071 -8.690 1.00 88.81 487 ASP A O 1
ATOM 3786 N N . CYS A 1 488 ? 16.387 -21.761 -9.368 1.00 83.19 488 CYS A N 1
ATOM 3787 C CA . CYS A 1 488 ? 16.464 -20.794 -8.271 1.00 83.19 488 CYS A CA 1
ATOM 3788 C C . CYS A 1 488 ? 15.982 -21.330 -6.912 1.00 83.19 488 CYS A C 1
ATOM 3790 O O . CYS A 1 488 ? 16.307 -20.738 -5.888 1.00 83.19 488 CYS A O 1
ATOM 3792 N N . ALA A 1 489 ? 15.183 -22.400 -6.873 1.00 83.94 489 ALA A N 1
ATOM 3793 C CA . ALA A 1 489 ? 14.657 -22.945 -5.621 1.00 83.94 489 ALA A CA 1
ATOM 3794 C C . ALA A 1 489 ? 15.687 -23.828 -4.894 1.00 83.94 489 ALA A C 1
ATOM 3796 O O . ALA A 1 489 ? 16.408 -24.596 -5.530 1.00 83.94 489 ALA A O 1
ATOM 3797 N N . ASP A 1 490 ? 15.703 -23.811 -3.562 1.00 85.94 490 ASP A N 1
ATOM 3798 C CA . ASP A 1 490 ? 16.535 -24.729 -2.773 1.00 85.94 490 ASP A CA 1
ATOM 3799 C C . ASP A 1 490 ? 16.081 -26.196 -2.895 1.00 85.94 490 ASP A C 1
ATOM 3801 O O . ASP A 1 490 ? 14.921 -26.500 -3.201 1.00 85.94 490 ASP A O 1
ATOM 3805 N N . GLU A 1 491 ? 16.985 -27.144 -2.620 1.00 90.50 491 GLU A N 1
ATOM 3806 C CA . GLU A 1 491 ? 16.621 -28.563 -2.520 1.00 90.50 491 GLU A CA 1
ATOM 3807 C C . GLU A 1 491 ? 15.556 -28.779 -1.435 1.00 90.50 491 GLU A C 1
ATOM 3809 O O . GLU A 1 491 ? 15.651 -28.278 -0.317 1.00 90.50 491 GLU A O 1
ATOM 3814 N N . GLY A 1 492 ? 14.500 -29.525 -1.764 1.00 88.69 492 GLY A N 1
ATOM 3815 C CA . GLY A 1 492 ? 13.328 -29.680 -0.902 1.00 88.69 492 GLY A CA 1
ATOM 3816 C C . GLY A 1 492 ? 12.306 -28.541 -1.002 1.00 88.69 492 GLY A C 1
ATOM 3817 O O . GLY A 1 492 ? 11.190 -28.717 -0.500 1.00 88.69 492 GLY A O 1
ATOM 3818 N N . GLY A 1 493 ? 12.648 -27.437 -1.674 1.00 89.56 493 GLY A N 1
ATOM 3819 C CA . GLY A 1 493 ? 11.770 -26.302 -1.943 1.00 89.56 493 GLY A CA 1
ATOM 3820 C C . GLY A 1 493 ? 10.579 -26.655 -2.835 1.00 89.56 493 GLY A C 1
ATOM 3821 O O . GLY A 1 493 ? 10.565 -27.670 -3.545 1.00 89.56 493 GLY A O 1
ATOM 3822 N N . TYR A 1 494 ? 9.552 -25.807 -2.786 1.00 93.25 494 TYR A N 1
ATOM 3823 C CA . TYR A 1 494 ? 8.334 -25.964 -3.577 1.00 93.25 494 TYR A CA 1
ATOM 3824 C C . TYR A 1 494 ? 8.226 -24.875 -4.637 1.00 93.25 494 TYR A C 1
ATOM 3826 O O . TYR A 1 494 ? 8.465 -23.705 -4.362 1.00 93.25 494 TYR A O 1
ATOM 3834 N N . ILE A 1 495 ? 7.796 -25.276 -5.830 1.00 95.69 495 ILE A N 1
ATOM 3835 C CA . ILE A 1 495 ? 7.485 -24.391 -6.946 1.00 95.69 495 ILE A CA 1
ATOM 3836 C C . ILE A 1 495 ? 5.996 -24.547 -7.232 1.00 95.69 495 ILE A C 1
ATOM 3838 O O . ILE A 1 495 ? 5.519 -25.659 -7.464 1.00 95.69 495 ILE A O 1
ATOM 3842 N N . VAL A 1 496 ? 5.251 -23.445 -7.211 1.00 94.00 496 VAL A N 1
ATOM 3843 C CA . VAL A 1 496 ? 3.858 -23.428 -7.663 1.00 94.00 496 VAL A CA 1
ATOM 3844 C C . VAL A 1 496 ? 3.835 -22.826 -9.056 1.00 94.00 496 VAL A C 1
ATOM 3846 O O . VAL A 1 496 ? 4.101 -21.643 -9.239 1.00 94.00 496 VAL A O 1
ATOM 3849 N N . TYR A 1 497 ? 3.528 -23.662 -10.036 1.00 93.88 497 TYR A N 1
ATOM 3850 C CA . TYR A 1 497 ? 3.312 -23.245 -11.407 1.00 93.88 497 TYR A CA 1
ATOM 3851 C C . TYR A 1 497 ? 1.822 -23.001 -11.619 1.00 93.88 497 TYR A C 1
ATOM 3853 O O . TYR A 1 497 ? 1.002 -23.872 -11.328 1.00 93.88 497 TYR A O 1
ATOM 3861 N N . SER A 1 498 ? 1.467 -21.818 -12.106 1.00 90.81 498 SER A N 1
ATOM 3862 C CA . SER A 1 498 ? 0.083 -21.459 -12.385 1.00 90.81 498 SER A CA 1
ATOM 3863 C C . SER A 1 498 ? -0.008 -20.667 -13.677 1.00 90.81 498 SER A C 1
ATOM 3865 O O . SER A 1 498 ? 0.821 -19.793 -13.933 1.00 90.81 498 SER A O 1
ATOM 3867 N N . THR A 1 499 ? -1.018 -20.964 -14.485 1.00 87.12 499 THR A N 1
ATOM 3868 C CA . THR A 1 499 ? -1.263 -20.285 -15.759 1.00 87.12 499 THR A CA 1
ATOM 3869 C C . THR A 1 499 ? -2.726 -19.927 -15.884 1.00 87.12 499 THR A C 1
ATOM 3871 O O . THR A 1 499 ? -3.607 -20.720 -15.572 1.00 87.12 499 THR A O 1
ATOM 3874 N N . CYS A 1 500 ? -3.019 -18.751 -16.427 1.00 82.50 500 CYS A N 1
ATOM 3875 C CA . CYS A 1 500 ? -4.373 -18.403 -16.850 1.00 82.50 500 CYS A CA 1
ATOM 3876 C C . CYS A 1 500 ? -4.599 -18.905 -18.282 1.00 82.50 500 CYS A C 1
ATOM 3878 O O . CYS A 1 500 ? -4.795 -18.117 -19.208 1.00 82.50 500 CYS A O 1
ATOM 3880 N N . SER A 1 501 ? -4.477 -20.219 -18.481 1.00 82.56 501 SER A N 1
ATOM 3881 C CA . SER A 1 501 ? -4.698 -20.894 -19.758 1.00 82.56 501 SER A CA 1
ATOM 3882 C C . SER A 1 501 ? -5.516 -22.165 -19.564 1.00 82.56 501 SER A C 1
ATOM 3884 O O . SER A 1 501 ? -5.363 -22.898 -18.586 1.00 82.56 501 SER A O 1
ATOM 3886 N N . VAL A 1 502 ? -6.389 -22.445 -20.529 1.00 87.44 502 VAL A N 1
ATOM 3887 C CA . VAL A 1 502 ? -7.094 -23.727 -20.630 1.00 87.44 502 VAL A CA 1
ATOM 3888 C C . VAL A 1 502 ? -6.378 -24.702 -21.569 1.00 87.44 502 VAL A C 1
ATOM 3890 O O . VAL A 1 502 ? -6.777 -25.869 -21.633 1.00 87.44 502 VAL A O 1
ATOM 3893 N N . LEU A 1 503 ? -5.326 -24.265 -22.271 1.00 90.12 503 LEU A N 1
ATOM 3894 C CA . LEU A 1 503 ? -4.599 -25.066 -23.256 1.00 90.12 503 LEU A CA 1
ATOM 3895 C C . LEU A 1 503 ? -3.658 -26.070 -22.595 1.00 90.12 503 LEU A C 1
ATOM 3897 O O . LEU A 1 503 ? -2.983 -25.772 -21.620 1.00 90.12 503 LEU A O 1
ATOM 3901 N N . VAL A 1 504 ? -3.585 -27.275 -23.152 1.00 93.06 504 VAL A N 1
ATOM 3902 C CA . VAL A 1 504 ? -2.688 -28.337 -22.663 1.00 93.06 504 VAL A CA 1
ATOM 3903 C C . VAL A 1 504 ? -1.218 -27.992 -22.911 1.00 93.06 504 VAL A C 1
ATOM 3905 O O . VAL A 1 504 ? -0.348 -28.347 -22.117 1.00 93.06 504 VAL A O 1
ATOM 3908 N N . GLN A 1 505 ? -0.945 -27.240 -23.978 1.00 91.06 505 GLN A N 1
ATOM 3909 C CA . GLN A 1 505 ? 0.397 -26.813 -24.363 1.00 91.06 505 GLN A CA 1
ATOM 3910 C C . GLN A 1 505 ? 1.041 -25.861 -23.355 1.00 91.06 505 GLN A C 1
ATOM 3912 O O . GLN A 1 505 ? 2.257 -25.885 -23.184 1.00 91.06 505 GLN A O 1
ATOM 3917 N N . GLU A 1 506 ? 0.226 -25.052 -22.687 1.00 90.94 506 GLU A N 1
ATOM 3918 C CA . GLU A 1 506 ? 0.641 -24.118 -21.637 1.00 90.94 506 GLU A CA 1
ATOM 3919 C C . GLU A 1 506 ? 0.517 -24.736 -20.235 1.00 90.94 506 GLU A C 1
ATOM 3921 O O . GLU A 1 506 ? 0.829 -24.088 -19.253 1.00 90.94 506 GLU A O 1
ATOM 3926 N N . ASN A 1 507 ? 0.038 -25.979 -20.106 1.00 94.25 507 ASN A N 1
ATOM 3927 C CA . ASN A 1 507 ? -0.293 -26.574 -18.811 1.00 94.25 507 ASN A CA 1
ATOM 3928 C C . ASN A 1 507 ? 0.486 -27.880 -18.612 1.00 94.25 507 ASN A C 1
ATOM 3930 O O . ASN A 1 507 ? 1.663 -27.861 -18.249 1.00 94.25 507 ASN A O 1
ATOM 3934 N N . GLU A 1 508 ? -0.137 -29.030 -18.878 1.00 96.44 508 GLU A N 1
ATOM 3935 C CA . GLU A 1 508 ? 0.472 -30.343 -18.651 1.00 96.44 508 GLU A CA 1
ATOM 3936 C C . GLU A 1 508 ? 1.761 -30.533 -19.436 1.00 96.44 508 GLU A C 1
ATOM 3938 O O . GLU A 1 508 ? 2.687 -31.150 -18.919 1.00 96.44 508 GLU A O 1
ATOM 3943 N N . TRP A 1 509 ? 1.863 -29.965 -20.640 1.00 95.12 509 TRP A N 1
ATOM 3944 C CA . TRP A 1 509 ? 3.084 -30.091 -21.429 1.00 95.12 509 TRP A CA 1
ATOM 3945 C C . TRP A 1 509 ? 4.266 -29.352 -20.793 1.00 95.12 509 TRP A C 1
ATOM 3947 O O . TRP A 1 509 ? 5.392 -29.844 -20.834 1.00 95.12 509 TRP A O 1
ATOM 3957 N N . VAL A 1 510 ? 4.026 -28.202 -20.161 1.00 95.88 510 VAL A N 1
ATOM 3958 C CA . VAL A 1 510 ? 5.070 -27.452 -19.449 1.00 95.88 510 VAL A CA 1
ATOM 3959 C C . VAL A 1 510 ? 5.499 -28.201 -18.185 1.00 95.88 510 VAL A C 1
ATOM 3961 O O . VAL A 1 510 ? 6.694 -28.348 -17.928 1.00 95.88 510 VAL A O 1
ATOM 3964 N N . VAL A 1 511 ? 4.541 -28.750 -17.432 1.00 97.12 511 VAL A N 1
ATOM 3965 C CA . VAL A 1 511 ? 4.823 -29.545 -16.223 1.00 97.12 511 VAL A CA 1
ATOM 3966 C C . VAL A 1 511 ? 5.568 -30.839 -16.560 1.00 97.12 511 VAL A C 1
ATOM 3968 O O . VAL A 1 511 ? 6.557 -31.168 -15.909 1.00 97.12 511 VAL A O 1
ATOM 3971 N N . ASP A 1 512 ? 5.130 -31.563 -17.589 1.00 97.06 512 ASP A N 1
ATOM 3972 C CA . ASP A 1 512 ? 5.786 -32.781 -18.070 1.00 97.06 512 ASP A CA 1
ATOM 3973 C C . ASP A 1 512 ? 7.211 -32.500 -18.563 1.00 97.06 512 ASP A C 1
ATOM 3975 O O . ASP A 1 512 ? 8.145 -33.241 -18.252 1.00 97.06 512 ASP A O 1
ATOM 3979 N N . TYR A 1 513 ? 7.401 -31.378 -19.259 1.00 96.38 513 TYR A N 1
ATOM 3980 C CA . TYR A 1 513 ? 8.722 -30.923 -19.671 1.00 96.38 513 TYR A CA 1
ATOM 3981 C C . TYR A 1 513 ? 9.636 -30.650 -18.468 1.00 96.38 513 TYR A C 1
ATOM 3983 O O . TYR A 1 513 ? 10.779 -31.111 -18.448 1.00 96.38 513 TYR A O 1
ATOM 3991 N N . ALA A 1 514 ? 9.133 -29.977 -17.429 1.00 96.31 514 ALA A N 1
ATOM 3992 C CA . ALA A 1 514 ? 9.889 -29.736 -16.202 1.00 96.31 514 ALA A CA 1
ATOM 3993 C C . ALA A 1 514 ? 10.295 -31.041 -15.494 1.00 96.31 514 ALA A C 1
ATOM 3995 O O . ALA A 1 514 ? 11.448 -31.174 -15.084 1.00 96.31 514 ALA A O 1
ATOM 3996 N N . LEU A 1 515 ? 9.391 -32.027 -15.416 1.00 96.06 515 LEU A N 1
ATOM 3997 C CA . LEU A 1 515 ? 9.674 -33.355 -14.845 1.00 96.06 515 LEU A CA 1
ATOM 3998 C C . LEU A 1 515 ? 10.778 -34.105 -15.602 1.00 96.06 515 LEU A C 1
ATOM 4000 O O . LEU A 1 515 ? 11.562 -34.826 -14.991 1.00 96.06 515 LEU A O 1
ATOM 4004 N N . LYS A 1 516 ? 10.855 -33.932 -16.925 1.00 95.75 516 LYS A N 1
ATOM 4005 C CA . LYS A 1 516 ? 11.896 -34.547 -17.764 1.00 95.75 516 LYS A CA 1
ATOM 4006 C C . LYS A 1 516 ? 13.244 -33.841 -17.645 1.00 95.75 516 LYS A C 1
ATOM 4008 O O . LYS A 1 516 ? 14.285 -34.476 -17.785 1.00 95.75 516 LYS A O 1
ATOM 4013 N N . LYS A 1 517 ? 13.240 -32.523 -17.436 1.00 95.31 517 LYS A N 1
ATOM 4014 C CA . LYS A 1 517 ? 14.450 -31.687 -17.488 1.00 95.31 517 LYS A CA 1
ATOM 4015 C C . LYS A 1 517 ? 15.057 -31.376 -16.123 1.00 95.31 517 LYS A C 1
ATOM 4017 O O . LYS A 1 517 ? 16.200 -30.919 -16.089 1.00 95.31 517 LYS A O 1
ATOM 4022 N N . ARG A 1 518 ? 14.343 -31.588 -15.012 1.00 95.00 518 ARG A N 1
ATOM 4023 C CA . ARG A 1 518 ? 14.829 -31.337 -13.642 1.00 95.00 518 ARG A CA 1
ATOM 4024 C C . ARG A 1 518 ? 14.381 -32.432 -12.680 1.00 95.00 518 ARG A C 1
ATOM 4026 O O . ARG A 1 518 ? 13.330 -33.035 -12.861 1.00 95.00 518 ARG A O 1
ATOM 4033 N N . HIS A 1 519 ? 15.151 -32.641 -11.610 1.00 95.62 519 HIS A N 1
ATOM 4034 C CA . HIS A 1 519 ? 14.789 -33.538 -10.507 1.00 95.62 519 HIS A CA 1
ATOM 4035 C C . HIS A 1 519 ? 13.695 -32.925 -9.616 1.00 95.62 519 HIS A C 1
ATOM 4037 O O . HIS A 1 519 ? 13.922 -32.520 -8.472 1.00 95.62 519 HIS A O 1
ATOM 4043 N N . VAL A 1 520 ? 12.480 -32.867 -10.149 1.00 96.62 520 VAL A N 1
ATOM 4044 C CA . VAL A 1 520 ? 11.270 -32.421 -9.455 1.00 96.62 520 VAL A CA 1
ATOM 4045 C C . VAL A 1 520 ? 10.213 -33.519 -9.478 1.00 96.62 520 VAL A C 1
ATOM 4047 O O . VAL A 1 520 ? 10.226 -34.400 -10.332 1.00 96.62 520 VAL A O 1
ATOM 4050 N N . LYS A 1 521 ? 9.267 -33.468 -8.540 1.00 96.81 521 LYS A N 1
ATOM 4051 C CA . LYS A 1 521 ? 8.049 -34.290 -8.588 1.00 96.81 521 LYS A CA 1
ATOM 4052 C C . LYS A 1 521 ? 6.815 -33.425 -8.398 1.00 96.81 521 LYS A C 1
ATOM 4054 O O . LYS A 1 521 ? 6.849 -32.495 -7.594 1.00 96.81 521 LYS A O 1
ATOM 4059 N N . VAL A 1 522 ? 5.720 -33.759 -9.077 1.00 97.12 522 VAL A N 1
ATOM 4060 C CA . VAL A 1 522 ? 4.418 -33.142 -8.786 1.00 97.12 522 VAL A CA 1
ATOM 4061 C C . VAL A 1 522 ? 3.903 -33.700 -7.463 1.00 97.12 522 VAL A C 1
ATOM 4063 O O . VAL A 1 522 ? 3.926 -34.912 -7.239 1.00 97.12 522 VAL A O 1
ATOM 4066 N N . VAL A 1 523 ? 3.467 -32.810 -6.582 1.00 96.75 523 VAL A N 1
ATOM 4067 C CA . VAL A 1 523 ? 2.838 -33.132 -5.300 1.00 96.75 523 VAL A CA 1
ATOM 4068 C C . VAL A 1 523 ? 1.422 -32.573 -5.269 1.00 96.75 523 VAL A C 1
ATOM 4070 O O . VAL A 1 523 ? 1.073 -31.707 -6.070 1.00 96.75 523 VAL A O 1
ATOM 4073 N N . ASP A 1 524 ? 0.611 -33.067 -4.336 1.00 94.50 524 ASP A N 1
ATOM 4074 C CA . ASP A 1 524 ? -0.752 -32.579 -4.156 1.00 94.50 524 ASP A CA 1
ATOM 4075 C C . ASP A 1 524 ? -0.768 -31.065 -3.883 1.00 94.50 524 ASP A C 1
ATOM 4077 O O . ASP A 1 524 ? 0.026 -30.545 -3.086 1.00 94.50 524 ASP A O 1
ATOM 4081 N N . THR A 1 525 ? -1.652 -30.356 -4.585 1.00 89.12 525 THR A N 1
ATOM 4082 C CA . THR A 1 525 ? -1.784 -28.897 -4.488 1.00 89.12 525 THR A CA 1
ATOM 4083 C C . THR A 1 525 ? -2.411 -28.447 -3.166 1.00 89.12 525 THR A C 1
ATOM 4085 O O . THR A 1 525 ? -2.197 -27.304 -2.768 1.00 89.12 525 THR A O 1
ATOM 4088 N N . GLY A 1 526 ? -3.139 -29.326 -2.472 1.00 89.62 526 GLY A N 1
ATOM 4089 C CA . GLY A 1 526 ? -3.996 -29.001 -1.331 1.00 89.62 526 GLY A CA 1
ATOM 4090 C C . GLY A 1 526 ? -5.325 -28.359 -1.737 1.00 89.62 526 GLY A C 1
ATOM 4091 O O . GLY A 1 526 ? -6.084 -27.929 -0.877 1.00 89.62 526 GLY A O 1
ATOM 4092 N N . LEU A 1 527 ? -5.604 -28.262 -3.041 1.00 87.88 527 LEU A N 1
ATOM 4093 C CA . LEU A 1 527 ? -6.840 -27.695 -3.564 1.00 87.88 527 LEU A CA 1
ATOM 4094 C C . LEU A 1 527 ? -7.864 -28.816 -3.775 1.00 87.88 527 LEU A C 1
ATOM 4096 O O . LEU A 1 527 ? -7.690 -29.679 -4.642 1.00 87.88 527 LEU A O 1
ATOM 4100 N N . GLU A 1 528 ? -8.945 -28.773 -2.996 1.00 84.69 528 GLU A N 1
ATOM 4101 C CA . GLU A 1 528 ? -10.086 -29.699 -3.097 1.00 84.69 528 GLU A CA 1
ATOM 4102 C C . GLU A 1 528 ? -11.027 -29.359 -4.266 1.00 84.69 528 GLU A C 1
ATOM 4104 O O . GLU A 1 528 ? -11.879 -30.157 -4.648 1.00 84.69 528 GLU A O 1
ATOM 4109 N N . PHE A 1 529 ? -10.861 -28.174 -4.855 1.00 87.69 529 PHE A N 1
ATOM 4110 C CA . PHE A 1 529 ? -11.688 -27.647 -5.935 1.00 87.69 529 PHE A CA 1
ATOM 4111 C C . PHE A 1 529 ? -10.955 -27.686 -7.288 1.00 87.69 529 PHE A C 1
ATOM 4113 O O . PHE A 1 529 ? -9.734 -27.525 -7.350 1.00 87.69 529 PHE A O 1
ATOM 4120 N N . GLY A 1 530 ? -11.707 -27.848 -8.383 1.00 89.19 530 GLY A N 1
ATOM 4121 C CA . GLY A 1 530 ? -11.188 -27.929 -9.754 1.00 89.19 530 GLY A CA 1
ATOM 4122 C C . GLY A 1 530 ? -11.177 -29.349 -10.331 1.00 89.19 530 GLY A C 1
ATOM 4123 O O . GLY A 1 530 ? -11.346 -30.340 -9.622 1.00 89.19 530 GLY A O 1
ATOM 4124 N N . ARG A 1 531 ? -10.966 -29.465 -11.645 1.00 93.50 531 ARG A N 1
ATOM 4125 C CA . ARG A 1 531 ? -10.778 -30.756 -12.331 1.00 93.50 531 ARG A CA 1
ATOM 4126 C C . ARG A 1 531 ? -9.319 -31.193 -12.289 1.00 93.50 531 ARG A C 1
ATOM 4128 O O . ARG A 1 531 ? -8.425 -30.362 -12.196 1.00 93.50 531 ARG A O 1
ATOM 4135 N N . GLU A 1 532 ? -9.069 -32.492 -12.375 1.00 96.12 532 GLU A N 1
ATOM 4136 C CA . GLU A 1 532 ? -7.708 -33.027 -12.490 1.00 96.12 532 GLU A CA 1
ATOM 4137 C C . GLU A 1 532 ? -7.045 -32.615 -13.815 1.00 96.12 532 GLU A C 1
ATOM 4139 O O . GLU A 1 532 ? -7.718 -32.437 -14.837 1.00 96.12 532 GLU A O 1
ATOM 4144 N N . GLY A 1 533 ? -5.718 -32.464 -13.791 1.00 93.75 533 GLY A N 1
ATOM 4145 C CA . GLY A 1 533 ? -4.907 -32.333 -15.003 1.00 93.75 533 GLY A CA 1
ATOM 4146 C C . GLY A 1 533 ? -4.975 -33.594 -15.867 1.00 93.75 533 GLY A C 1
ATOM 4147 O O . GLY A 1 533 ? -5.270 -34.680 -15.370 1.00 93.75 533 GLY A O 1
ATOM 4148 N N . PHE A 1 534 ? -4.699 -33.470 -17.163 1.00 96.44 534 PHE A N 1
ATOM 4149 C CA . PHE A 1 534 ? -4.851 -34.565 -18.124 1.00 96.44 534 PHE A CA 1
ATOM 4150 C C . PHE A 1 534 ? -3.569 -35.396 -18.278 1.00 96.44 534 PHE A C 1
ATOM 4152 O O . PHE A 1 534 ? -2.609 -34.905 -18.862 1.00 96.44 534 PHE A O 1
ATOM 4159 N N . PRO A 1 535 ? -3.529 -36.683 -17.877 1.00 93.81 535 PRO A N 1
ATOM 4160 C CA . PRO A 1 535 ? -2.382 -37.550 -18.177 1.00 93.81 535 PRO A CA 1
ATOM 4161 C C . PRO A 1 535 ? -2.288 -37.917 -19.663 1.00 93.81 535 PRO A C 1
ATOM 4163 O O . PRO A 1 535 ? -1.234 -38.325 -20.143 1.00 93.81 535 PRO A O 1
ATOM 4166 N N . ARG A 1 536 ? -3.399 -37.806 -20.400 1.00 93.50 536 ARG A N 1
ATOM 4167 C CA . ARG A 1 536 ? -3.481 -38.036 -21.845 1.00 93.50 536 ARG A CA 1
ATOM 4168 C C . ARG A 1 536 ? -4.393 -36.995 -22.475 1.00 93.50 536 ARG A C 1
ATOM 4170 O O . ARG A 1 536 ? -5.487 -36.756 -21.966 1.00 93.50 536 ARG A O 1
ATOM 4177 N N . PHE A 1 537 ? -3.965 -36.414 -23.588 1.00 92.12 537 PHE A N 1
ATOM 4178 C CA . PHE A 1 537 ? -4.770 -35.474 -24.361 1.00 92.12 537 PHE A CA 1
ATOM 4179 C C . PHE A 1 537 ? -4.471 -35.628 -25.851 1.00 92.12 537 PHE A C 1
ATOM 4181 O O . PHE A 1 537 ? -3.349 -35.389 -26.294 1.00 92.12 537 PHE A O 1
ATOM 4188 N N . GLN A 1 538 ? -5.482 -36.015 -26.632 1.00 92.06 538 GLN A N 1
ATOM 4189 C CA . GLN A 1 538 ? -5.313 -36.380 -28.042 1.00 92.06 538 GLN A CA 1
ATOM 4190 C C . GLN A 1 538 ? -4.199 -37.434 -28.206 1.00 92.06 538 GLN A C 1
ATOM 4192 O O . GLN A 1 538 ? -4.291 -38.506 -27.612 1.00 92.06 538 GLN A O 1
ATOM 4197 N N . LYS A 1 539 ? -3.151 -37.136 -28.985 1.00 90.12 539 LYS A N 1
ATOM 4198 C CA . LYS A 1 539 ? -1.985 -38.009 -29.193 1.00 90.12 539 LYS A CA 1
ATOM 4199 C C . LYS A 1 539 ? -0.897 -37.841 -28.119 1.00 90.12 539 LYS A C 1
ATOM 4201 O O . LYS A 1 539 ? 0.061 -38.605 -28.110 1.00 90.12 539 LYS A O 1
ATOM 4206 N N . LEU A 1 540 ? -1.022 -36.854 -27.227 1.00 89.06 540 LEU A N 1
ATOM 4207 C CA . LEU A 1 540 ? -0.021 -36.551 -26.204 1.00 89.06 540 LEU A CA 1
ATOM 4208 C C . LEU A 1 540 ? -0.244 -37.403 -24.949 1.00 89.06 540 LEU A C 1
ATOM 4210 O O . LEU A 1 540 ? -1.365 -37.508 -24.439 1.00 89.06 540 LEU A O 1
ATOM 4214 N N . VAL A 1 541 ? 0.844 -37.974 -24.433 1.00 94.12 541 VAL A N 1
ATOM 4215 C CA . VAL A 1 541 ? 0.886 -38.735 -23.179 1.00 94.12 541 VAL A CA 1
ATOM 4216 C C . VAL A 1 541 ? 1.873 -38.053 -22.238 1.00 94.12 541 VAL A C 1
ATOM 4218 O O . VAL A 1 541 ? 3.051 -37.921 -22.563 1.00 94.12 541 VAL A O 1
ATOM 4221 N N . PHE A 1 542 ? 1.385 -37.622 -21.078 1.00 96.25 542 PHE A N 1
ATOM 4222 C CA . PHE A 1 542 ? 2.164 -36.929 -20.054 1.00 96.25 542 PHE A CA 1
ATOM 4223 C C . PHE A 1 542 ? 2.434 -37.841 -18.856 1.00 96.25 542 PHE A C 1
ATOM 4225 O O . PHE A 1 542 ? 1.779 -38.873 -18.666 1.00 96.25 542 PHE A O 1
ATOM 4232 N N . HIS A 1 543 ? 3.384 -37.445 -18.011 1.00 96.56 543 HIS A N 1
ATOM 4233 C CA . HIS A 1 543 ? 3.704 -38.160 -16.785 1.00 96.56 543 HIS A CA 1
ATOM 4234 C C . HIS A 1 543 ? 2.451 -38.344 -15.900 1.00 96.56 543 HIS A C 1
ATOM 4236 O O . HIS A 1 543 ? 1.740 -37.372 -15.643 1.00 96.56 543 HIS A O 1
ATOM 4242 N N . PRO A 1 544 ? 2.175 -39.542 -15.344 1.00 95.69 544 PRO A N 1
ATOM 4243 C CA . PRO A 1 544 ? 0.923 -39.818 -14.629 1.00 95.69 544 PRO A CA 1
ATOM 4244 C C . PRO A 1 544 ? 0.627 -38.890 -13.445 1.00 95.69 544 PRO A C 1
ATOM 4246 O O . PRO A 1 544 ? -0.531 -38.717 -13.068 1.00 95.69 544 PRO A O 1
ATOM 4249 N N . SER A 1 545 ? 1.660 -38.288 -12.847 1.00 96.69 545 SER A N 1
ATOM 4250 C CA . SER A 1 545 ? 1.505 -37.361 -11.722 1.00 96.69 545 SER A CA 1
ATOM 4251 C C . SER A 1 545 ? 0.848 -36.032 -12.098 1.00 96.69 545 SER A C 1
ATOM 4253 O O . SER A 1 545 ? 0.432 -35.317 -11.190 1.00 96.69 545 SER A O 1
ATOM 4255 N N . VAL A 1 546 ? 0.712 -35.687 -13.387 1.00 96.00 546 VAL A N 1
ATOM 4256 C CA . VAL A 1 546 ? 0.006 -34.454 -13.791 1.00 96.00 546 VAL A CA 1
ATOM 4257 C C . VAL A 1 546 ? -1.465 -34.454 -13.363 1.00 96.00 546 VAL A C 1
ATOM 4259 O O . VAL A 1 546 ? -2.041 -33.382 -13.212 1.00 96.00 546 VAL A O 1
ATOM 4262 N N . LYS A 1 547 ? -2.049 -35.623 -13.054 1.00 96.38 547 LYS A N 1
ATOM 4263 C CA . LYS A 1 547 ? -3.389 -35.731 -12.448 1.00 96.38 547 LYS A CA 1
ATOM 4264 C C . LYS A 1 547 ? -3.529 -34.979 -11.117 1.00 96.38 547 LYS A C 1
ATOM 4266 O O . LYS A 1 547 ? -4.625 -34.578 -10.756 1.00 96.38 547 LYS A O 1
ATOM 4271 N N . LEU A 1 548 ? -2.419 -34.779 -10.395 1.00 96.31 548 LEU A N 1
ATOM 4272 C CA . LEU A 1 548 ? -2.384 -34.031 -9.130 1.00 96.31 548 LEU A CA 1
ATOM 4273 C C . LEU A 1 548 ? -2.482 -32.510 -9.339 1.00 96.31 548 LEU A C 1
ATOM 4275 O O . LEU A 1 548 ? -2.628 -31.759 -8.376 1.00 96.31 548 LEU A O 1
ATOM 4279 N N . CYS A 1 549 ? -2.380 -32.047 -10.587 1.00 96.62 549 CYS A N 1
ATOM 4280 C CA . CYS A 1 549 ? -2.600 -30.652 -10.945 1.00 96.62 549 CYS A CA 1
ATOM 4281 C C . CYS A 1 549 ? -4.103 -30.346 -10.990 1.00 96.62 549 CYS A C 1
ATOM 4283 O O . CYS A 1 549 ? -4.929 -31.244 -11.173 1.00 96.62 549 CYS A O 1
ATOM 4285 N N . ARG A 1 550 ? -4.461 -29.066 -10.866 1.00 96.00 550 ARG A N 1
ATOM 4286 C CA . ARG A 1 550 ? -5.852 -28.605 -10.906 1.00 96.00 550 ARG A CA 1
ATOM 4287 C C . ARG A 1 550 ? -6.117 -27.699 -12.095 1.00 96.00 550 ARG A C 1
ATOM 4289 O O . ARG A 1 550 ? -5.347 -26.788 -12.373 1.00 96.00 550 ARG A O 1
ATOM 4296 N N . ARG A 1 551 ? -7.233 -27.955 -12.772 1.00 94.12 551 ARG A N 1
ATOM 4297 C CA . ARG A 1 551 ? -7.790 -27.197 -13.891 1.00 94.12 551 ARG A CA 1
ATOM 4298 C C . ARG A 1 551 ? -9.089 -26.532 -13.484 1.00 94.12 551 ARG A C 1
ATOM 4300 O O . ARG A 1 551 ? -9.999 -27.174 -12.958 1.00 94.12 551 ARG A O 1
ATOM 4307 N N . PHE A 1 552 ? -9.215 -25.275 -13.860 1.00 92.12 552 PHE A N 1
ATOM 4308 C CA . PHE A 1 552 ? -10.401 -24.468 -13.654 1.00 92.12 552 PHE A CA 1
ATOM 4309 C C . PHE A 1 552 ? -10.919 -24.000 -15.007 1.00 92.12 552 PHE A C 1
ATOM 4311 O O . PHE A 1 552 ? -10.169 -23.778 -15.956 1.00 92.12 552 PHE A O 1
ATOM 4318 N N . TYR A 1 553 ? -12.237 -23.914 -15.109 1.00 87.56 553 TYR A N 1
ATOM 4319 C CA . TYR A 1 553 ? -12.941 -23.717 -16.370 1.00 87.56 553 TYR A CA 1
ATOM 4320 C C . TYR A 1 553 ? -14.131 -22.798 -16.149 1.00 87.56 553 TYR A C 1
ATOM 4322 O O . TYR A 1 553 ? -14.918 -23.094 -15.245 1.00 87.56 553 TYR A O 1
ATOM 4330 N N . PRO A 1 554 ? -14.358 -21.812 -17.032 1.00 81.12 554 PRO A N 1
ATOM 4331 C CA . PRO A 1 554 ? -15.506 -20.921 -16.913 1.00 81.12 554 PRO A CA 1
ATOM 4332 C C . PRO A 1 554 ? -16.849 -21.629 -16.872 1.00 81.12 554 PRO A C 1
ATOM 4334 O O . PRO A 1 554 ? -17.629 -21.419 -15.952 1.00 81.12 554 PRO A O 1
ATOM 4337 N N . HIS A 1 555 ? -17.085 -22.551 -17.802 1.00 82.69 555 HIS A N 1
ATOM 4338 C CA . HIS A 1 555 ? -18.365 -23.251 -17.906 1.00 82.69 555 HIS A CA 1
ATOM 4339 C C . HIS A 1 555 ? -18.624 -24.263 -16.776 1.00 82.69 555 HIS A C 1
ATOM 4341 O O . HIS A 1 555 ? -19.764 -24.659 -16.580 1.00 82.69 555 HIS A O 1
ATOM 4347 N N . THR A 1 556 ? -17.585 -24.727 -16.069 1.00 85.44 556 THR A N 1
ATOM 4348 C CA . THR A 1 556 ? -17.746 -25.716 -14.984 1.00 85.44 556 THR A CA 1
ATOM 4349 C C . THR A 1 556 ? -17.749 -25.052 -13.609 1.00 85.44 556 THR A C 1
ATOM 4351 O O . THR A 1 556 ? -18.461 -25.499 -12.720 1.00 85.44 556 THR A O 1
ATOM 4354 N N . HIS A 1 557 ? -16.942 -24.009 -13.422 1.00 86.62 557 HIS A N 1
ATOM 4355 C CA . HIS A 1 557 ? -16.623 -23.470 -12.099 1.00 86.62 557 HIS A CA 1
ATOM 4356 C C . HIS A 1 557 ? -17.069 -22.012 -11.919 1.00 86.62 557 HIS A C 1
ATOM 4358 O O . HIS A 1 557 ? -16.823 -21.439 -10.865 1.00 86.62 557 HIS A O 1
ATOM 4364 N N . ASN A 1 558 ? -17.705 -21.409 -12.934 1.00 81.44 558 ASN A N 1
ATOM 4365 C CA . ASN A 1 558 ? -18.145 -20.010 -12.932 1.00 81.44 558 ASN A CA 1
ATOM 4366 C C . ASN A 1 558 ? -17.023 -19.016 -12.552 1.00 81.44 558 ASN A C 1
ATOM 4368 O O . ASN A 1 558 ? -17.232 -18.063 -11.805 1.00 81.44 558 ASN A O 1
ATOM 4372 N N . MET A 1 559 ? -15.810 -19.272 -13.047 1.00 77.88 559 MET A N 1
ATOM 4373 C CA . MET A 1 559 ? -14.600 -18.483 -12.794 1.00 77.88 559 MET A CA 1
ATOM 4374 C C . MET A 1 559 ? -13.713 -18.450 -14.045 1.00 77.88 559 MET A C 1
ATOM 4376 O O . MET A 1 559 ? -13.913 -19.250 -14.953 1.00 77.88 559 MET A O 1
ATOM 4380 N N . ASP A 1 560 ? -12.710 -17.577 -14.114 1.00 79.31 560 ASP A N 1
ATOM 4381 C CA . ASP A 1 560 ? -11.784 -17.589 -15.256 1.00 79.31 560 ASP A CA 1
ATOM 4382 C C . ASP A 1 560 ? -11.052 -18.943 -15.375 1.00 79.31 560 ASP A C 1
ATOM 4384 O O . ASP A 1 560 ? -10.892 -19.682 -14.404 1.00 79.31 560 ASP A O 1
ATOM 4388 N N . GLY A 1 561 ? -10.640 -19.315 -16.585 1.00 82.94 561 GLY A N 1
ATOM 4389 C CA . GLY A 1 561 ? -9.903 -20.555 -16.812 1.00 82.94 561 GLY A CA 1
ATOM 4390 C C . GLY A 1 561 ? -8.450 -20.432 -16.361 1.00 82.94 561 GLY A C 1
ATOM 4391 O O . GLY A 1 561 ? -7.742 -19.532 -16.802 1.00 82.94 561 GLY A O 1
ATOM 4392 N N . PHE A 1 562 ? -7.978 -21.345 -15.520 1.00 89.00 562 PHE A N 1
ATOM 4393 C CA . PHE A 1 562 ? -6.570 -21.401 -15.123 1.00 89.00 562 PHE A CA 1
ATOM 4394 C C . PHE A 1 562 ? -6.166 -22.817 -14.713 1.00 89.00 562 PHE A C 1
ATOM 4396 O O . PHE A 1 562 ? -6.999 -23.720 -14.595 1.00 89.00 562 PHE A O 1
ATOM 4403 N N . PHE A 1 563 ? -4.871 -23.015 -14.520 1.00 93.50 563 PHE A N 1
ATOM 4404 C CA . PHE A 1 563 ? -4.258 -24.281 -14.160 1.00 93.50 563 PHE A CA 1
ATOM 4405 C C . PHE A 1 563 ? -3.247 -24.072 -13.043 1.00 93.50 563 PHE A C 1
ATOM 4407 O O . PHE A 1 563 ? -2.577 -23.048 -13.018 1.00 93.50 563 PHE A O 1
ATOM 4414 N N . VAL A 1 564 ? -3.136 -25.040 -12.134 1.00 95.19 564 VAL A N 1
ATOM 4415 C CA . VAL A 1 564 ? -2.206 -25.011 -11.003 1.00 95.19 564 VAL A CA 1
ATOM 4416 C C . VAL A 1 564 ? -1.510 -26.361 -10.866 1.00 95.19 564 VAL A C 1
ATOM 4418 O O . VAL A 1 564 ? -2.162 -27.401 -10.769 1.00 95.19 564 VAL A O 1
ATOM 4421 N N . ALA A 1 565 ? -0.185 -26.337 -10.777 1.00 96.69 565 ALA A N 1
ATOM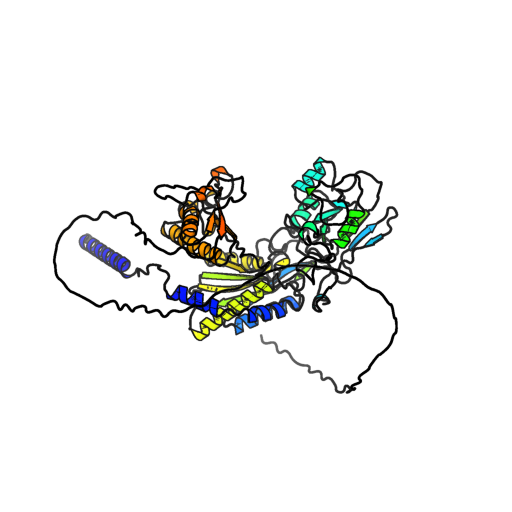 4422 C CA . ALA A 1 565 ? 0.661 -27.472 -10.445 1.00 96.69 565 ALA A CA 1
ATOM 4423 C C . ALA A 1 565 ? 1.605 -27.101 -9.298 1.00 96.69 565 ALA A C 1
ATOM 4425 O O . ALA A 1 565 ? 2.174 -26.012 -9.266 1.00 96.69 565 ALA A O 1
ATOM 4426 N N . LYS A 1 566 ? 1.810 -28.025 -8.359 1.00 97.00 566 LYS A N 1
ATOM 4427 C CA . LYS A 1 566 ? 2.778 -27.869 -7.271 1.00 97.00 566 LYS A CA 1
ATOM 4428 C C . LYS A 1 566 ? 3.891 -28.887 -7.455 1.00 97.00 566 LYS A C 1
ATOM 4430 O O . LYS A 1 566 ? 3.645 -30.091 -7.443 1.00 97.00 566 LYS A O 1
ATOM 4435 N N . LEU A 1 567 ? 5.114 -28.409 -7.631 1.00 97.25 567 LEU A N 1
ATOM 4436 C CA . LEU A 1 567 ? 6.307 -29.228 -7.787 1.00 97.25 567 LEU A CA 1
ATOM 4437 C C . LEU A 1 567 ? 7.161 -29.137 -6.525 1.00 97.25 567 LEU A C 1
ATOM 4439 O O . LEU A 1 567 ? 7.286 -28.074 -5.923 1.00 97.25 567 LEU A O 1
ATOM 4443 N N . LYS A 1 568 ? 7.766 -30.254 -6.127 1.00 96.44 568 LYS A N 1
ATOM 4444 C CA . LYS A 1 568 ? 8.793 -30.296 -5.085 1.00 96.44 568 LYS A CA 1
ATOM 4445 C C . LYS A 1 568 ? 10.140 -30.590 -5.727 1.00 96.44 568 LYS A C 1
ATOM 4447 O O . LYS A 1 568 ? 10.274 -31.629 -6.383 1.00 96.44 568 LYS A O 1
ATOM 4452 N N . LYS A 1 569 ? 11.124 -29.718 -5.508 1.00 95.88 569 LYS A N 1
ATOM 4453 C CA . LYS A 1 569 ? 12.512 -29.953 -5.911 1.00 95.88 569 LYS A CA 1
ATOM 4454 C C . LYS A 1 569 ? 13.116 -31.041 -5.039 1.00 95.88 569 LYS A C 1
ATOM 4456 O O . LYS A 1 569 ? 13.067 -30.962 -3.814 1.00 95.88 569 LYS A O 1
ATOM 4461 N N . ILE A 1 570 ? 13.627 -32.089 -5.673 1.00 95.31 570 ILE A N 1
ATOM 4462 C CA . ILE A 1 570 ? 14.227 -33.235 -4.983 1.00 95.31 570 ILE A CA 1
ATOM 4463 C C . ILE A 1 570 ? 15.731 -33.045 -4.848 1.00 95.31 570 ILE A C 1
ATOM 4465 O O . ILE A 1 570 ? 16.271 -33.326 -3.786 1.00 95.31 570 ILE A O 1
ATOM 4469 N N . SER A 1 571 ? 16.383 -32.553 -5.901 1.00 92.31 571 SER A N 1
ATOM 4470 C CA . SER A 1 571 ? 17.821 -32.280 -5.912 1.00 92.31 571 SER A CA 1
ATOM 4471 C C . SER A 1 571 ? 18.195 -31.284 -7.009 1.00 92.31 571 SER A C 1
ATOM 4473 O O . SER A 1 571 ? 17.445 -31.119 -7.973 1.00 92.31 571 SER A O 1
ATOM 4475 N N . ASN A 1 572 ? 19.389 -30.703 -6.910 1.00 87.56 572 ASN A N 1
ATOM 4476 C CA . ASN A 1 572 ? 20.005 -29.852 -7.933 1.00 87.56 572 ASN A CA 1
ATOM 4477 C C . ASN A 1 572 ? 20.560 -30.628 -9.139 1.00 87.56 572 ASN A C 1
ATOM 4479 O O . ASN A 1 572 ? 20.958 -30.023 -10.131 1.00 87.56 572 ASN A O 1
ATOM 4483 N N . ASN A 1 573 ? 20.581 -31.963 -9.083 1.00 85.62 573 ASN A N 1
ATOM 4484 C CA . ASN A 1 573 ? 21.019 -32.780 -10.210 1.00 85.62 573 ASN A CA 1
ATOM 4485 C C . ASN A 1 573 ? 20.087 -32.594 -11.415 1.00 85.62 573 ASN A C 1
ATOM 4487 O O . ASN A 1 573 ? 18.862 -32.697 -11.304 1.00 85.62 573 ASN A O 1
ATOM 4491 N N . ILE A 1 574 ? 20.682 -32.357 -12.580 1.00 82.81 574 ILE A N 1
ATOM 4492 C CA . ILE A 1 574 ? 19.973 -32.322 -13.857 1.00 82.81 574 ILE A CA 1
ATOM 4493 C C . ILE A 1 574 ? 19.982 -33.754 -14.414 1.00 82.81 574 ILE A C 1
ATOM 4495 O O . ILE A 1 574 ? 21.062 -34.351 -14.471 1.00 82.81 574 ILE A O 1
ATOM 4499 N N . PRO A 1 575 ? 18.827 -34.332 -14.805 1.00 80.94 575 PRO A N 1
ATOM 4500 C CA . PRO A 1 575 ? 18.794 -35.658 -15.417 1.00 80.94 575 PRO A CA 1
ATOM 4501 C C . PRO A 1 575 ? 19.725 -35.694 -16.637 1.00 80.94 575 PRO A C 1
ATOM 4503 O O . PRO A 1 575 ? 19.614 -34.849 -17.525 1.00 80.94 575 PRO A O 1
ATOM 4506 N N . SER A 1 576 ? 20.664 -36.644 -16.685 1.00 53.44 576 SER A N 1
ATOM 4507 C CA . SER A 1 576 ? 21.564 -36.791 -17.832 1.00 53.44 576 SER A CA 1
ATOM 4508 C C . SER A 1 576 ? 20.769 -37.238 -19.058 1.00 53.44 576 SER A C 1
ATOM 4510 O O . SER A 1 576 ? 20.139 -38.294 -19.023 1.00 53.44 576 SER A O 1
ATOM 4512 N N . THR A 1 577 ? 20.815 -36.462 -20.140 1.00 51.12 577 THR A N 1
ATOM 4513 C CA . THR A 1 577 ? 20.235 -36.814 -21.442 1.00 51.12 577 THR A CA 1
ATOM 4514 C C . THR A 1 577 ? 20.953 -38.028 -22.034 1.00 51.12 577 THR A C 1
ATOM 4516 O O . THR A 1 577 ? 21.973 -37.890 -22.706 1.00 51.12 577 THR A O 1
ATOM 4519 N N . ALA A 1 578 ? 20.430 -39.220 -21.769 1.00 38.53 578 ALA A N 1
ATOM 4520 C CA . ALA A 1 578 ? 20.570 -40.369 -22.648 1.00 38.53 578 ALA A CA 1
ATOM 4521 C C . ALA A 1 578 ? 19.210 -40.548 -23.333 1.00 38.53 578 ALA A C 1
ATOM 4523 O O . ALA A 1 578 ? 18.200 -40.588 -22.638 1.00 38.53 578 ALA A O 1
ATOM 4524 N N . GLU A 1 579 ? 19.231 -40.619 -24.667 1.00 36.16 579 GLU A N 1
ATOM 4525 C CA . GLU A 1 579 ? 18.096 -40.624 -25.609 1.00 36.16 579 GLU A CA 1
ATOM 4526 C C . GLU A 1 579 ? 17.653 -39.220 -26.065 1.00 36.16 579 GLU A C 1
ATOM 4528 O O . GLU A 1 579 ? 16.728 -38.598 -25.544 1.00 36.16 579 GLU A O 1
ATOM 4533 N N . GLU A 1 580 ? 18.354 -38.716 -27.088 1.00 36.66 580 GLU A N 1
ATOM 4534 C CA . GLU A 1 580 ? 17.776 -37.791 -28.063 1.00 36.66 580 GLU A CA 1
ATOM 4535 C C . GLU A 1 580 ? 16.564 -38.492 -28.695 1.00 36.66 580 GLU A C 1
ATOM 4537 O O . GLU A 1 580 ? 16.712 -39.417 -29.488 1.00 36.66 580 GLU A O 1
ATOM 4542 N N . ILE A 1 581 ? 15.361 -38.100 -28.282 1.00 36.38 581 ILE A N 1
ATOM 4543 C CA . ILE A 1 581 ? 14.132 -38.445 -28.993 1.00 36.38 581 ILE A CA 1
ATOM 4544 C C . ILE A 1 581 ? 14.072 -37.482 -30.177 1.00 36.38 581 ILE A C 1
ATOM 4546 O O . ILE A 1 581 ? 13.876 -36.282 -29.979 1.00 36.38 581 ILE A O 1
ATOM 4550 N N . GLU A 1 582 ? 14.291 -38.003 -31.384 1.00 32.91 582 GLU A N 1
ATOM 4551 C CA . GLU A 1 582 ? 13.948 -37.314 -32.626 1.00 32.91 582 GLU A CA 1
ATOM 4552 C C . GLU A 1 582 ? 12.460 -36.929 -32.564 1.00 32.91 582 GLU A C 1
ATOM 4554 O O . GLU A 1 582 ? 11.584 -37.779 -32.395 1.00 32.91 582 GLU A O 1
ATOM 4559 N N . GLU A 1 583 ? 12.165 -35.630 -32.624 1.00 37.59 583 GLU A N 1
ATOM 4560 C CA . GLU A 1 583 ? 10.798 -35.136 -32.767 1.00 37.59 583 GLU A CA 1
ATOM 4561 C C . GLU A 1 583 ? 10.298 -35.508 -34.175 1.00 37.59 583 GLU A C 1
ATOM 4563 O O . GLU A 1 583 ? 10.663 -34.867 -35.157 1.00 37.59 583 GLU A O 1
ATOM 4568 N N . GLU A 1 584 ? 9.477 -36.557 -34.293 1.00 31.25 584 GLU A N 1
ATOM 4569 C CA . GLU A 1 584 ? 8.717 -36.828 -35.520 1.00 31.25 584 GLU A CA 1
ATOM 4570 C C . GLU A 1 584 ? 7.665 -35.721 -35.723 1.00 31.25 584 GLU A C 1
ATOM 4572 O O . GLU A 1 584 ? 6.599 -35.719 -35.096 1.00 31.25 584 GLU A O 1
ATOM 4577 N N . GLU A 1 585 ? 7.947 -34.767 -36.613 1.00 33.72 585 GLU A N 1
ATOM 4578 C CA . GLU A 1 585 ? 6.904 -33.936 -37.217 1.00 33.72 585 GLU A CA 1
ATOM 4579 C C . GLU A 1 585 ? 6.008 -34.801 -38.131 1.00 33.72 585 GLU A C 1
ATOM 4581 O O . GLU A 1 585 ? 6.504 -35.685 -38.834 1.00 33.72 585 GLU A O 1
ATOM 4586 N N . PRO A 1 586 ? 4.680 -34.580 -38.161 1.00 30.72 586 PRO A N 1
ATOM 4587 C CA . PRO A 1 586 ? 3.795 -35.323 -39.050 1.00 30.72 586 PRO A CA 1
ATOM 4588 C C . PRO A 1 586 ? 4.089 -34.979 -40.518 1.00 30.72 586 PRO A C 1
ATOM 4590 O O . PRO A 1 586 ? 4.085 -33.813 -40.903 1.00 30.72 586 PRO A O 1
ATOM 4593 N N . ALA A 1 587 ? 4.311 -36.019 -41.325 1.00 29.05 587 ALA A N 1
ATOM 4594 C CA . ALA A 1 587 ? 4.650 -35.937 -42.742 1.00 29.05 587 ALA A CA 1
ATOM 4595 C C . ALA A 1 587 ? 3.664 -35.080 -43.561 1.00 29.05 587 ALA A C 1
ATOM 4597 O O . ALA A 1 587 ? 2.465 -35.361 -43.609 1.00 29.05 587 ALA A O 1
ATOM 4598 N N . GLU A 1 588 ? 4.196 -34.074 -44.259 1.00 29.62 588 GLU A N 1
ATOM 4599 C CA . GLU A 1 588 ? 3.548 -33.456 -45.416 1.00 29.62 588 GLU A CA 1
ATOM 4600 C C . GLU A 1 588 ? 3.594 -34.435 -46.600 1.00 29.62 588 GLU A C 1
ATOM 4602 O O . GLU A 1 588 ? 4.662 -34.921 -46.980 1.00 29.62 588 GLU A O 1
ATOM 4607 N N . GLU A 1 589 ? 2.439 -34.706 -47.210 1.00 27.73 589 GLU A N 1
ATOM 4608 C CA . GLU A 1 589 ? 2.358 -35.371 -48.510 1.00 27.73 589 GLU A CA 1
ATOM 4609 C C . GLU A 1 589 ? 3.173 -34.585 -49.548 1.00 27.73 589 GLU A C 1
ATOM 4611 O O . GLU A 1 589 ? 2.863 -33.434 -49.868 1.00 27.73 589 GLU A O 1
ATOM 4616 N N . LYS A 1 590 ? 4.194 -35.222 -50.129 1.00 28.23 590 LYS A N 1
ATOM 4617 C CA . LYS A 1 590 ? 4.783 -34.771 -51.389 1.00 28.23 590 LYS A CA 1
ATOM 4618 C C . LYS A 1 590 ? 4.629 -35.838 -52.454 1.00 28.23 590 LYS A C 1
ATOM 4620 O O . LYS A 1 590 ? 5.126 -36.952 -52.329 1.00 28.23 590 LYS A O 1
ATOM 4625 N N . ASN A 1 591 ? 3.944 -35.414 -53.512 1.00 26.94 591 ASN A N 1
ATOM 4626 C CA . ASN A 1 591 ? 3.888 -36.054 -54.811 1.00 26.94 591 ASN A CA 1
ATOM 4627 C C . ASN A 1 591 ? 5.277 -36.503 -55.271 1.00 26.94 591 ASN A C 1
ATOM 4629 O O . ASN A 1 591 ? 6.240 -35.732 -55.257 1.00 26.94 591 ASN A O 1
ATOM 4633 N N . SER A 1 592 ? 5.312 -37.747 -55.729 1.00 24.52 592 SER A N 1
ATOM 4634 C CA . SER A 1 592 ? 6.382 -38.367 -56.492 1.00 24.52 592 SER A CA 1
ATOM 4635 C C . SER A 1 592 ? 6.789 -37.519 -57.696 1.00 24.52 592 SER A C 1
ATOM 4637 O O . SER A 1 592 ? 5.929 -37.126 -58.483 1.00 24.52 592 SER A O 1
ATOM 4639 N N . ASN A 1 593 ? 8.093 -37.316 -57.865 1.00 26.81 593 ASN A N 1
ATOM 4640 C CA . ASN A 1 593 ? 8.754 -37.398 -59.164 1.00 26.81 593 ASN A CA 1
ATOM 4641 C C . ASN A 1 593 ? 10.241 -37.690 -58.934 1.00 26.81 593 ASN A C 1
ATOM 4643 O O . ASN A 1 593 ? 10.960 -36.873 -58.361 1.00 26.81 593 ASN A O 1
ATOM 4647 N N . ASP A 1 594 ? 10.642 -38.881 -59.373 1.00 29.06 594 ASP A N 1
ATOM 4648 C CA . ASP A 1 594 ? 12.019 -39.350 -59.493 1.00 29.06 594 ASP A CA 1
ATOM 4649 C C . ASP A 1 594 ? 12.840 -38.470 -60.438 1.00 29.06 594 ASP A C 1
ATOM 4651 O O . ASP A 1 594 ? 12.362 -38.083 -61.506 1.00 29.06 594 ASP A O 1
ATOM 4655 N N . SER A 1 595 ? 14.113 -38.279 -60.090 1.00 28.27 595 SER A N 1
ATOM 4656 C CA . SER A 1 595 ? 15.225 -38.592 -60.996 1.00 28.27 595 SER A CA 1
ATOM 4657 C C . SER A 1 595 ? 16.550 -38.552 -60.230 1.00 28.27 595 SER A C 1
ATOM 4659 O O . SER A 1 595 ? 16.925 -37.510 -59.687 1.00 28.27 595 SER A O 1
ATOM 4661 N N . ASP A 1 596 ? 17.225 -39.698 -60.223 1.00 27.45 596 ASP A N 1
ATOM 4662 C CA . ASP A 1 596 ? 18.585 -39.942 -59.747 1.00 27.45 596 ASP A CA 1
ATOM 4663 C C . ASP A 1 596 ? 19.633 -39.038 -60.423 1.00 27.45 596 ASP A C 1
ATOM 4665 O O . ASP A 1 596 ? 19.543 -38.796 -61.626 1.00 27.45 596 ASP A O 1
ATOM 4669 N N . ASP A 1 597 ? 20.674 -38.634 -59.681 1.00 26.78 597 ASP A N 1
ATOM 4670 C CA . ASP A 1 597 ? 22.057 -38.841 -60.137 1.00 26.78 597 ASP A CA 1
ATOM 4671 C C . ASP A 1 597 ? 23.063 -38.816 -58.968 1.00 26.78 597 ASP A C 1
ATOM 4673 O O . ASP A 1 597 ? 22.878 -38.151 -57.944 1.00 26.78 597 ASP A O 1
ATOM 4677 N N . ASP A 1 598 ? 24.115 -39.602 -59.147 1.00 25.95 598 ASP A N 1
ATOM 4678 C CA . ASP A 1 598 ? 25.072 -40.122 -58.174 1.00 25.95 598 ASP A CA 1
ATOM 4679 C C . ASP A 1 598 ? 26.330 -39.225 -58.023 1.00 25.95 598 ASP A C 1
ATOM 4681 O O . ASP A 1 598 ? 26.580 -38.311 -58.807 1.00 25.95 598 ASP A O 1
ATOM 4685 N N . THR A 1 599 ? 27.183 -39.589 -57.054 1.00 26.09 599 THR A N 1
ATOM 4686 C CA . THR A 1 599 ? 28.650 -39.382 -56.942 1.00 26.09 599 THR A CA 1
ATOM 4687 C C . THR A 1 599 ? 29.238 -38.518 -55.799 1.00 26.09 599 THR A C 1
ATOM 4689 O O . THR A 1 599 ? 29.483 -37.323 -55.892 1.00 26.09 599 THR A O 1
ATOM 4692 N N . SER A 1 600 ? 29.655 -39.246 -54.750 1.00 25.28 600 SER A N 1
ATOM 4693 C CA . SER A 1 600 ? 31.007 -39.294 -54.137 1.00 25.28 600 SER A CA 1
ATOM 4694 C C . SER A 1 600 ? 31.678 -38.051 -53.503 1.00 25.28 600 SER A C 1
ATOM 4696 O O . SER A 1 600 ? 32.036 -37.107 -54.193 1.00 25.28 600 SER A O 1
ATOM 4698 N N . ALA A 1 601 ? 32.068 -38.156 -52.214 1.00 26.39 601 ALA A N 1
ATOM 4699 C CA . ALA A 1 601 ? 33.480 -38.258 -51.765 1.00 26.39 601 ALA A CA 1
ATOM 4700 C C . ALA A 1 601 ? 33.673 -38.145 -50.222 1.00 26.39 601 ALA A C 1
ATOM 4702 O O . ALA A 1 601 ? 33.382 -37.126 -49.611 1.00 26.39 601 ALA A O 1
ATOM 4703 N N . LYS A 1 602 ? 34.219 -39.224 -49.619 1.00 25.17 602 LYS A N 1
ATOM 4704 C CA . LYS A 1 602 ? 35.366 -39.328 -48.664 1.00 25.17 602 LYS A CA 1
ATOM 4705 C C . LYS A 1 602 ? 35.812 -38.039 -47.913 1.00 25.17 602 LYS A C 1
ATOM 4707 O O . LYS A 1 602 ? 35.995 -37.014 -48.536 1.00 25.17 602 LYS A O 1
ATOM 4712 N N . SER A 1 603 ? 36.282 -38.006 -46.654 1.00 24.48 603 SER A N 1
ATOM 4713 C CA . SER A 1 603 ? 36.730 -39.004 -45.664 1.00 24.48 603 SER A CA 1
ATOM 4714 C C . SER A 1 603 ? 37.535 -38.279 -44.547 1.00 24.48 603 SER A C 1
ATOM 4716 O O . SER A 1 603 ? 38.348 -37.420 -44.868 1.00 24.48 603 SER A O 1
ATOM 4718 N N . ARG A 1 604 ? 37.471 -38.801 -43.302 1.00 24.44 604 ARG A N 1
ATOM 4719 C CA . ARG A 1 604 ? 38.482 -38.776 -42.197 1.00 24.44 604 ARG A CA 1
ATOM 4720 C C . ARG A 1 604 ? 38.746 -37.474 -41.409 1.00 24.44 604 ARG A C 1
ATOM 4722 O O . ARG A 1 604 ? 39.335 -36.547 -41.942 1.00 24.44 604 ARG A O 1
ATOM 4729 N N . ARG A 1 605 ? 38.646 -37.567 -40.064 1.00 23.44 605 ARG A N 1
ATOM 4730 C CA . ARG A 1 605 ? 39.821 -37.667 -39.153 1.00 23.44 605 ARG A CA 1
ATOM 4731 C C . ARG A 1 605 ? 39.455 -38.124 -37.723 1.00 23.44 605 ARG A C 1
ATOM 4733 O O . ARG A 1 605 ? 38.365 -37.890 -37.225 1.00 23.44 605 ARG A O 1
ATOM 4740 N N . MET A 1 606 ? 40.406 -38.845 -37.123 1.00 24.59 606 MET A N 1
ATOM 4741 C CA . MET A 1 606 ? 40.342 -39.757 -35.973 1.00 24.59 606 MET A CA 1
ATOM 4742 C C . MET A 1 606 ? 40.284 -39.138 -34.563 1.00 24.59 606 MET A C 1
ATOM 4744 O O . MET A 1 606 ? 40.900 -38.113 -34.281 1.00 24.59 606 MET A O 1
ATOM 4748 N N . LYS A 1 607 ? 39.676 -39.926 -33.659 1.00 23.33 607 LYS A N 1
ATOM 4749 C CA . LYS A 1 607 ? 39.785 -39.937 -32.186 1.00 23.33 607 LYS A CA 1
ATOM 4750 C C . LYS A 1 607 ? 41.224 -40.178 -31.690 1.00 23.33 607 LYS A C 1
ATOM 4752 O O . LYS A 1 607 ? 41.922 -41.044 -32.212 1.00 23.33 607 LYS A O 1
ATOM 4757 N N . ARG A 1 608 ? 41.604 -39.529 -30.579 1.00 22.36 608 ARG A N 1
ATOM 4758 C CA . ARG A 1 608 ? 42.764 -39.885 -29.734 1.00 22.36 608 ARG A CA 1
ATOM 4759 C C . ARG A 1 608 ? 42.280 -40.313 -28.339 1.00 22.36 608 ARG A C 1
ATOM 4761 O O . ARG A 1 608 ? 41.698 -39.510 -27.623 1.00 22.36 608 ARG A O 1
ATOM 4768 N N . LYS A 1 609 ? 42.545 -41.572 -27.965 1.00 23.23 609 LYS A N 1
ATOM 4769 C CA . LYS A 1 609 ? 42.484 -42.119 -26.593 1.00 23.23 609 LYS A CA 1
ATOM 4770 C C . LYS A 1 609 ? 43.873 -42.027 -25.937 1.00 23.23 609 LYS A C 1
ATOM 4772 O O . LYS A 1 609 ? 44.870 -42.304 -26.598 1.00 23.23 609 LYS A O 1
ATOM 4777 N N . LYS A 1 610 ? 43.917 -41.748 -24.633 1.00 24.47 610 LYS A N 1
ATOM 4778 C CA . LYS A 1 610 ? 44.923 -42.182 -23.633 1.00 24.47 610 LYS A CA 1
ATOM 4779 C C . LYS A 1 610 ? 44.141 -42.284 -22.310 1.00 24.47 610 LYS A C 1
ATOM 4781 O O . LYS A 1 610 ? 43.347 -41.396 -22.049 1.00 24.47 610 LYS A O 1
ATOM 4786 N N . GLY A 1 611 ? 44.201 -43.320 -21.480 1.00 24.42 611 GLY A N 1
ATOM 4787 C CA . GLY A 1 611 ? 45.225 -44.341 -21.274 1.00 24.42 611 GLY A CA 1
ATOM 4788 C C . GLY A 1 611 ? 45.669 -44.261 -19.810 1.00 24.42 611 GLY A C 1
ATOM 4789 O O . GLY A 1 611 ? 46.418 -43.358 -19.460 1.00 24.42 611 GLY A O 1
ATOM 4790 N N . SER A 1 612 ? 45.156 -45.170 -18.979 1.00 23.12 612 SER A N 1
ATOM 4791 C CA . SER A 1 612 ? 45.430 -45.344 -17.546 1.00 23.12 612 SER A CA 1
ATOM 4792 C C . SER A 1 612 ? 46.857 -45.818 -17.252 1.00 23.12 612 SER A C 1
ATOM 4794 O O . SER A 1 612 ? 47.396 -46.594 -18.042 1.00 23.12 612 SER A O 1
ATOM 4796 N N . LYS A 1 613 ? 47.378 -45.521 -16.053 1.00 25.25 613 LYS A N 1
ATOM 4797 C CA . LYS A 1 613 ? 48.150 -46.484 -15.242 1.00 25.25 613 LYS A CA 1
ATOM 4798 C C . LYS A 1 613 ? 48.223 -46.058 -13.770 1.00 25.25 613 LYS A C 1
ATOM 4800 O O . LYS A 1 613 ? 48.344 -44.878 -13.464 1.00 25.25 613 LYS A O 1
ATOM 4805 N N . ALA A 1 614 ? 48.103 -47.068 -12.915 1.00 26.69 614 ALA A N 1
ATOM 4806 C CA . ALA A 1 614 ? 48.098 -47.050 -11.460 1.00 26.69 614 ALA A CA 1
ATOM 4807 C C . ALA A 1 614 ? 49.511 -46.987 -10.855 1.00 26.69 614 ALA A C 1
ATOM 4809 O O . ALA A 1 614 ? 50.481 -47.332 -11.529 1.00 26.69 614 ALA A O 1
ATOM 4810 N N . ASN A 1 615 ? 49.591 -46.654 -9.563 1.00 23.92 615 ASN A N 1
ATOM 4811 C CA . ASN A 1 615 ? 50.495 -47.334 -8.638 1.00 23.92 615 ASN A CA 1
ATOM 4812 C C . ASN A 1 615 ? 49.935 -47.308 -7.206 1.00 23.92 615 ASN A C 1
ATOM 4814 O O . ASN A 1 615 ? 49.183 -46.412 -6.833 1.00 23.92 615 ASN A O 1
ATOM 4818 N N . ASP A 1 616 ? 50.285 -48.359 -6.480 1.00 26.97 616 ASP A N 1
ATOM 4819 C CA . ASP A 1 616 ? 49.639 -48.937 -5.305 1.00 26.97 616 ASP A CA 1
ATOM 4820 C C . ASP A 1 616 ? 50.412 -48.630 -4.001 1.00 26.97 616 ASP A C 1
ATOM 4822 O O . ASP A 1 616 ? 51.576 -48.241 -4.064 1.00 26.97 616 ASP A O 1
ATOM 4826 N N . SER A 1 617 ? 49.759 -48.897 -2.858 1.00 26.42 617 SER A N 1
ATOM 4827 C CA . SER A 1 617 ? 50.294 -49.424 -1.579 1.00 26.42 617 SER A CA 1
ATOM 4828 C C . SER A 1 617 ? 49.905 -48.685 -0.276 1.00 26.42 617 SER A C 1
ATOM 4830 O O . SER A 1 617 ? 50.508 -47.686 0.103 1.00 26.42 617 SER A O 1
ATOM 4832 N N . ASN A 1 618 ? 48.918 -49.278 0.420 1.00 25.08 618 ASN A N 1
ATOM 4833 C CA . ASN A 1 618 ? 48.826 -49.642 1.854 1.00 25.08 618 ASN A CA 1
ATOM 4834 C C . ASN A 1 618 ? 49.454 -48.752 2.955 1.00 25.08 618 ASN A C 1
ATOM 4836 O O . ASN A 1 618 ? 50.670 -48.626 3.016 1.00 25.08 618 ASN A O 1
ATOM 4840 N N . ASN A 1 619 ? 48.686 -48.417 4.012 1.00 24.23 619 ASN A N 1
ATOM 4841 C CA . ASN A 1 619 ? 48.540 -49.282 5.205 1.00 24.23 619 ASN A CA 1
ATOM 4842 C C . ASN A 1 619 ? 47.433 -48.801 6.187 1.00 24.23 619 ASN A C 1
ATOM 4844 O O . ASN A 1 619 ? 46.987 -47.660 6.163 1.00 24.23 619 ASN A O 1
ATOM 4848 N N . LYS A 1 620 ? 46.997 -49.752 7.017 1.00 27.52 620 LYS A N 1
ATOM 4849 C CA . LYS A 1 620 ? 45.782 -49.904 7.837 1.00 27.52 620 LYS A CA 1
ATOM 4850 C C . LYS A 1 620 ? 45.633 -49.049 9.115 1.00 27.52 620 LYS A C 1
ATOM 4852 O O . LYS A 1 620 ? 46.605 -48.768 9.799 1.00 27.52 620 LYS A O 1
ATOM 4857 N N . ASN A 1 621 ? 44.348 -48.868 9.465 1.00 24.89 621 ASN A N 1
ATOM 4858 C CA . ASN A 1 621 ? 43.654 -48.938 10.771 1.00 24.89 621 ASN A CA 1
ATOM 4859 C C . ASN A 1 621 ? 44.249 -48.267 12.027 1.00 24.89 621 ASN A C 1
ATOM 4861 O O . ASN A 1 621 ? 45.306 -48.660 12.499 1.00 24.89 621 ASN A O 1
ATOM 4865 N N . LEU A 1 622 ? 43.420 -47.490 12.741 1.00 25.09 622 LEU A N 1
ATOM 4866 C CA . LEU A 1 622 ? 42.659 -47.956 13.922 1.00 25.09 622 LEU A CA 1
ATOM 4867 C C . LEU A 1 622 ? 41.882 -46.789 14.566 1.00 25.09 622 LEU A C 1
ATOM 4869 O O . LEU A 1 622 ? 42.433 -45.738 14.868 1.00 25.09 622 LEU A O 1
ATOM 4873 N N . ASN A 1 623 ? 40.591 -47.016 14.804 1.00 23.94 623 ASN A N 1
ATOM 4874 C CA . ASN A 1 623 ? 39.760 -46.280 15.764 1.00 23.94 623 ASN A CA 1
ATOM 4875 C C . ASN A 1 623 ? 39.959 -46.942 17.150 1.00 23.94 623 ASN A C 1
ATOM 4877 O O . ASN A 1 623 ? 40.288 -48.134 17.173 1.00 23.94 623 ASN A O 1
ATOM 4881 N N . PRO A 1 624 ? 39.697 -46.276 18.294 1.00 31.95 624 PRO A N 1
ATOM 4882 C CA . PRO A 1 624 ? 38.355 -46.441 18.866 1.00 31.95 624 PRO A CA 1
ATOM 4883 C C . PRO A 1 624 ? 37.797 -45.265 19.703 1.00 31.95 624 PRO A C 1
ATOM 4885 O O . PRO A 1 624 ? 38.500 -44.440 20.276 1.00 31.95 624 PRO A O 1
ATOM 4888 N N . LYS A 1 625 ? 36.462 -45.289 19.816 1.00 24.36 625 LYS A N 1
ATOM 4889 C CA . LYS A 1 625 ? 35.591 -44.589 20.780 1.00 24.36 625 LYS A CA 1
ATOM 4890 C C . LYS A 1 625 ? 35.919 -44.957 22.245 1.00 24.36 625 LYS A C 1
ATOM 4892 O O . LYS A 1 625 ? 36.305 -46.098 22.473 1.00 24.36 625 LYS A O 1
ATOM 4897 N N . ILE A 1 626 ? 35.539 -44.105 23.221 1.00 25.34 626 ILE A N 1
ATOM 4898 C CA . ILE A 1 626 ? 34.489 -44.358 24.260 1.00 25.34 626 ILE A CA 1
ATOM 4899 C C . ILE A 1 626 ? 34.503 -43.328 25.433 1.00 25.34 626 ILE A C 1
ATOM 4901 O O . ILE A 1 626 ? 35.487 -43.186 26.138 1.00 25.34 626 ILE A O 1
ATOM 4905 N N . LYS A 1 627 ? 33.326 -42.691 25.625 1.00 23.97 627 LYS A N 1
ATOM 4906 C CA . LYS A 1 627 ? 32.508 -42.357 26.832 1.00 23.97 627 LYS A CA 1
ATOM 4907 C C . LYS A 1 627 ? 33.026 -41.625 28.106 1.00 23.97 627 LYS A C 1
ATOM 4909 O O . LYS A 1 627 ? 33.837 -42.146 28.849 1.00 23.97 627 LYS A O 1
ATOM 4914 N N . LYS A 1 628 ? 32.215 -40.594 28.439 1.00 23.19 628 LYS A N 1
ATOM 4915 C CA . LYS A 1 628 ? 31.395 -40.284 29.656 1.00 23.19 628 LYS A CA 1
ATOM 4916 C C . LYS A 1 628 ? 32.008 -39.982 31.042 1.00 23.19 628 LYS A C 1
ATOM 4918 O O . LYS A 1 628 ? 32.612 -40.850 31.650 1.00 23.19 628 LYS A O 1
ATOM 4923 N N . GLY A 1 629 ? 31.460 -38.885 31.603 1.00 23.19 629 GLY A N 1
ATOM 4924 C CA . GLY A 1 629 ? 31.001 -38.693 33.000 1.00 23.19 629 GLY A CA 1
ATOM 4925 C C . GLY A 1 629 ? 32.008 -37.982 33.910 1.00 23.19 629 GLY A C 1
ATOM 4926 O O . GLY A 1 629 ? 33.198 -38.157 33.709 1.00 23.19 629 GLY A O 1
ATOM 4927 N N . SER A 1 630 ? 31.667 -37.200 34.936 1.00 24.48 630 SER A N 1
ATOM 4928 C CA . SER A 1 630 ? 30.461 -36.525 35.461 1.00 24.48 630 SER A CA 1
ATOM 4929 C C . SER A 1 630 ? 30.911 -35.816 36.764 1.00 24.48 630 SER A C 1
ATOM 4931 O O . SER A 1 630 ? 31.857 -36.294 37.381 1.00 24.48 630 SER A O 1
ATOM 4933 N N . ASP A 1 631 ? 30.196 -34.761 37.192 1.00 25.72 631 ASP A N 1
ATOM 4934 C CA . ASP A 1 631 ? 30.126 -34.223 38.579 1.00 25.72 631 ASP A CA 1
ATOM 4935 C C . ASP A 1 631 ? 31.389 -33.526 39.167 1.00 25.72 631 ASP A C 1
ATOM 4937 O O . ASP A 1 631 ? 32.511 -33.887 38.853 1.00 25.72 631 ASP A O 1
ATOM 4941 N N . ALA A 1 632 ? 31.359 -32.507 40.042 1.00 25.80 632 ALA A N 1
ATOM 4942 C CA . ALA A 1 632 ? 30.319 -31.713 40.696 1.00 25.80 632 ALA A CA 1
ATOM 4943 C C . ALA A 1 632 ? 30.911 -30.403 41.300 1.00 25.80 632 ALA A C 1
ATOM 4945 O O . ALA A 1 632 ? 32.105 -30.290 41.552 1.00 25.80 632 ALA A O 1
ATOM 4946 N N . LYS A 1 633 ? 29.988 -29.454 41.522 1.00 24.98 633 LYS A N 1
ATOM 4947 C CA . LYS A 1 633 ? 29.875 -28.280 42.426 1.00 24.98 633 LYS A CA 1
ATOM 4948 C C . LYS A 1 633 ? 30.960 -27.962 43.483 1.00 24.98 633 LYS A C 1
ATOM 4950 O O . LYS A 1 633 ? 31.337 -28.828 44.254 1.00 24.98 633 LYS A O 1
ATOM 4955 N N . HIS A 1 634 ? 31.222 -26.657 43.650 1.00 26.33 634 HIS A N 1
ATOM 4956 C CA . HIS A 1 634 ? 31.264 -25.824 44.886 1.00 26.33 634 HIS A CA 1
ATOM 4957 C C . HIS A 1 634 ? 31.752 -24.421 44.440 1.00 26.33 634 HIS A C 1
ATOM 4959 O O . HIS A 1 634 ? 32.515 -24.335 43.489 1.00 26.33 634 HIS A O 1
ATOM 4965 N N . GLU A 1 635 ? 31.440 -23.249 44.989 1.00 24.88 635 GLU A N 1
ATOM 4966 C CA . GLU A 1 635 ? 30.451 -22.685 45.908 1.00 24.88 635 GLU A CA 1
ATOM 4967 C C . GLU A 1 635 ? 30.686 -21.154 45.874 1.00 24.88 635 GLU A C 1
ATOM 4969 O O . GLU A 1 635 ? 31.677 -20.668 45.329 1.00 24.88 635 GLU A O 1
ATOM 4974 N N . LYS A 1 636 ? 29.736 -20.394 46.410 1.00 25.03 636 LYS A N 1
ATOM 4975 C CA . LYS A 1 636 ? 29.600 -18.929 46.362 1.00 25.03 636 LYS A CA 1
ATOM 4976 C C . LYS A 1 636 ? 30.690 -18.158 47.130 1.00 25.03 636 LYS A C 1
ATOM 4978 O O . LYS A 1 636 ? 31.095 -18.610 48.192 1.00 25.03 636 LYS A O 1
ATOM 4983 N N . ALA A 1 637 ? 30.942 -16.900 46.738 1.00 24.66 637 ALA A N 1
ATOM 4984 C CA . ALA A 1 637 ? 31.026 -15.769 47.681 1.00 24.66 637 ALA A CA 1
ATOM 4985 C C . ALA A 1 637 ? 30.893 -14.398 46.979 1.00 24.66 637 ALA A C 1
ATOM 4987 O O . ALA A 1 637 ? 31.481 -14.152 45.931 1.00 24.66 637 ALA A O 1
ATOM 4988 N N . ASN A 1 638 ? 30.100 -13.522 47.603 1.00 25.41 638 ASN A N 1
ATOM 4989 C CA . ASN A 1 638 ? 29.823 -12.124 47.257 1.00 25.41 638 ASN A CA 1
ATOM 4990 C C . ASN A 1 638 ? 31.018 -11.186 47.515 1.00 25.41 638 ASN A C 1
ATOM 4992 O O . ASN A 1 638 ? 31.800 -11.426 48.430 1.00 25.41 638 ASN A O 1
ATOM 4996 N N . GLY A 1 639 ? 31.050 -10.033 46.834 1.00 24.19 639 GLY A N 1
ATOM 4997 C CA . GLY A 1 639 ? 31.892 -8.895 47.225 1.00 24.19 639 GLY A CA 1
ATOM 4998 C C . GLY A 1 639 ? 31.683 -7.645 46.364 1.00 24.19 639 GLY A C 1
ATOM 4999 O O . GLY A 1 639 ? 32.124 -7.583 45.225 1.00 24.19 639 GLY A O 1
ATOM 5000 N N . VAL A 1 640 ? 31.004 -6.650 46.932 1.00 25.31 640 VAL A N 1
ATOM 5001 C CA . VAL A 1 640 ? 30.751 -5.297 46.402 1.00 25.31 640 VAL A CA 1
ATOM 5002 C C . VAL A 1 640 ? 31.999 -4.413 46.542 1.00 25.31 640 VAL A C 1
ATOM 5004 O O . VAL A 1 640 ? 32.569 -4.396 47.626 1.00 25.31 640 VAL A O 1
ATOM 5007 N N . ALA A 1 641 ? 32.341 -3.588 45.539 1.00 24.00 641 ALA A N 1
ATOM 5008 C CA . ALA A 1 641 ? 32.928 -2.247 45.738 1.00 24.00 641 ALA A CA 1
ATOM 5009 C C . ALA A 1 641 ? 32.968 -1.402 44.446 1.00 24.00 641 ALA A C 1
ATOM 5011 O O . ALA A 1 641 ? 33.119 -1.905 43.340 1.00 24.00 641 ALA A O 1
ATOM 5012 N N . LYS A 1 642 ? 32.807 -0.090 44.641 1.00 24.50 642 LYS A N 1
ATOM 5013 C CA . LYS A 1 642 ? 32.635 1.001 43.672 1.00 24.50 642 LYS A CA 1
ATOM 5014 C C . LYS A 1 642 ? 33.963 1.581 43.133 1.00 24.50 642 LYS A C 1
ATOM 5016 O O . LYS A 1 642 ? 35.004 1.454 43.762 1.00 24.50 642 LYS A O 1
ATOM 5021 N N . THR A 1 643 ? 33.789 2.453 42.129 1.00 24.98 643 THR A N 1
ATOM 5022 C CA . THR A 1 643 ? 34.545 3.681 41.759 1.00 24.98 643 THR A CA 1
ATOM 5023 C C . THR A 1 643 ? 35.641 3.590 40.693 1.00 24.98 643 THR A C 1
ATOM 5025 O O . THR A 1 643 ? 36.500 2.723 40.734 1.00 24.98 643 THR A O 1
ATOM 5028 N N . GLY A 1 644 ? 35.630 4.566 39.766 1.00 24.06 644 GLY A N 1
ATOM 5029 C CA . GLY A 1 644 ? 36.766 4.847 38.882 1.00 24.06 644 GLY A CA 1
ATOM 5030 C C . GLY A 1 644 ? 36.446 5.599 37.585 1.00 24.06 644 GLY A C 1
ATOM 5031 O O . GLY A 1 644 ? 36.575 5.041 36.506 1.00 24.06 644 GLY A O 1
ATOM 5032 N N . ILE A 1 645 ? 36.048 6.871 37.677 1.00 24.80 645 ILE A N 1
ATOM 5033 C CA . ILE A 1 645 ? 35.972 7.812 36.543 1.00 24.80 645 ILE A CA 1
ATOM 5034 C C . ILE A 1 645 ? 37.392 8.154 36.063 1.00 24.80 645 ILE A C 1
ATOM 5036 O O . ILE A 1 645 ? 38.212 8.579 36.875 1.00 24.80 645 ILE A O 1
ATOM 5040 N N . VAL A 1 646 ? 37.650 8.113 34.749 1.00 26.28 646 VAL A N 1
ATOM 5041 C CA . VAL A 1 646 ? 38.790 8.815 34.128 1.00 26.28 646 VAL A CA 1
ATOM 5042 C C . VAL A 1 646 ? 38.302 9.714 32.991 1.00 26.28 646 VAL A C 1
ATOM 5044 O O . VAL A 1 646 ? 37.827 9.261 31.954 1.00 26.28 646 VAL A O 1
ATOM 5047 N N . LYS A 1 647 ? 38.444 11.025 33.216 1.00 26.39 647 LYS A N 1
ATOM 5048 C CA . LYS A 1 647 ? 38.321 12.104 32.228 1.00 26.39 647 LYS A CA 1
ATOM 5049 C C . LYS A 1 647 ? 39.546 12.115 31.308 1.00 26.39 647 LYS A C 1
ATOM 5051 O O . LYS A 1 647 ? 40.670 12.075 31.803 1.00 26.39 647 LYS A O 1
ATOM 5056 N N . LYS A 1 648 ? 39.351 12.377 30.013 1.00 26.53 648 LYS A N 1
ATOM 5057 C CA . LYS A 1 648 ? 40.369 13.027 29.169 1.00 26.53 648 LYS A CA 1
ATOM 5058 C C . LYS A 1 648 ? 39.770 14.256 28.481 1.00 26.53 648 LYS A C 1
ATOM 5060 O O . LYS A 1 648 ? 38.775 14.166 27.774 1.00 26.53 648 LYS A O 1
ATOM 5065 N N . LYS A 1 649 ? 40.380 15.411 28.767 1.00 25.80 649 LYS A N 1
ATOM 5066 C CA . LYS A 1 649 ? 40.164 16.727 28.149 1.00 25.80 649 LYS A CA 1
ATOM 5067 C C . LYS A 1 649 ? 40.954 16.822 26.842 1.00 25.80 649 LYS A C 1
ATOM 5069 O O . LYS A 1 649 ? 42.150 16.566 26.878 1.00 25.80 649 LYS A O 1
ATOM 5074 N N . VAL A 1 650 ? 40.326 17.351 25.796 1.00 27.50 650 VAL A N 1
ATOM 5075 C CA . VAL A 1 650 ? 40.873 18.264 24.764 1.00 27.50 650 VAL A CA 1
ATOM 5076 C C . VAL A 1 650 ? 39.630 19.036 24.282 1.00 27.50 650 VAL A C 1
ATOM 5078 O O . VAL A 1 650 ? 38.603 18.408 24.075 1.00 27.50 650 VAL A O 1
ATOM 5081 N N . GLY A 1 651 ? 39.503 20.354 24.164 1.00 25.25 651 GLY A N 1
ATOM 5082 C CA . GLY A 1 651 ? 40.420 21.482 24.071 1.00 25.25 651 GLY A CA 1
ATOM 5083 C C . GLY A 1 651 ? 39.749 22.458 23.090 1.00 25.25 651 GLY A C 1
ATOM 5084 O O . GLY A 1 651 ? 39.638 22.152 21.913 1.00 25.25 651 GLY A O 1
ATOM 5085 N N . ASN A 1 652 ? 39.211 23.571 23.599 1.00 25.16 652 ASN A N 1
ATOM 5086 C CA . ASN A 1 652 ? 38.448 24.591 22.864 1.00 25.16 652 ASN A CA 1
ATOM 5087 C C . ASN A 1 652 ? 39.210 25.203 21.673 1.00 25.16 652 ASN A C 1
ATOM 5089 O O . ASN A 1 652 ? 40.345 25.642 21.846 1.00 25.16 652 ASN A O 1
ATOM 5093 N N . LEU A 1 653 ? 38.509 25.454 20.560 1.00 25.78 653 LEU A N 1
ATOM 5094 C CA . LEU A 1 653 ? 38.797 26.594 19.681 1.00 25.78 653 LEU A CA 1
ATOM 5095 C C . LEU A 1 653 ? 37.504 27.314 19.272 1.00 25.78 653 LEU A C 1
ATOM 5097 O O . LEU A 1 653 ? 36.497 26.712 18.913 1.00 25.78 653 LEU A O 1
ATOM 5101 N N . LYS A 1 654 ? 37.543 28.637 19.446 1.00 28.73 654 LYS A N 1
ATOM 5102 C CA . LYS A 1 654 ? 36.426 29.584 19.414 1.00 28.73 654 LYS A CA 1
ATOM 5103 C C . LYS A 1 654 ? 36.019 29.992 17.995 1.00 28.73 654 LYS A C 1
ATOM 5105 O O . LYS A 1 654 ? 36.852 30.167 17.115 1.00 28.73 654 LYS A O 1
ATOM 5110 N N . LYS A 1 655 ? 34.723 30.302 17.886 1.00 30.61 655 LYS A N 1
ATOM 5111 C CA . LYS A 1 655 ? 34.034 31.105 16.863 1.00 30.61 655 LYS A CA 1
ATOM 5112 C C . LYS A 1 655 ? 34.659 32.491 16.621 1.00 30.61 655 LYS A C 1
ATOM 5114 O O . LYS A 1 655 ? 34.866 33.247 17.572 1.00 30.61 655 LYS A O 1
ATOM 5119 N N . LYS A 1 656 ? 34.775 32.853 15.340 1.00 25.23 656 LYS A N 1
ATOM 5120 C CA . LYS A 1 656 ? 34.588 34.183 14.704 1.00 25.23 656 LYS A CA 1
ATOM 5121 C C . LYS A 1 656 ? 34.725 33.914 13.187 1.00 25.23 656 LYS A C 1
ATOM 5123 O O . LYS A 1 656 ? 35.651 33.217 12.811 1.00 25.23 656 LYS A O 1
ATOM 5128 N N . VAL A 1 657 ? 33.810 34.281 12.286 1.00 25.84 657 VAL A N 1
ATOM 5129 C CA . VAL A 1 657 ? 33.568 35.641 11.772 1.00 25.84 657 VAL A CA 1
ATOM 5130 C C . VAL A 1 657 ? 32.345 35.633 10.826 1.00 25.84 657 VAL A C 1
ATOM 5132 O O . VAL A 1 657 ? 32.212 34.739 10.003 1.00 25.84 657 VAL A O 1
ATOM 5135 N N . LEU A 1 658 ? 31.506 36.663 11.003 1.00 27.75 658 LEU A N 1
ATOM 5136 C CA . LEU A 1 658 ? 30.595 37.401 10.108 1.00 27.75 658 LEU A CA 1
ATOM 5137 C C . LEU A 1 658 ? 29.928 36.756 8.878 1.00 27.75 658 LEU A C 1
ATOM 5139 O O . LEU A 1 658 ? 30.557 36.203 7.985 1.00 27.75 658 LEU A O 1
ATOM 5143 N N . GLY A 1 659 ? 28.630 37.062 8.769 1.00 25.84 659 GLY A N 1
ATOM 5144 C CA . GLY A 1 659 ? 27.857 36.949 7.542 1.00 25.84 659 GLY A CA 1
ATOM 5145 C C . GLY A 1 659 ? 28.154 38.031 6.502 1.00 25.84 659 GLY A C 1
ATOM 5146 O O . GLY A 1 659 ? 28.748 39.073 6.782 1.00 25.84 659 GLY A O 1
ATOM 5147 N N . LYS A 1 660 ? 27.646 37.783 5.296 1.00 27.09 660 LYS A N 1
ATOM 5148 C CA . LYS A 1 660 ? 27.377 38.796 4.278 1.00 27.09 660 LYS A CA 1
ATOM 5149 C C . LYS A 1 660 ? 26.169 38.355 3.458 1.00 27.09 660 LYS A C 1
ATOM 5151 O O . LYS A 1 660 ? 26.185 37.313 2.814 1.00 27.09 660 LYS A O 1
ATOM 5156 N N . GLN A 1 661 ? 25.127 39.181 3.518 1.00 27.55 661 GLN A N 1
ATOM 5157 C CA . GLN A 1 661 ? 24.068 39.260 2.521 1.00 27.55 661 GLN A CA 1
ATOM 5158 C C . GLN A 1 661 ? 24.683 39.493 1.135 1.00 27.55 661 GLN A C 1
ATOM 5160 O O . GLN A 1 661 ? 25.566 40.341 0.995 1.00 27.55 661 GLN A O 1
ATOM 5165 N N . MET A 1 662 ? 24.136 38.850 0.106 1.00 26.62 662 MET A N 1
ATOM 5166 C CA . MET A 1 662 ? 24.104 39.433 -1.233 1.00 26.62 662 MET A CA 1
ATOM 5167 C C . MET A 1 662 ? 22.668 39.436 -1.747 1.00 26.62 662 MET A C 1
ATOM 5169 O O . MET A 1 662 ? 22.012 38.402 -1.841 1.00 26.62 662 MET A O 1
ATOM 5173 N N . LYS A 1 663 ? 22.190 40.649 -2.030 1.00 27.84 663 LYS A N 1
ATOM 5174 C CA . LYS A 1 663 ? 20.963 40.963 -2.757 1.00 27.84 663 LYS A CA 1
ATOM 5175 C C . LYS A 1 663 ? 21.288 41.116 -4.249 1.00 27.84 663 LYS A C 1
ATOM 5177 O O . LYS A 1 663 ? 22.236 41.822 -4.577 1.00 27.84 663 LYS A O 1
ATOM 5182 N N . GLY A 1 664 ? 20.386 40.612 -5.097 1.00 26.67 664 GLY A N 1
ATOM 5183 C CA . GLY A 1 664 ? 20.003 41.208 -6.390 1.00 26.67 664 GLY A CA 1
ATOM 5184 C C . GLY A 1 664 ? 20.467 40.480 -7.664 1.00 26.67 664 GLY A C 1
ATOM 5185 O O . GLY A 1 664 ? 21.477 39.788 -7.633 1.00 26.67 664 GLY A O 1
ATOM 5186 N N . PRO A 1 665 ? 19.821 40.729 -8.824 1.00 35.47 665 PRO A N 1
ATOM 5187 C CA . PRO A 1 665 ? 18.377 40.766 -9.063 1.00 35.47 665 PRO A CA 1
ATOM 5188 C C . PRO A 1 665 ? 17.941 39.786 -10.176 1.00 35.47 665 PRO A C 1
ATOM 5190 O O . PRO A 1 665 ? 18.690 39.458 -11.094 1.00 35.47 665 PRO A O 1
ATOM 5193 N N . ILE A 1 666 ? 16.674 39.376 -10.115 1.00 31.92 666 ILE A N 1
ATOM 5194 C CA . ILE A 1 666 ? 15.974 38.597 -11.143 1.00 31.92 666 ILE A CA 1
ATOM 5195 C C . ILE A 1 666 ? 15.672 39.514 -12.338 1.00 31.92 666 ILE A C 1
ATOM 5197 O O . ILE A 1 666 ? 15.013 40.542 -12.179 1.00 31.92 666 ILE A O 1
ATOM 5201 N N . LYS A 1 667 ? 16.123 39.134 -13.539 1.00 27.64 667 LYS A N 1
ATOM 5202 C CA . LYS A 1 667 ? 15.635 39.685 -14.812 1.00 27.64 667 LYS A CA 1
ATOM 5203 C C . LYS A 1 667 ? 14.684 38.681 -15.458 1.00 27.64 667 LYS A C 1
ATOM 5205 O O . LYS A 1 667 ? 15.110 37.621 -15.901 1.00 27.64 667 LYS A O 1
ATOM 5210 N N . GLN A 1 668 ? 13.413 39.065 -15.538 1.00 31.64 668 GLN A N 1
ATOM 5211 C CA . GLN A 1 668 ? 12.443 38.508 -16.476 1.00 31.64 668 GLN A CA 1
ATOM 5212 C C . GLN A 1 668 ? 12.881 38.814 -17.915 1.00 31.64 668 GLN A C 1
ATOM 5214 O O . GLN A 1 668 ? 13.316 39.931 -18.215 1.00 31.64 668 GLN A O 1
ATOM 5219 N N . ARG A 1 669 ? 12.711 37.849 -18.819 1.00 31.89 669 ARG A N 1
ATOM 5220 C CA . ARG A 1 669 ? 12.570 38.115 -20.253 1.00 31.89 669 ARG A CA 1
ATOM 5221 C C . ARG A 1 669 ? 11.230 37.554 -20.716 1.00 31.89 669 ARG A C 1
ATOM 5223 O O . ARG A 1 669 ? 10.851 36.465 -20.302 1.00 31.89 669 ARG A O 1
ATOM 5230 N N . LYS A 1 670 ? 10.545 38.406 -21.478 1.00 38.62 670 LYS A N 1
ATOM 5231 C CA . LYS A 1 670 ? 9.301 38.166 -22.208 1.00 38.62 670 LYS A CA 1
ATOM 5232 C C . LYS A 1 670 ? 9.432 37.019 -23.194 1.00 38.62 670 LYS A C 1
ATOM 5234 O O . LYS A 1 670 ? 10.569 36.831 -23.687 1.00 38.62 670 LYS A O 1
#

pLDDT: mean 81.04, std 24.43, range [22.36, 98.88]

Foldseek 3Di:
DDDDPPVVVVVVVVVVVVVVVVVCVVPVPDPPPPPPDPVNVVVVVLLVVLFDPVLLVVLLCVLLQAAFAFQDPNLVVLLVVLQVLLVVLAFPDKDKDWFFFKWKAFDQVDAWWKFKAAPVRDTPDIAPQAFDDDDDPNNVDSNQGGFFEILFDADKAKAFEFEQEQLDLVSQVVCVVVPNQQASHEYEYEHDDDDQLSSLVSSVVSNHQEYEYEHFCQHFPVVDQVCDPPNHPGDHQFDWDYFYSQDAFAGQFQPLAFRHVPGHGHDPVPGRGRHHGYGYGGNVVVLVSQQLADPPAFDDPVSDTDHPHGGGRHDPDPPRPMMMITGGDMDMDTGIRIKMKTKHDDPPQAEEEEEEESHDSGSCSQFASSVSSVLSSSSSSQSVCCVPPVDGDNHMYMYMHAGPVRNGSHRVVSVCSHCVVSCVRHYPYYHYDGRVDPDDQADDDDDDQVLEQQCCVVPVCSVVVDDPVSLQVSLVVLLVVVLVRLLPHDAQGKDKDKHSYPDCSNAQVSVQSNVQWAQKAWDAPPDPDAAFADCDDDPDGGDPSSRSKGWDDCVPHVHTTMIIIMMTHNDSDTPDDDDPDDPDDPDDDDDDDDDDDDDDDDDDDDDDDDDDDDDDDDDDDDDDDDDDDDDDDDDDDDDDDDDDDDDDDDDDDDDDDDDDDDDDDDDDDD